Protein AF-A0A938V550-F1 (afdb_monomer_lite)

Radius of gyration: 33.66 Å; chains: 1; bounding box: 81×58×142 Å

Sequence (597 aa):
MSTASDATNTAPAAVSPALRGLFVAGCLAFLASVVAWLVDEVRPEWSRHYLDVQERLALAEPGDGSQRGGEERGVPTLVPQIYLRELGVVDRCTACHAGVGDSALAGEEQPLASHPGPMLDLHDVSKLGCTYCHDGQGRATRTLDAHGDVQHWNAPLLRGRLVQASCSRCHDRTTVARAPDLRKGAEIMQRRACFGCHQMPGAPPFSQVGPDLSFSTSRTSPGWLFAWLKSPSNVLSSPRMADFLLTDEEAADIVAFLLTLRKARPVEVPRFPPESASDDTLDALYEKGASIYRVSRCISCHAVDGRGGTPGPDHARIAHKLNIPALLAWIEDPGRFHSGHLMPRFRFTVAERQALAFYLSEEMRDTDWEERLAELTARAETLLPAAAPERGRKRVLALGCVGCHKIDGMQQSQPVGADLTLFGEKPASRLMFPPEWTGPLTREAWTRAKLKDPRAGGDSLLMPKIELSDEDAEAVLVASLSYTKPAPQALWADSALVQPPHPYPAGKAGALMRELRCFTCHAFDGAGATLAPDLGAEGSRVGLKWLQEYLREPYEIRPLLVMRMPRFYLSREEVETLAGFLHFARVRDGLPRVLTL

pLDDT: mean 81.42, std 14.0, range [29.92, 97.75]

Structure (mmCIF, N/CA/C/O backbone):
data_AF-A0A938V550-F1
#
_entry.id   AF-A0A938V550-F1
#
loop_
_atom_site.group_PDB
_atom_site.id
_atom_site.type_symbol
_atom_site.label_atom_id
_atom_site.label_alt_id
_atom_site.label_comp_id
_atom_site.label_asym_id
_atom_site.label_entity_id
_atom_site.label_seq_id
_atom_site.pdbx_PDB_ins_code
_atom_site.Cartn_x
_atom_site.Cartn_y
_atom_site.Cartn_z
_atom_site.occupancy
_atom_site.B_iso_or_equiv
_atom_site.auth_seq_id
_atom_site.auth_comp_id
_atom_site.auth_asym_id
_atom_site.auth_atom_id
_atom_site.pdbx_PDB_model_num
ATOM 1 N N . MET A 1 1 ? 16.823 8.869 101.344 1.00 44.53 1 MET A N 1
ATOM 2 C CA . MET A 1 1 ? 17.065 9.044 99.892 1.00 44.53 1 MET A CA 1
ATOM 3 C C . MET A 1 1 ? 15.758 8.788 99.155 1.00 44.53 1 MET A C 1
ATOM 5 O O . MET A 1 1 ? 15.012 7.936 99.615 1.00 44.53 1 MET A O 1
ATOM 9 N N . SER A 1 2 ? 15.541 9.500 98.041 1.00 40.66 2 SER A N 1
ATOM 10 C CA . SER A 1 2 ? 14.375 9.482 97.128 1.00 40.66 2 SER A CA 1
ATOM 11 C C . SER A 1 2 ? 13.238 10.442 97.525 1.00 40.66 2 SER A C 1
ATOM 13 O O . SER A 1 2 ? 12.397 10.091 98.340 1.00 40.66 2 SER A O 1
ATOM 15 N N . THR A 1 3 ? 13.331 11.751 97.262 1.00 41.72 3 THR A N 1
ATOM 16 C CA . THR A 1 3 ? 13.104 12.518 96.004 1.00 41.72 3 THR A CA 1
ATOM 17 C C . THR A 1 3 ? 11.649 12.600 95.530 1.00 41.72 3 THR A C 1
ATOM 19 O O . THR A 1 3 ? 11.008 11.595 95.247 1.00 41.72 3 THR A O 1
ATOM 22 N N . ALA A 1 4 ? 11.214 13.859 95.437 1.00 48.09 4 ALA A N 1
ATOM 23 C CA . ALA A 1 4 ? 9.968 14.443 94.957 1.00 48.09 4 ALA A CA 1
ATOM 24 C C . ALA A 1 4 ? 9.417 13.933 93.614 1.00 48.09 4 ALA A C 1
ATOM 26 O O . ALA A 1 4 ? 10.181 13.604 92.711 1.00 48.09 4 ALA A O 1
ATOM 27 N N . SER A 1 5 ? 8.101 14.093 93.436 1.00 47.41 5 SER A N 1
ATOM 28 C CA . SER A 1 5 ? 7.560 14.764 92.246 1.00 47.41 5 SER A CA 1
ATOM 29 C C . SER A 1 5 ? 6.182 15.367 92.551 1.00 47.41 5 SER A C 1
ATOM 31 O O . SER A 1 5 ? 5.203 14.639 92.717 1.00 47.41 5 SER A O 1
ATOM 33 N N . ASP A 1 6 ? 6.124 16.697 92.621 1.00 47.78 6 ASP A N 1
ATOM 34 C CA . ASP A 1 6 ? 4.890 17.480 92.554 1.00 47.78 6 ASP A CA 1
ATOM 35 C C . ASP A 1 6 ? 4.240 17.289 91.178 1.00 47.78 6 ASP A C 1
ATOM 37 O O . ASP A 1 6 ? 4.847 17.576 90.145 1.00 47.78 6 ASP A O 1
ATOM 41 N N . ALA A 1 7 ? 2.995 16.817 91.161 1.00 47.44 7 ALA A N 1
ATOM 42 C CA . ALA A 1 7 ? 2.170 16.793 89.964 1.00 47.44 7 ALA A CA 1
ATOM 43 C C . ALA A 1 7 ? 1.508 18.167 89.790 1.00 47.44 7 ALA A C 1
ATOM 45 O O . ALA A 1 7 ? 0.487 18.477 90.406 1.00 47.44 7 ALA A O 1
ATOM 46 N N . THR A 1 8 ? 2.096 19.008 88.942 1.00 49.69 8 THR A N 1
ATOM 47 C CA . THR A 1 8 ? 1.473 20.244 88.470 1.00 49.69 8 THR A CA 1
ATOM 48 C C . THR A 1 8 ? 0.324 19.906 87.521 1.00 49.69 8 THR A C 1
ATOM 50 O O . THR A 1 8 ? 0.510 19.479 86.382 1.00 49.69 8 THR A O 1
ATOM 53 N N . ASN A 1 9 ? -0.901 20.093 88.008 1.00 50.47 9 ASN A N 1
ATOM 54 C CA . ASN A 1 9 ? -2.121 19.983 87.219 1.00 50.47 9 ASN A CA 1
ATOM 55 C C . ASN A 1 9 ? -2.193 21.187 86.260 1.00 50.47 9 ASN A C 1
ATOM 57 O O . ASN A 1 9 ? -2.596 22.285 86.644 1.00 50.47 9 ASN A O 1
ATOM 61 N N . THR A 1 10 ? -1.717 21.011 85.027 1.00 55.34 10 THR A N 1
ATOM 62 C CA . THR A 1 10 ? -1.825 22.022 83.970 1.00 55.34 10 THR A CA 1
ATOM 63 C C . THR A 1 10 ? -3.247 22.001 83.413 1.00 55.34 10 THR A C 1
ATOM 65 O O . THR A 1 10 ? -3.699 21.011 82.843 1.00 55.34 10 THR A O 1
ATOM 68 N N . ALA A 1 11 ? -3.986 23.095 83.612 1.00 57.78 11 ALA A N 1
ATOM 69 C CA . ALA A 1 11 ? -5.292 23.276 82.988 1.00 57.78 11 ALA A CA 1
ATOM 70 C C . ALA A 1 11 ? -5.145 23.178 81.454 1.00 57.78 11 ALA A C 1
ATOM 72 O O . ALA A 1 11 ? -4.205 23.762 80.904 1.00 57.78 11 ALA A O 1
ATOM 73 N N . PRO A 1 12 ? -6.039 22.464 80.744 1.00 61.03 12 PRO A N 1
ATOM 74 C CA . PRO A 1 12 ? -5.942 22.333 79.297 1.00 61.03 12 PRO A CA 1
ATOM 75 C C . PRO A 1 12 ? -6.026 23.719 78.651 1.00 61.03 12 PRO A C 1
ATOM 77 O O . PRO A 1 12 ? -6.951 24.488 78.921 1.00 61.03 12 PRO A O 1
ATOM 80 N N . ALA A 1 13 ? -5.040 24.042 77.811 1.00 62.38 13 ALA A N 1
ATOM 81 C CA . ALA A 1 13 ? -4.983 25.303 77.084 1.00 62.38 13 ALA A CA 1
ATOM 82 C C . ALA A 1 13 ? -6.306 25.539 76.337 1.00 62.38 13 ALA A C 1
ATOM 84 O O . ALA A 1 13 ? -6.749 24.705 75.543 1.00 62.38 13 ALA A O 1
ATOM 85 N N . ALA A 1 14 ? -6.960 26.671 76.610 1.00 65.75 14 ALA A N 1
ATOM 86 C CA . ALA A 1 14 ? -8.221 27.021 75.975 1.00 65.75 14 ALA A CA 1
ATOM 87 C C . ALA A 1 14 ? -8.009 27.168 74.460 1.00 65.75 14 ALA A C 1
ATOM 89 O O . ALA A 1 14 ? -7.374 28.113 73.995 1.00 65.75 14 ALA A O 1
ATOM 90 N N . VAL A 1 15 ? -8.538 26.214 73.687 1.00 69.69 15 VAL A N 1
ATOM 91 C CA . VAL A 1 15 ? -8.497 26.234 72.218 1.00 69.69 15 VAL A CA 1
ATOM 92 C C . VAL A 1 15 ? -9.091 27.550 71.720 1.00 69.69 15 VAL A C 1
ATOM 94 O O . VAL A 1 15 ? -10.234 27.870 72.068 1.00 69.69 15 VAL A O 1
ATOM 97 N N . SER A 1 16 ? -8.326 28.292 70.913 1.00 81.31 16 SER A N 1
ATOM 98 C CA . SER A 1 16 ? -8.723 29.617 70.437 1.00 81.31 16 SER A CA 1
ATOM 99 C C . SER A 1 16 ? -10.043 29.561 69.648 1.00 81.31 16 SER A C 1
ATOM 101 O O . SER A 1 16 ? -10.318 28.563 68.970 1.00 81.31 16 SER A O 1
ATOM 103 N N . PRO A 1 17 ? -10.870 30.623 69.682 1.00 81.38 17 PRO A N 1
ATOM 104 C CA . PRO A 1 17 ? -12.107 30.689 68.898 1.00 81.38 17 PRO A CA 1
ATOM 105 C C . PRO A 1 17 ? -11.877 30.437 67.401 1.00 81.38 17 PRO A C 1
ATOM 107 O O . PRO A 1 17 ? -12.706 29.811 66.747 1.00 81.38 17 PRO A O 1
ATOM 110 N N . ALA A 1 18 ? -10.717 30.852 66.878 1.00 81.81 18 ALA A N 1
ATOM 111 C CA . ALA A 1 18 ? -10.311 30.625 65.494 1.00 81.81 18 ALA A CA 1
ATOM 112 C C . ALA A 1 18 ? -10.090 29.134 65.173 1.00 81.81 18 ALA A C 1
ATOM 114 O O . ALA A 1 18 ? -10.570 28.651 64.151 1.00 81.81 18 ALA A O 1
ATOM 115 N N . LEU A 1 19 ? -9.428 28.384 66.063 1.00 82.44 19 LEU A N 1
ATOM 116 C CA . LEU A 1 19 ? -9.236 26.935 65.911 1.00 82.44 19 LEU A CA 1
ATOM 117 C C . LEU A 1 19 ? -10.564 26.171 65.993 1.00 82.44 19 LEU A C 1
ATOM 119 O O . LEU A 1 19 ? -10.779 25.233 65.229 1.00 82.44 19 LEU A O 1
ATOM 123 N N . ARG A 1 20 ? -11.485 26.604 66.865 1.00 85.31 20 ARG A N 1
ATOM 124 C CA . ARG A 1 20 ? -12.845 26.041 66.927 1.00 85.31 20 ARG A CA 1
ATOM 125 C C . ARG A 1 20 ? -13.630 26.328 65.646 1.00 85.31 20 ARG A C 1
ATOM 127 O O . ARG A 1 20 ? -14.287 25.430 65.133 1.00 85.31 20 ARG A O 1
ATOM 134 N N . GLY A 1 21 ? -13.519 27.544 65.108 1.00 87.00 21 GLY A N 1
ATOM 135 C CA . GLY A 1 21 ? -14.134 27.923 63.835 1.00 87.00 21 GLY A CA 1
ATOM 136 C C . GLY A 1 21 ? -13.619 27.092 62.656 1.00 87.00 21 GLY A C 1
ATOM 137 O O . GLY A 1 21 ? -14.420 26.573 61.885 1.00 87.00 21 GLY A O 1
ATOM 138 N N . LEU A 1 22 ? -12.300 26.893 62.558 1.00 89.94 22 LEU A N 1
ATOM 139 C CA . LEU A 1 22 ? -11.680 26.045 61.530 1.00 89.94 22 LEU A CA 1
ATOM 140 C C . LEU A 1 22 ? -12.096 24.577 61.652 1.00 89.94 22 LEU A C 1
ATOM 142 O O . LEU A 1 22 ? -12.379 23.941 60.641 1.00 89.94 22 LEU A O 1
ATOM 146 N N . PHE A 1 23 ? -12.175 24.045 62.874 1.00 89.62 23 PHE A N 1
ATOM 147 C CA . PHE A 1 23 ? -12.639 22.678 63.104 1.00 89.62 23 PHE A CA 1
ATOM 148 C C . PHE A 1 23 ? -14.099 22.498 62.673 1.00 89.62 23 PHE A C 1
ATOM 150 O O . PHE A 1 23 ? -14.407 21.565 61.940 1.00 89.62 23 PHE A O 1
ATOM 157 N N . VAL A 1 24 ? -14.987 23.425 63.050 1.00 93.44 24 VAL A N 1
ATOM 158 C CA . VAL A 1 24 ? -16.399 23.390 62.633 1.00 93.44 24 VAL A CA 1
ATOM 159 C C . VAL A 1 24 ? -16.527 23.509 61.114 1.00 93.44 24 VAL A C 1
ATOM 161 O O . VAL A 1 24 ? -17.257 22.728 60.510 1.00 93.44 24 VAL A O 1
ATOM 164 N N . ALA A 1 25 ? -15.788 24.422 60.478 1.00 92.44 25 ALA A N 1
ATOM 165 C CA . ALA A 1 25 ? -15.774 24.552 59.023 1.00 92.44 25 ALA A CA 1
ATOM 166 C C . ALA A 1 25 ? -15.265 23.272 58.335 1.00 92.44 25 ALA A C 1
ATOM 168 O O . ALA A 1 25 ? -15.866 22.820 57.363 1.00 92.44 25 ALA A O 1
ATOM 169 N N . GLY A 1 26 ? -14.213 22.647 58.873 1.00 95.12 26 GLY A N 1
ATOM 170 C CA . GLY A 1 26 ? -13.692 21.366 58.392 1.00 95.12 26 GLY A CA 1
ATOM 171 C C . GLY A 1 26 ? -14.699 20.224 58.538 1.00 95.12 26 GLY A C 1
ATOM 172 O O . GLY A 1 26 ? -14.904 19.464 57.594 1.00 95.12 26 GLY A O 1
ATOM 173 N N . CYS A 1 27 ? -15.391 20.135 59.678 1.00 95.12 27 CYS A N 1
ATOM 174 C CA . CYS A 1 27 ? -16.457 19.157 59.894 1.00 95.12 27 CYS A CA 1
ATOM 175 C C . CYS A 1 27 ? -17.632 19.367 58.934 1.00 95.12 27 CYS A C 1
ATOM 177 O O . CYS A 1 27 ? -18.130 18.394 58.379 1.00 95.12 27 CYS A O 1
ATOM 179 N N . LEU A 1 28 ? -18.056 20.613 58.702 1.00 95.62 28 LEU A N 1
ATOM 180 C CA . LEU A 1 28 ? -19.128 20.929 57.754 1.00 95.62 28 LEU A CA 1
ATOM 181 C C . LEU A 1 28 ? -18.726 20.607 56.310 1.00 95.62 28 LEU A C 1
ATOM 183 O O . LEU A 1 28 ? -19.528 20.035 55.578 1.00 95.62 28 LEU A O 1
ATOM 187 N N . ALA A 1 29 ? -17.488 20.910 55.911 1.00 94.44 29 ALA A N 1
ATOM 188 C CA . ALA A 1 29 ? -16.966 20.561 54.591 1.00 94.44 29 ALA A CA 1
ATOM 189 C C . ALA A 1 29 ? -16.885 19.039 54.390 1.00 94.44 29 ALA A C 1
ATOM 191 O O . ALA A 1 29 ? -17.269 18.528 53.335 1.00 94.44 29 ALA A O 1
ATOM 192 N N . PHE A 1 30 ? -16.447 18.301 55.413 1.00 94.81 30 PHE A N 1
ATOM 193 C CA . PHE A 1 30 ? -16.451 16.840 55.397 1.00 94.81 30 PHE A CA 1
ATOM 194 C C . PHE A 1 30 ? -17.876 16.288 55.280 1.00 94.81 30 PHE A C 1
ATOM 196 O O . PHE A 1 30 ? -18.141 15.451 54.422 1.00 94.81 30 PHE A O 1
ATOM 203 N N . LEU A 1 31 ? -18.815 16.801 56.080 1.00 95.25 31 LEU A N 1
ATOM 204 C CA . LEU A 1 31 ? -20.207 16.358 56.057 1.00 95.25 31 LEU A CA 1
ATOM 205 C C . LEU A 1 31 ? -20.870 16.649 54.703 1.00 95.25 31 LEU A C 1
ATOM 207 O O . LEU A 1 31 ? -21.541 15.782 54.154 1.00 95.25 31 LEU A O 1
ATOM 211 N N . ALA A 1 32 ? -20.624 17.827 54.126 1.00 92.88 32 ALA A N 1
ATOM 212 C CA . ALA A 1 32 ? -21.084 18.178 52.784 1.00 92.88 32 ALA A CA 1
ATOM 213 C C . ALA A 1 32 ? -20.499 17.242 51.713 1.00 92.88 32 ALA A C 1
ATOM 215 O O . ALA A 1 32 ? -21.223 16.817 50.816 1.00 92.88 32 ALA A O 1
ATOM 216 N N . SER A 1 33 ? -19.223 16.866 51.837 1.00 90.62 33 SER A N 1
ATOM 217 C CA . SER A 1 33 ? -18.573 15.915 50.924 1.00 90.62 33 SER A CA 1
ATOM 218 C C . SER A 1 33 ? -19.180 14.512 51.033 1.00 90.62 33 SER A C 1
ATOM 220 O O . SER A 1 33 ? -19.434 13.872 50.016 1.00 90.62 33 SER A O 1
ATOM 222 N N . VAL A 1 34 ? -19.474 14.050 52.253 1.00 90.75 34 VAL A N 1
ATOM 223 C CA . VAL A 1 34 ? -20.142 12.761 52.501 1.00 90.75 34 VAL A CA 1
ATOM 224 C C . VAL A 1 34 ? -21.565 12.759 51.943 1.00 90.75 34 VAL A C 1
ATOM 226 O O . VAL A 1 34 ? -21.962 11.790 51.302 1.00 90.75 34 VAL A O 1
ATOM 229 N N . VAL A 1 35 ? -22.323 13.843 52.137 1.00 89.06 35 VAL A N 1
ATOM 230 C CA . VAL A 1 35 ? -23.674 13.989 51.572 1.00 89.06 35 VAL A CA 1
ATOM 231 C C . VAL A 1 35 ? -23.626 14.010 50.045 1.00 89.06 35 VAL A C 1
ATOM 233 O O . VAL A 1 35 ? -24.420 13.320 49.414 1.00 89.06 35 VAL A O 1
ATOM 236 N N . ALA A 1 36 ? -22.690 14.746 49.443 1.00 83.75 36 ALA A N 1
ATOM 237 C CA . ALA A 1 36 ? -22.519 14.775 47.993 1.00 83.75 36 ALA A CA 1
ATOM 238 C C . ALA A 1 36 ? -22.185 13.383 47.427 1.00 83.75 36 ALA A C 1
ATOM 240 O O . ALA A 1 36 ? -22.798 12.966 46.447 1.00 83.75 36 ALA A O 1
ATOM 241 N N . TRP A 1 37 ? -21.284 12.640 48.080 1.00 84.69 37 TRP A N 1
ATOM 242 C CA . TRP A 1 37 ? -20.957 11.259 47.713 1.00 84.69 37 TRP A CA 1
ATOM 243 C C . TRP A 1 37 ? -22.168 10.320 47.834 1.00 84.69 37 TRP A C 1
ATOM 245 O O . TRP A 1 37 ? -22.460 9.575 46.905 1.00 84.69 37 TRP A O 1
ATOM 255 N N . LEU A 1 38 ? -22.930 10.403 48.930 1.00 81.69 38 LEU A N 1
ATOM 256 C CA . LEU A 1 38 ? -24.158 9.619 49.121 1.00 81.69 38 LEU A CA 1
ATOM 257 C C . LEU A 1 38 ? -25.220 9.923 48.059 1.00 81.69 38 LEU A C 1
ATOM 259 O O . LEU A 1 38 ? -25.900 9.015 47.592 1.00 81.69 38 LEU A O 1
ATOM 263 N N . VAL A 1 39 ? -25.381 11.190 47.671 1.00 76.81 39 VAL A N 1
ATOM 264 C CA . VAL A 1 39 ? -26.323 11.578 46.611 1.00 76.81 39 VAL A CA 1
ATOM 265 C C . VAL A 1 39 ? -25.884 11.031 45.249 1.00 76.81 39 VAL A C 1
ATOM 267 O O . VAL A 1 39 ? -26.745 10.563 44.503 1.00 76.81 39 VAL A O 1
ATOM 270 N N . ASP A 1 40 ? -24.583 11.053 44.938 1.00 74.12 40 ASP A N 1
ATOM 271 C CA . ASP A 1 40 ? -24.028 10.457 43.710 1.00 74.12 40 ASP A CA 1
ATOM 272 C C . ASP A 1 40 ? -24.260 8.935 43.671 1.00 74.12 40 ASP A C 1
ATOM 274 O O . ASP A 1 40 ? -24.722 8.399 42.663 1.00 74.12 40 ASP A O 1
ATOM 278 N N . GLU A 1 41 ? -24.045 8.254 44.799 1.00 72.88 41 GLU A N 1
ATOM 279 C CA . GLU A 1 41 ? -24.168 6.796 44.910 1.00 72.88 41 GLU A CA 1
ATOM 280 C C . GLU A 1 41 ? -25.629 6.311 44.869 1.00 72.88 41 GLU A C 1
ATOM 282 O O . GLU A 1 41 ? -25.934 5.268 44.293 1.00 72.88 41 GLU A O 1
ATOM 287 N N . VAL A 1 42 ? -26.563 7.070 45.456 1.00 68.19 42 VAL A N 1
ATOM 288 C CA . VAL A 1 42 ? -27.989 6.690 45.536 1.00 68.19 42 VAL A CA 1
ATOM 289 C C . VAL A 1 42 ? -28.771 7.080 44.271 1.00 68.19 42 VAL A C 1
ATOM 291 O O . VAL A 1 42 ? -29.844 6.530 44.020 1.00 68.19 42 VAL A O 1
ATOM 294 N N . ARG A 1 43 ? -28.262 8.003 43.441 1.00 66.94 43 ARG A N 1
ATOM 295 C CA . ARG A 1 43 ? -28.890 8.412 42.164 1.00 66.94 43 ARG A CA 1
ATOM 296 C C . ARG A 1 43 ? -27.918 8.333 40.981 1.00 66.94 43 ARG A C 1
ATOM 298 O O . ARG A 1 43 ? -27.693 9.348 40.300 1.00 66.94 43 ARG A O 1
ATOM 305 N N . PRO A 1 44 ? -27.377 7.138 40.696 1.00 66.19 44 PRO A N 1
ATOM 306 C CA . PRO A 1 44 ? -26.349 6.984 39.685 1.00 66.19 44 PRO A CA 1
ATOM 307 C C . PRO A 1 44 ? -26.888 7.355 38.298 1.00 66.19 44 PRO A C 1
ATOM 309 O O . PRO A 1 44 ? -28.046 7.086 37.972 1.00 66.19 44 PRO A O 1
ATOM 312 N N . GLU A 1 45 ? -26.046 7.989 37.483 1.00 67.19 45 GLU A N 1
ATOM 313 C CA . GLU A 1 45 ? -26.372 8.522 36.148 1.00 67.19 45 GLU A CA 1
ATOM 314 C C . GLU A 1 45 ? -27.131 7.516 35.267 1.00 67.19 45 GLU A C 1
ATOM 316 O O . GLU A 1 45 ? -28.168 7.858 34.694 1.00 67.19 45 GLU A O 1
ATOM 321 N N . TRP A 1 46 ? -26.685 6.253 35.246 1.00 65.25 46 TRP A N 1
ATOM 322 C CA . TRP A 1 46 ? -27.320 5.190 34.463 1.00 65.25 46 TRP A CA 1
ATOM 323 C C . TRP A 1 46 ? -28.795 4.979 34.819 1.00 65.25 46 TRP A C 1
ATOM 325 O O . TRP A 1 46 ? -29.585 4.693 33.931 1.00 65.25 46 TRP A O 1
ATOM 335 N N . SER A 1 47 ? -29.190 5.141 36.088 1.00 66.69 47 SER A N 1
ATOM 336 C CA . SER A 1 47 ? -30.573 4.901 36.525 1.00 66.69 47 SER A CA 1
ATOM 337 C C . SER A 1 47 ? -31.535 5.949 35.968 1.00 66.69 47 SER A C 1
ATOM 339 O O . SER A 1 47 ? -32.645 5.617 35.564 1.00 66.69 47 SER A O 1
ATOM 341 N N . ARG A 1 48 ? -31.086 7.207 35.873 1.00 67.19 48 ARG A N 1
ATOM 342 C CA . ARG A 1 48 ? -31.859 8.298 35.267 1.00 67.19 48 ARG A CA 1
ATOM 343 C C . ARG A 1 48 ? -32.019 8.091 33.767 1.00 67.19 48 ARG A C 1
ATOM 345 O O . ARG A 1 48 ? -33.132 8.201 33.268 1.00 67.19 48 ARG A O 1
ATOM 352 N N . HIS A 1 49 ? -30.931 7.761 33.071 1.00 66.31 49 HIS A N 1
ATOM 353 C CA . HIS A 1 49 ? -30.987 7.486 31.634 1.00 66.31 49 HIS A CA 1
ATOM 354 C C . HIS A 1 49 ? -31.823 6.255 31.307 1.00 66.31 49 HIS A C 1
ATOM 356 O O . HIS A 1 49 ? -32.625 6.297 30.383 1.00 66.31 49 HIS A O 1
ATOM 362 N N . TYR A 1 50 ? -31.681 5.189 32.090 1.00 66.19 50 TYR A N 1
ATOM 363 C CA . TYR A 1 50 ? -32.478 3.984 31.930 1.00 66.19 50 TYR A CA 1
ATOM 364 C C . TYR A 1 50 ? -33.976 4.285 32.050 1.00 66.19 50 TYR A C 1
ATOM 366 O O . TYR A 1 50 ? -34.745 3.888 31.184 1.00 66.19 50 TYR A O 1
ATOM 374 N N . LEU A 1 51 ? -34.391 5.034 33.078 1.00 68.56 51 LEU A N 1
ATOM 375 C CA . LEU A 1 51 ? -35.797 5.403 33.266 1.00 68.56 51 LEU A CA 1
ATOM 376 C C . LEU A 1 51 ? -36.333 6.306 32.140 1.00 68.56 51 LEU A C 1
ATOM 378 O O . LEU A 1 51 ? -37.423 6.040 31.646 1.00 68.56 51 LEU A O 1
ATOM 382 N N . ASP A 1 52 ? -35.566 7.309 31.696 1.00 69.62 52 ASP A N 1
ATOM 383 C CA . ASP A 1 52 ? -35.933 8.190 30.568 1.00 69.62 52 ASP A CA 1
ATOM 384 C C . ASP A 1 52 ? -36.101 7.401 29.257 1.00 69.62 52 ASP A C 1
ATOM 386 O O . ASP A 1 52 ? -37.078 7.574 28.533 1.00 69.62 52 ASP A O 1
ATOM 390 N N . VAL A 1 53 ? -35.191 6.465 28.982 1.00 66.88 53 VAL A N 1
ATOM 391 C CA . VAL A 1 53 ? -35.276 5.561 27.827 1.00 66.88 53 VAL A CA 1
ATOM 392 C C . VAL A 1 53 ? -36.527 4.684 27.898 1.00 66.88 53 VAL A C 1
ATOM 394 O O . VAL A 1 53 ? -37.236 4.558 26.903 1.00 66.88 53 VAL A O 1
ATOM 397 N N . GLN A 1 54 ? -36.831 4.105 29.062 1.00 67.62 54 GLN A N 1
ATOM 398 C CA . GLN A 1 54 ? -38.022 3.268 29.245 1.00 67.62 54 GLN A CA 1
ATOM 399 C C . GLN A 1 54 ? -39.322 4.066 29.080 1.00 67.62 54 GLN A C 1
ATOM 401 O O . GLN A 1 54 ? -40.257 3.577 28.451 1.00 67.62 54 GLN A O 1
ATOM 406 N N . GLU A 1 55 ? -39.378 5.296 29.596 1.00 68.50 55 GLU A N 1
ATOM 407 C CA . GLU A 1 55 ? -40.528 6.186 29.419 1.00 68.50 55 GLU A CA 1
ATOM 408 C C . GLU A 1 55 ? -40.760 6.496 27.935 1.00 68.50 55 GLU A C 1
ATOM 410 O O . GLU A 1 55 ? -41.871 6.345 27.433 1.00 68.50 55 GLU A O 1
ATOM 415 N N . ARG A 1 56 ? -39.701 6.833 27.195 1.00 67.12 56 ARG A N 1
ATOM 416 C CA . ARG A 1 56 ? -39.795 7.122 25.757 1.00 67.12 56 ARG A CA 1
ATOM 417 C C . ARG A 1 56 ? -40.174 5.896 24.926 1.00 67.12 56 ARG A C 1
ATOM 419 O O . ARG A 1 56 ? -40.998 6.019 24.027 1.00 67.12 56 ARG A O 1
ATOM 426 N N . LEU A 1 57 ? -39.641 4.715 25.247 1.00 65.25 57 LEU A N 1
ATOM 427 C CA . LEU A 1 57 ? -40.033 3.454 24.601 1.00 65.25 57 LEU A CA 1
ATOM 428 C C . LEU A 1 57 ? -41.499 3.093 24.870 1.00 65.25 57 LEU A C 1
ATOM 430 O O . LEU A 1 57 ? -42.170 2.561 23.991 1.00 65.25 57 LEU A O 1
ATOM 434 N N . ALA A 1 58 ? -42.006 3.384 26.070 1.00 65.69 58 ALA A N 1
ATOM 435 C CA . ALA A 1 58 ? -43.414 3.183 26.401 1.00 65.69 58 ALA A CA 1
ATOM 436 C C . ALA A 1 58 ? -44.344 4.148 25.641 1.00 65.69 58 ALA A C 1
ATOM 438 O O . ALA A 1 58 ? -45.503 3.810 25.403 1.00 65.69 58 ALA A O 1
ATOM 439 N N . LEU A 1 59 ? -43.839 5.327 25.265 1.00 65.19 59 LEU A N 1
ATOM 440 C CA . LEU A 1 59 ? -44.562 6.352 24.508 1.00 65.19 59 LEU A CA 1
ATOM 441 C C . LEU A 1 59 ? -44.438 6.199 22.981 1.00 65.19 59 LEU A C 1
ATOM 443 O O . LEU A 1 59 ? -45.230 6.800 22.257 1.00 65.19 59 LEU A O 1
ATOM 447 N N . ALA A 1 60 ? -43.475 5.419 22.483 1.00 58.78 60 ALA A N 1
ATOM 448 C CA . ALA A 1 60 ? -43.279 5.186 21.054 1.00 58.78 60 ALA A CA 1
ATOM 449 C C . ALA A 1 60 ? -44.389 4.285 20.471 1.00 58.78 60 ALA A C 1
ATOM 451 O O . ALA A 1 60 ? -44.686 3.211 21.004 1.00 58.78 60 ALA A O 1
ATOM 452 N N . GLU A 1 61 ? -45.008 4.708 19.361 1.00 54.22 61 GLU A N 1
ATOM 453 C CA . GLU A 1 61 ? -46.019 3.895 18.675 1.00 54.22 61 GLU A CA 1
ATOM 454 C C . GLU A 1 61 ? -45.374 2.696 17.952 1.00 54.22 61 GLU A C 1
ATOM 456 O O . GLU A 1 61 ? -44.319 2.841 17.331 1.00 54.22 61 GLU A O 1
ATOM 461 N N . PRO A 1 62 ? -45.977 1.493 18.009 1.00 51.44 62 PRO A N 1
ATOM 462 C CA . PRO A 1 62 ? -45.406 0.313 17.371 1.00 51.44 62 PRO A CA 1
ATOM 463 C C . PRO A 1 62 ? -45.402 0.444 15.839 1.00 51.44 62 PRO A C 1
ATOM 465 O O . PRO A 1 62 ? -46.453 0.592 15.218 1.00 51.44 62 PRO A O 1
ATOM 468 N N . GLY A 1 63 ? -44.217 0.341 15.228 1.00 48.78 63 GLY A N 1
ATOM 469 C CA . GLY A 1 63 ? -44.054 0.231 13.774 1.00 48.78 63 GLY A CA 1
ATOM 470 C C . GLY A 1 63 ? -44.522 -1.128 13.229 1.00 48.78 63 GLY A C 1
ATOM 471 O O . GLY A 1 63 ? -44.460 -2.138 13.930 1.00 48.78 63 GLY A O 1
ATOM 472 N N . ASP A 1 64 ? -44.962 -1.166 11.965 1.00 42.53 64 ASP A N 1
ATOM 473 C CA . ASP A 1 64 ? -45.750 -2.272 11.372 1.00 42.53 64 ASP A CA 1
ATOM 474 C C . ASP A 1 64 ? -45.033 -3.637 11.214 1.00 42.53 64 ASP A C 1
ATOM 476 O O . ASP A 1 64 ? -45.661 -4.625 10.836 1.00 42.53 64 ASP A O 1
ATOM 480 N N . GLY A 1 65 ? -43.748 -3.738 11.571 1.00 43.50 65 GLY A N 1
ATOM 481 C CA . GLY A 1 65 ? -42.900 -4.887 11.230 1.00 43.50 65 GLY A CA 1
ATOM 482 C C . GLY A 1 65 ? -42.332 -5.720 12.385 1.00 43.50 65 GLY A C 1
ATOM 483 O O . GLY A 1 65 ? -41.580 -6.661 12.115 1.00 43.50 65 GLY A O 1
ATOM 484 N N . SER A 1 66 ? -42.622 -5.432 13.660 1.00 40.97 66 SER A N 1
ATOM 485 C CA . SER A 1 66 ? -41.990 -6.178 14.761 1.00 40.97 66 SER A CA 1
ATOM 486 C C . SER A 1 66 ? -42.646 -7.553 14.983 1.00 40.97 66 SER A C 1
ATOM 488 O O . SER A 1 66 ? -43.615 -7.725 15.716 1.00 40.97 66 SER A O 1
ATOM 490 N N . GLN A 1 67 ? -42.056 -8.606 14.404 1.00 37.22 67 GLN A N 1
ATOM 491 C CA . GLN A 1 67 ? -42.344 -10.004 14.776 1.00 37.22 67 GLN A CA 1
ATOM 492 C C . GLN A 1 67 ? -41.750 -10.403 16.144 1.00 37.22 67 GLN A C 1
ATOM 494 O O . GLN A 1 67 ? -41.359 -11.549 16.365 1.00 37.22 67 GLN A O 1
ATOM 499 N N . ARG A 1 68 ? -41.696 -9.475 17.103 1.00 37.78 68 ARG A N 1
ATOM 500 C CA . ARG A 1 68 ? -41.527 -9.807 18.520 1.00 37.78 68 ARG A CA 1
ATOM 501 C C . ARG A 1 68 ? -42.805 -9.388 19.227 1.00 37.78 68 ARG A C 1
ATOM 503 O O . ARG A 1 68 ? -43.012 -8.220 19.534 1.00 37.78 68 ARG A O 1
ATOM 510 N N . GLY A 1 69 ? -43.686 -10.378 19.362 1.00 30.38 69 GLY A N 1
ATOM 511 C CA . GLY A 1 69 ? -45.033 -10.255 19.900 1.00 30.38 69 GLY A CA 1
ATOM 512 C C . GLY A 1 69 ? -45.087 -9.488 21.217 1.00 30.38 69 GLY A C 1
ATOM 513 O O . GLY A 1 69 ? -44.205 -9.590 22.069 1.00 30.38 69 GLY A O 1
ATOM 514 N N . GLY A 1 70 ? -46.160 -8.715 21.361 1.00 31.36 70 GLY A N 1
ATOM 515 C CA . GLY A 1 70 ? -46.446 -7.837 22.488 1.00 31.36 70 GLY A CA 1
ATOM 516 C C . GLY A 1 70 ? -46.797 -8.539 23.800 1.00 31.36 70 GLY A C 1
ATOM 517 O O . GLY A 1 70 ? -47.764 -8.131 24.433 1.00 31.36 70 GLY A O 1
ATOM 518 N N . GLU A 1 71 ? -46.010 -9.522 24.238 1.00 33.53 71 GLU A N 1
ATOM 519 C CA . GLU A 1 71 ? -46.215 -10.212 25.523 1.00 33.53 71 GLU A CA 1
ATOM 520 C C . GLU A 1 71 ? -45.095 -9.983 26.561 1.00 33.53 71 GLU A C 1
ATOM 522 O O . GLU A 1 71 ? -45.268 -10.337 27.720 1.00 33.53 71 GLU A O 1
ATOM 527 N N . GLU A 1 72 ? -44.006 -9.275 26.226 1.00 40.88 72 GLU A N 1
ATOM 528 C CA . GLU A 1 72 ? -42.939 -8.920 27.189 1.00 40.88 72 GLU A CA 1
ATOM 529 C C . GLU A 1 72 ? -42.437 -7.466 27.053 1.00 40.88 72 GLU A C 1
ATOM 531 O O . GLU A 1 72 ? -41.243 -7.189 27.092 1.00 40.88 72 GLU A O 1
ATOM 536 N N . ARG A 1 73 ? -43.336 -6.474 26.976 1.00 47.44 73 ARG A N 1
ATOM 537 C CA . ARG A 1 73 ? -42.970 -5.065 27.275 1.00 47.44 73 ARG A CA 1
ATOM 538 C C . ARG A 1 73 ? -42.884 -4.802 28.790 1.00 47.44 73 ARG A C 1
ATOM 540 O O . ARG A 1 73 ? -43.240 -3.731 29.273 1.00 47.44 73 ARG A O 1
ATOM 547 N N . GLY A 1 74 ? -42.464 -5.806 29.559 1.00 41.56 74 GLY A N 1
ATOM 548 C CA . GLY A 1 74 ? -42.183 -5.651 30.979 1.00 41.56 74 GLY A CA 1
ATOM 549 C C . GLY A 1 74 ? -40.890 -4.867 31.140 1.00 41.56 74 GLY A C 1
ATOM 550 O O . GLY A 1 74 ? -39.855 -5.293 30.638 1.00 41.56 74 GLY A O 1
ATOM 551 N N . VAL A 1 75 ? -40.952 -3.729 31.834 1.00 44.25 75 VAL A N 1
ATOM 552 C CA . VAL A 1 75 ? -39.771 -2.945 32.217 1.00 44.25 75 VAL A CA 1
ATOM 553 C C . VAL A 1 75 ? -38.793 -3.890 32.918 1.00 44.25 75 VAL A C 1
ATOM 555 O O . VAL A 1 75 ? -39.135 -4.410 33.987 1.00 44.25 75 VAL A O 1
ATOM 558 N N . PRO A 1 76 ? -37.594 -4.149 32.366 1.00 47.47 76 PRO A N 1
ATOM 559 C CA . PRO A 1 76 ? -36.634 -4.987 33.058 1.00 47.47 76 PRO A CA 1
ATOM 560 C C . PRO A 1 76 ? -36.300 -4.311 34.392 1.00 47.47 76 PRO A C 1
ATOM 562 O O . PRO A 1 76 ? -35.824 -3.177 34.432 1.00 47.47 76 PRO A O 1
ATOM 565 N N . THR A 1 77 ? -36.557 -4.985 35.511 1.00 48.94 77 THR A N 1
ATOM 566 C CA . THR A 1 77 ? -36.210 -4.479 36.852 1.00 48.94 77 THR A CA 1
ATOM 567 C C . THR A 1 77 ? -34.696 -4.479 37.103 1.00 48.94 77 THR A C 1
ATOM 569 O O . THR A 1 77 ? -34.241 -4.038 38.154 1.00 48.94 77 THR A O 1
ATOM 572 N N . LEU A 1 78 ? -33.909 -4.993 36.151 1.00 56.81 78 LEU A N 1
ATOM 573 C CA . LEU A 1 78 ? -32.458 -5.137 36.203 1.00 56.81 78 LEU A CA 1
ATOM 574 C C . LEU A 1 78 ? -31.829 -4.590 34.917 1.00 56.81 78 LEU A C 1
ATOM 576 O O . LEU A 1 78 ? -32.386 -4.739 33.833 1.00 56.81 78 LEU A O 1
ATOM 580 N N . VAL A 1 79 ? -30.640 -3.999 35.046 1.00 64.56 79 VAL A N 1
ATOM 581 C CA . VAL A 1 79 ? -29.831 -3.505 33.923 1.00 64.56 79 VAL A CA 1
ATOM 582 C C . VAL A 1 79 ? -29.532 -4.662 32.958 1.00 64.56 79 VAL A C 1
ATOM 584 O O . VAL A 1 79 ? -28.891 -5.629 33.387 1.00 64.56 79 VAL A O 1
ATOM 587 N N . PRO A 1 80 ? -29.952 -4.596 31.679 1.00 71.06 80 PRO A N 1
ATOM 588 C CA . PRO A 1 80 ? -29.654 -5.651 30.722 1.00 71.06 80 PRO A CA 1
ATOM 589 C C . PRO A 1 80 ? -28.140 -5.754 30.526 1.00 71.06 80 PRO A C 1
ATOM 591 O O . PRO A 1 80 ? -27.442 -4.760 30.319 1.00 71.06 80 PRO A O 1
ATOM 594 N N . GLN A 1 81 ? -27.632 -6.979 30.630 1.00 80.75 81 GLN A N 1
ATOM 595 C CA . GLN A 1 81 ? -26.214 -7.289 30.534 1.00 80.75 81 GLN A CA 1
ATOM 596 C C . GLN A 1 81 ? -26.022 -8.518 29.656 1.00 80.75 81 GLN A C 1
ATOM 598 O O . GLN A 1 81 ? -26.569 -9.583 29.940 1.00 80.75 81 GLN A O 1
ATOM 603 N N . ILE A 1 82 ? -25.157 -8.392 28.658 1.00 84.75 82 ILE A N 1
ATOM 604 C CA . ILE A 1 82 ? -24.676 -9.512 27.860 1.00 84.75 82 ILE A CA 1
ATOM 605 C C . ILE A 1 82 ? -23.337 -9.946 28.460 1.00 84.75 82 ILE A C 1
ATOM 607 O O . ILE A 1 82 ? -22.414 -9.144 28.617 1.00 84.75 82 ILE A O 1
ATOM 611 N N . TYR A 1 83 ? -23.233 -11.216 28.848 1.00 86.38 83 TYR A N 1
ATOM 612 C CA . TYR A 1 83 ? -21.963 -11.800 29.267 1.00 86.38 83 TYR A CA 1
ATOM 613 C C . TYR A 1 83 ? -21.453 -12.746 28.188 1.00 86.38 83 TYR A C 1
ATOM 615 O O . TYR A 1 83 ? -21.970 -13.847 28.010 1.00 86.38 83 TYR A O 1
ATOM 623 N N . LEU A 1 84 ? -20.414 -12.300 27.491 1.00 79.94 84 LEU A N 1
ATOM 624 C CA . LEU A 1 84 ? -19.750 -13.028 26.421 1.00 79.94 84 LEU A CA 1
ATOM 625 C C . LEU A 1 84 ? -18.731 -13.971 27.057 1.00 79.94 84 LEU A C 1
ATOM 627 O O . LEU A 1 84 ? -17.564 -13.615 27.243 1.00 79.94 84 LEU A O 1
ATOM 631 N N . ARG A 1 85 ? -19.192 -15.155 27.469 1.00 80.31 85 ARG A N 1
ATOM 632 C CA . ARG A 1 85 ? -18.406 -16.113 28.262 1.00 80.31 85 ARG A CA 1
ATOM 633 C C . ARG A 1 85 ? -17.109 -16.511 27.559 1.00 80.31 85 ARG A C 1
ATOM 635 O O . ARG A 1 85 ? -16.064 -16.546 28.200 1.00 80.31 85 ARG A O 1
ATOM 642 N N . GLU A 1 86 ? -17.170 -16.749 26.255 1.00 76.38 86 GLU A N 1
ATOM 643 C CA . GLU A 1 86 ? -16.046 -17.140 25.397 1.00 76.38 86 GLU A CA 1
ATOM 644 C C . GLU A 1 86 ? -14.984 -16.036 25.296 1.00 76.38 86 GLU A C 1
ATOM 646 O O . GLU A 1 86 ? -13.812 -16.321 25.060 1.00 76.38 86 GLU A O 1
ATOM 651 N N . LEU A 1 87 ? -15.388 -14.779 25.493 1.00 75.06 87 LEU A N 1
ATOM 652 C CA . LEU A 1 87 ? -14.523 -13.600 25.430 1.00 75.06 87 LEU A CA 1
ATOM 653 C C . LEU A 1 87 ? -14.108 -13.093 26.816 1.00 75.06 87 LEU A C 1
ATOM 655 O O . LEU A 1 87 ? -13.194 -12.280 26.923 1.00 75.06 87 LEU A O 1
ATOM 659 N N . GLY A 1 88 ? -14.785 -13.534 27.881 1.00 82.75 88 GLY A N 1
ATOM 660 C CA . GLY A 1 88 ? -14.636 -12.965 29.220 1.00 82.75 88 GLY A CA 1
ATOM 661 C C . GLY A 1 88 ? -15.068 -11.496 29.306 1.00 82.75 88 GLY A C 1
ATOM 662 O O . GLY A 1 88 ? -14.630 -10.783 30.210 1.00 82.75 88 GLY A O 1
ATOM 663 N N . VAL A 1 89 ? -15.911 -11.033 28.377 1.00 84.06 89 VAL A N 1
ATOM 664 C CA . VAL A 1 89 ? -16.342 -9.633 28.266 1.00 84.06 89 VAL A CA 1
ATOM 665 C C . VAL A 1 89 ? -17.760 -9.479 28.806 1.00 84.06 89 VAL A C 1
ATOM 667 O O . VAL A 1 89 ? -18.644 -10.293 28.546 1.00 84.06 89 VAL A O 1
ATOM 670 N N . VAL A 1 90 ? -17.970 -8.418 29.580 1.00 89.06 90 VAL A N 1
ATOM 671 C CA . VAL A 1 90 ? -19.291 -7.983 30.038 1.00 89.06 90 VAL A CA 1
ATOM 672 C C . VAL A 1 90 ? -19.661 -6.740 29.251 1.00 89.06 90 VAL A C 1
ATOM 674 O O . VAL A 1 90 ? -18.877 -5.792 29.214 1.00 89.06 90 VAL A O 1
ATOM 677 N N . ASP A 1 91 ? -20.855 -6.751 28.677 1.00 90.31 91 ASP A N 1
ATOM 678 C CA . ASP A 1 91 ? -21.392 -5.686 27.849 1.00 90.31 91 ASP A CA 1
ATOM 679 C C . ASP A 1 91 ? -22.730 -5.199 28.408 1.00 90.31 91 ASP A C 1
ATOM 681 O O . ASP A 1 91 ? -23.646 -5.987 28.652 1.00 90.31 91 ASP A O 1
ATOM 685 N N . ARG A 1 92 ? -22.818 -3.893 28.657 1.00 88.75 92 ARG A N 1
ATOM 686 C CA . ARG A 1 92 ? -24.011 -3.208 29.167 1.00 88.75 92 ARG A CA 1
ATOM 687 C C . ARG A 1 92 ? -24.427 -2.056 28.263 1.00 88.75 92 ARG A C 1
ATOM 689 O O . ARG A 1 92 ? -25.192 -1.198 28.688 1.00 88.75 92 ARG A O 1
ATOM 696 N N . CYS A 1 93 ? -23.942 -2.006 27.023 1.00 88.38 93 CYS A N 1
ATOM 697 C CA . CYS A 1 93 ? -24.255 -0.908 26.111 1.00 88.38 93 CYS A CA 1
ATOM 698 C C . CYS A 1 93 ? -25.767 -0.804 25.863 1.00 88.38 93 CYS A C 1
ATOM 700 O O . CYS A 1 93 ? -26.312 0.297 25.858 1.00 88.38 93 CYS A O 1
ATOM 702 N N . THR A 1 94 ? -26.467 -1.939 25.775 1.00 85.19 94 THR A N 1
ATOM 703 C CA . THR A 1 94 ? -27.928 -2.004 25.596 1.00 85.19 94 THR A CA 1
ATOM 704 C C . THR A 1 94 ? -28.729 -1.513 26.805 1.00 85.19 94 THR A C 1
ATOM 706 O O . THR A 1 94 ? -29.942 -1.370 26.701 1.00 85.19 94 THR A O 1
ATOM 709 N N . ALA A 1 95 ? -28.089 -1.249 27.950 1.00 80.19 95 ALA A N 1
ATOM 710 C CA . ALA A 1 95 ? -28.759 -0.623 29.087 1.00 80.19 95 ALA A CA 1
ATOM 711 C C . ALA A 1 95 ? -29.130 0.833 28.805 1.00 80.19 95 ALA A C 1
ATOM 713 O O . ALA A 1 95 ? -30.207 1.271 29.191 1.00 80.19 95 ALA A O 1
ATOM 714 N N . CYS A 1 96 ? -28.256 1.566 28.114 1.00 80.50 96 CYS A N 1
ATOM 715 C CA . CYS A 1 96 ? -28.566 2.910 27.634 1.00 80.50 96 CYS A CA 1
ATOM 716 C C . CYS A 1 96 ? -29.129 2.849 26.208 1.00 80.50 96 CYS A C 1
ATOM 718 O O . CYS A 1 96 ? -30.130 3.493 25.916 1.00 80.50 96 CYS A O 1
ATOM 720 N N . HIS A 1 97 ? -28.529 2.029 25.338 1.00 85.06 97 HIS A N 1
ATOM 721 C CA . HIS A 1 97 ? -28.892 1.898 23.925 1.00 85.06 97 HIS A CA 1
ATOM 722 C C . HIS A 1 97 ? -29.985 0.852 23.679 1.00 85.06 97 HIS A C 1
ATOM 724 O O . HIS A 1 97 ? -29.812 -0.080 22.892 1.00 85.06 97 HIS A O 1
ATOM 730 N N . ALA A 1 98 ? -31.104 0.972 24.392 1.00 77.94 98 ALA A N 1
ATOM 731 C CA . ALA A 1 98 ? -32.165 -0.035 24.375 1.00 77.94 98 ALA A CA 1
ATOM 732 C C . ALA A 1 98 ? -32.847 -0.180 23.002 1.00 77.94 98 ALA A C 1
ATOM 734 O O . ALA A 1 98 ? -33.322 -1.262 22.666 1.00 77.94 98 ALA A O 1
ATOM 735 N N . GLY A 1 99 ? -32.850 0.880 22.188 1.00 77.88 99 GLY A N 1
ATOM 736 C CA . GLY A 1 99 ? -33.480 0.874 20.869 1.00 77.88 99 GLY A CA 1
ATOM 737 C C . GLY A 1 99 ? -32.659 0.227 19.751 1.00 77.88 99 GLY A C 1
ATOM 738 O O . GLY A 1 99 ? -33.162 0.054 18.647 1.00 77.88 99 GLY A O 1
ATOM 739 N N . VAL A 1 100 ? -31.414 -0.190 20.016 1.00 83.94 100 VAL A N 1
ATOM 740 C CA . VAL A 1 100 ? -30.469 -0.649 18.979 1.00 83.94 100 VAL A CA 1
ATOM 741 C C . VAL A 1 100 ? -30.988 -1.825 18.138 1.00 83.94 100 VAL A C 1
ATOM 743 O O . VAL A 1 100 ? -30.646 -1.934 16.962 1.00 83.94 100 VAL A O 1
ATOM 746 N N . GLY A 1 101 ? -31.811 -2.696 18.728 1.00 78.81 101 GLY A N 1
ATOM 747 C CA . GLY A 1 101 ? -32.396 -3.863 18.062 1.00 78.81 101 GLY A CA 1
ATOM 748 C C . GLY A 1 101 ? -33.798 -3.641 17.489 1.00 78.81 101 GLY A C 1
ATOM 749 O O . GLY A 1 101 ? -34.364 -4.591 16.955 1.00 78.81 101 GLY A O 1
ATOM 750 N N . ASP A 1 102 ? -34.366 -2.441 17.622 1.00 76.69 102 ASP A N 1
ATOM 751 C CA . ASP A 1 102 ? -35.724 -2.129 17.178 1.00 76.69 102 ASP A CA 1
ATOM 752 C C . ASP A 1 102 ? -35.699 -1.223 15.944 1.00 76.69 102 ASP A C 1
ATOM 754 O O . ASP A 1 102 ? -35.378 -0.037 16.018 1.00 76.69 102 ASP A O 1
ATOM 758 N N . SER A 1 103 ? -36.070 -1.779 14.792 1.00 77.94 103 SER A N 1
ATOM 759 C CA . SER A 1 103 ? -36.141 -1.037 13.533 1.00 77.94 103 SER A CA 1
ATOM 760 C C . SER A 1 103 ? -37.191 0.078 13.533 1.00 77.94 103 SER A C 1
ATOM 762 O O . SER A 1 103 ? -37.103 0.971 12.696 1.00 77.94 103 SER A O 1
ATOM 764 N N . ALA A 1 104 ? -38.182 0.049 14.435 1.00 73.31 104 ALA A N 1
ATOM 765 C CA . ALA A 1 104 ? -39.182 1.112 14.547 1.00 73.31 104 ALA A CA 1
ATOM 766 C C . ALA A 1 104 ? -38.583 2.428 15.068 1.00 73.31 104 ALA A C 1
ATOM 768 O O . ALA A 1 104 ? -39.122 3.495 14.798 1.00 73.31 104 ALA A O 1
ATOM 769 N N . LEU A 1 105 ? -37.435 2.362 15.748 1.00 77.38 105 LEU A N 1
ATOM 770 C CA . LEU A 1 105 ? -36.699 3.521 16.264 1.00 77.38 105 LEU A CA 1
ATOM 771 C C . LEU A 1 105 ? -35.635 4.014 15.270 1.00 77.38 105 LEU A C 1
ATOM 773 O O . LEU A 1 105 ? -34.651 4.669 15.634 1.00 77.38 105 LEU A O 1
ATOM 777 N N . ALA A 1 106 ? -35.799 3.669 13.992 1.00 77.44 106 ALA A N 1
ATOM 778 C CA . ALA A 1 106 ? -34.978 4.200 12.920 1.00 77.44 106 ALA A CA 1
ATOM 779 C C . ALA A 1 106 ? -35.236 5.705 12.756 1.00 77.44 106 ALA A C 1
ATOM 781 O O . ALA A 1 106 ? -36.333 6.123 12.400 1.00 77.44 106 ALA A O 1
ATOM 782 N N . GLY A 1 107 ? -34.199 6.517 12.984 1.00 75.00 107 GLY A N 1
ATOM 783 C CA . GLY A 1 107 ? -34.263 7.980 12.874 1.00 75.00 107 GLY A CA 1
ATOM 784 C C . GLY A 1 107 ? -34.329 8.724 14.209 1.00 75.00 107 GLY A C 1
ATOM 785 O O . GLY A 1 107 ? -34.142 9.938 14.211 1.00 75.00 107 GLY A O 1
ATOM 786 N N . GLU A 1 108 ? -34.516 8.015 15.324 1.00 83.25 108 GLU A N 1
ATOM 787 C CA . GLU A 1 108 ? -34.375 8.584 16.668 1.00 83.25 108 GLU A CA 1
ATOM 788 C C . GLU A 1 108 ? -32.925 9.004 16.964 1.00 83.25 108 GLU A C 1
ATOM 790 O O . GLU A 1 108 ? -31.970 8.534 16.334 1.00 83.25 108 GLU A O 1
ATOM 795 N N . GLU A 1 109 ? -32.741 9.880 17.953 1.00 84.56 109 GLU A N 1
ATOM 796 C CA . GLU A 1 109 ? -31.410 10.267 18.427 1.00 84.56 109 GLU A CA 1
ATOM 797 C C . GLU A 1 109 ? -30.814 9.218 19.379 1.00 84.56 109 GLU A C 1
ATOM 799 O O . GLU A 1 109 ? -31.511 8.453 20.050 1.00 84.56 109 GLU A O 1
ATOM 804 N N . GLN A 1 110 ? -29.481 9.177 19.464 1.00 82.94 110 GLN A N 1
ATOM 805 C CA . GLN A 1 110 ? -28.812 8.371 20.486 1.00 82.94 110 GLN A CA 1
ATOM 806 C C . GLN A 1 110 ? -29.228 8.863 21.886 1.00 82.94 110 GLN A C 1
ATOM 808 O O . GLN A 1 110 ? -29.252 10.072 22.113 1.00 82.94 110 GLN A O 1
ATOM 813 N N . PRO A 1 111 ? -29.518 7.958 22.839 1.00 81.50 111 PRO A N 1
ATOM 814 C CA . PRO A 1 111 ? -29.234 6.521 22.804 1.00 81.50 111 PRO A CA 1
ATOM 815 C C . PRO A 1 111 ? -30.376 5.621 22.279 1.00 81.50 111 PRO A C 1
ATOM 817 O O . PRO A 1 111 ? -30.217 4.405 22.258 1.00 81.50 111 PRO A O 1
ATOM 820 N N . LEU A 1 112 ? -31.515 6.170 21.849 1.00 79.75 112 LEU A N 1
ATOM 821 C CA . LEU A 1 112 ? -32.679 5.384 21.404 1.00 79.75 112 LEU A CA 1
ATOM 822 C C . LEU A 1 112 ? -32.611 4.916 19.950 1.00 79.75 112 LEU A C 1
ATOM 824 O O . LEU A 1 112 ? -33.350 4.014 19.569 1.00 79.75 112 LEU A O 1
ATOM 828 N N . ALA A 1 113 ? -31.729 5.510 19.153 1.00 84.94 113 ALA A N 1
ATOM 829 C CA . ALA A 1 113 ? -31.562 5.167 17.750 1.00 84.94 113 ALA A CA 1
ATOM 830 C C . ALA A 1 113 ? -31.356 3.657 17.517 1.00 84.94 113 ALA A C 1
ATOM 832 O O . ALA A 1 113 ? -30.504 3.019 18.147 1.00 84.94 113 ALA A O 1
ATOM 833 N N . SER A 1 114 ? -32.069 3.113 16.528 1.00 86.56 114 SER A N 1
ATOM 834 C CA . SER A 1 114 ? -31.820 1.763 16.006 1.00 86.56 114 SER A CA 1
ATOM 835 C C . SER A 1 114 ? -30.412 1.623 15.406 1.00 86.56 114 SER A C 1
ATOM 837 O O . SER A 1 114 ? -29.809 2.613 14.970 1.00 86.56 114 SER A O 1
ATOM 839 N N . HIS A 1 115 ? -29.891 0.395 15.318 1.00 90.44 115 HIS A N 1
ATOM 840 C CA . HIS A 1 115 ? -28.605 0.153 14.667 1.00 90.44 115 HIS A CA 1
ATOM 841 C C . HIS A 1 115 ? -28.632 0.576 13.184 1.00 90.44 115 HIS A C 1
ATOM 843 O O . HIS A 1 115 ? -29.521 0.164 12.437 1.00 90.44 115 HIS A O 1
ATOM 849 N N . PRO A 1 116 ? -27.631 1.334 12.697 1.00 85.62 116 PRO A N 1
ATOM 850 C CA . PRO A 1 116 ? -27.589 1.741 11.301 1.00 85.62 116 PRO A CA 1
ATOM 851 C C . PRO A 1 116 ? -27.265 0.561 10.374 1.00 85.62 116 PRO A C 1
ATOM 853 O O . PRO A 1 116 ? -26.263 -0.140 10.541 1.00 85.62 116 PRO A O 1
ATOM 856 N N . GLY A 1 117 ? -28.078 0.383 9.333 1.00 82.56 117 GLY A N 1
ATOM 857 C CA . GLY A 1 117 ? -27.866 -0.641 8.311 1.00 82.56 117 GLY A CA 1
ATOM 858 C C . GLY A 1 117 ? -28.048 -2.085 8.812 1.00 82.56 117 GLY A C 1
ATOM 859 O O . GLY A 1 117 ? -28.316 -2.325 9.985 1.00 82.56 117 GLY A O 1
ATOM 860 N N . PRO A 1 118 ? -27.863 -3.082 7.933 1.00 82.50 118 PRO A N 1
ATOM 861 C CA . PRO A 1 118 ? -28.326 -4.453 8.172 1.00 82.50 118 PRO A CA 1
ATOM 862 C C . PRO A 1 118 ? -27.291 -5.319 8.910 1.00 82.50 118 PRO A C 1
ATOM 864 O O . PRO A 1 118 ? -27.164 -6.511 8.646 1.00 82.50 118 PRO A O 1
ATOM 867 N N . MET A 1 119 ? -26.445 -4.732 9.765 1.00 84.81 119 MET A N 1
ATOM 868 C CA . MET A 1 119 ? -25.389 -5.516 10.429 1.00 84.81 119 MET A CA 1
ATOM 869 C C . MET A 1 119 ? -25.956 -6.514 11.426 1.00 84.81 119 MET A C 1
ATOM 871 O O . MET A 1 119 ? -25.425 -7.619 11.511 1.00 84.81 119 MET A O 1
ATOM 875 N N . LEU A 1 120 ? -27.033 -6.143 12.122 1.00 85.06 120 LEU A N 1
ATOM 876 C CA . LEU A 1 120 ? -27.682 -7.009 13.104 1.00 85.06 120 LEU A CA 1
ATOM 877 C C . LEU A 1 120 ? -28.480 -8.147 12.452 1.00 85.06 120 LEU A C 1
ATOM 879 O O . LEU A 1 120 ? -28.679 -9.180 13.079 1.00 85.06 120 LEU A O 1
ATOM 883 N N . ASP A 1 121 ? -28.842 -8.013 11.172 1.00 81.56 121 ASP A N 1
ATOM 884 C CA . ASP A 1 121 ? -29.427 -9.112 10.388 1.00 81.56 121 ASP A CA 1
ATOM 885 C C . ASP A 1 121 ? -28.390 -10.201 10.076 1.00 81.56 121 ASP A C 1
ATOM 887 O O . ASP A 1 121 ? -28.723 -11.363 9.853 1.00 81.56 121 ASP A O 1
ATOM 891 N N . LEU A 1 122 ? -27.112 -9.810 10.026 1.00 79.94 122 LEU A N 1
ATOM 892 C CA . LEU A 1 122 ? -25.987 -10.682 9.694 1.00 79.94 122 LEU A CA 1
ATOM 893 C C . LEU A 1 122 ? -25.238 -11.181 10.938 1.00 79.94 122 LEU A C 1
ATOM 895 O O . LEU A 1 122 ? -24.503 -12.162 10.846 1.00 79.94 122 LEU A O 1
ATOM 899 N N . HIS A 1 123 ? -25.393 -10.503 12.078 1.00 83.62 123 HIS A N 1
ATOM 900 C CA . HIS A 1 123 ? -24.646 -10.753 13.308 1.00 83.62 123 HIS A CA 1
ATOM 901 C C . HIS A 1 123 ? -25.566 -10.726 14.528 1.00 83.62 123 HIS A C 1
ATOM 903 O O . HIS A 1 123 ? -26.200 -9.717 14.827 1.00 83.62 123 HIS A O 1
ATOM 909 N N . ASP A 1 124 ? -25.563 -11.814 15.293 1.00 80.62 124 ASP A N 1
ATOM 910 C CA . ASP A 1 124 ? -26.326 -11.910 16.534 1.00 80.62 124 ASP A CA 1
ATOM 911 C C . ASP A 1 124 ? -25.611 -11.182 17.688 1.00 80.62 124 ASP A C 1
ATOM 913 O O . ASP A 1 124 ? -24.635 -11.672 18.268 1.00 80.62 124 ASP A O 1
ATOM 917 N N . VAL A 1 125 ? -26.122 -10.004 18.049 1.00 80.56 125 VAL A N 1
ATOM 918 C CA . VAL A 1 125 ? -25.586 -9.180 19.148 1.00 80.56 125 VAL A CA 1
ATOM 919 C C . VAL A 1 125 ? -25.696 -9.844 20.510 1.00 80.56 125 VAL A C 1
ATOM 921 O O . VAL A 1 125 ? -24.885 -9.544 21.380 1.00 80.56 125 VAL A O 1
ATOM 924 N N . SER A 1 126 ? -26.626 -10.781 20.708 1.00 74.94 126 SER A N 1
ATOM 925 C CA . SER A 1 126 ? -26.710 -11.514 21.976 1.00 74.94 126 SER A CA 1
ATOM 926 C C . SER A 1 126 ? -25.502 -12.432 22.198 1.00 74.94 126 SER A C 1
ATOM 928 O O . SER A 1 126 ? -25.169 -12.745 23.340 1.00 74.94 126 SER A O 1
ATOM 930 N N . LYS A 1 127 ? -24.809 -12.811 21.113 1.00 76.38 127 LYS A N 1
ATOM 931 C CA . LYS A 1 127 ? -23.619 -13.676 21.126 1.00 76.38 127 LYS A CA 1
ATOM 932 C C . LYS A 1 127 ? -22.304 -12.923 20.967 1.00 76.38 127 LYS A C 1
ATOM 934 O O . LYS A 1 127 ? -21.262 -13.470 21.313 1.00 76.38 127 LYS A O 1
ATOM 939 N N . LEU A 1 128 ? -22.337 -11.709 20.418 1.00 80.69 128 LEU A N 1
ATOM 940 C CA . LEU A 1 128 ? -21.137 -10.916 20.123 1.00 80.69 128 LEU A CA 1
ATOM 941 C C . LEU A 1 128 ? -20.989 -9.675 21.008 1.00 80.69 128 LEU A C 1
ATOM 943 O O . LEU A 1 128 ? -19.867 -9.240 21.244 1.00 80.69 128 LEU A O 1
ATOM 947 N N . GLY A 1 129 ? -22.092 -9.119 21.514 1.00 86.75 129 GLY A N 1
ATOM 948 C CA . GLY A 1 129 ? -22.128 -7.839 22.222 1.00 86.75 129 GLY A CA 1
ATOM 949 C C . GLY A 1 129 ? -21.768 -6.639 21.338 1.00 86.75 129 GLY A C 1
ATOM 950 O O . GLY A 1 129 ? -21.314 -6.770 20.202 1.00 86.75 129 GLY A O 1
ATOM 951 N N . CYS A 1 130 ? -21.969 -5.437 21.868 1.00 90.12 130 CYS A N 1
ATOM 952 C CA . CYS A 1 130 ? -21.659 -4.178 21.192 1.00 90.12 130 CYS A CA 1
ATOM 953 C C . CYS A 1 130 ? -20.154 -3.882 21.220 1.00 90.12 130 CYS A C 1
ATOM 955 O O . CYS A 1 130 ? -19.572 -3.472 20.218 1.00 90.12 130 CYS A O 1
ATOM 957 N N . THR A 1 131 ? -19.511 -4.137 22.356 1.00 90.06 131 THR A N 1
ATOM 958 C CA . THR A 1 131 ? -18.088 -3.890 22.623 1.00 90.06 131 THR A CA 1
ATOM 959 C C . THR A 1 131 ? -17.159 -4.681 21.714 1.00 90.06 131 THR A C 1
ATOM 961 O O . THR A 1 131 ? -16.054 -4.240 21.416 1.00 90.06 131 THR A O 1
ATOM 964 N N . TYR A 1 132 ? -17.590 -5.832 21.200 1.00 87.50 132 TYR A N 1
ATOM 965 C CA . TYR A 1 132 ? -16.762 -6.597 20.275 1.00 87.50 132 TYR A CA 1
ATOM 966 C C . TYR A 1 132 ? -16.717 -5.998 18.861 1.00 87.50 132 TYR A C 1
ATOM 968 O O . TYR A 1 132 ? -15.760 -6.234 18.124 1.00 87.50 132 TYR A O 1
ATOM 976 N N . CYS A 1 133 ? -17.712 -5.191 18.492 1.00 88.62 133 CYS A N 1
ATOM 977 C CA . CYS A 1 133 ? -17.745 -4.450 17.231 1.00 88.62 133 CYS A CA 1
ATOM 978 C C . CYS A 1 133 ? -17.242 -3.012 17.408 1.00 88.62 133 CYS A C 1
ATOM 980 O O . CYS A 1 133 ? -16.505 -2.501 16.566 1.00 88.62 133 CYS A O 1
ATOM 982 N N . HIS A 1 134 ? -17.610 -2.370 18.512 1.00 91.88 134 HIS A N 1
ATOM 983 C CA . HIS A 1 134 ? -17.381 -0.949 18.746 1.00 91.88 134 HIS A CA 1
ATOM 984 C C . HIS A 1 134 ? -16.262 -0.640 19.743 1.00 91.88 134 HIS A C 1
ATOM 986 O O . HIS A 1 134 ? -15.978 0.533 19.938 1.00 91.88 134 HIS A O 1
ATOM 992 N N . ASP A 1 135 ? -15.617 -1.625 20.371 1.00 90.06 135 ASP A N 1
ATOM 993 C CA . ASP A 1 135 ? -14.784 -1.407 21.566 1.00 90.06 135 ASP A CA 1
ATOM 994 C C . ASP A 1 135 ? -15.563 -0.665 22.673 1.00 90.06 135 ASP A C 1
ATOM 996 O O . ASP A 1 135 ? -16.771 -0.851 22.822 1.00 90.06 135 ASP A O 1
ATOM 1000 N N . GLY A 1 136 ? -14.892 0.127 23.507 1.00 89.12 136 GLY A N 1
ATOM 1001 C CA . GLY A 1 136 ? -15.485 0.726 24.698 1.00 89.12 136 GLY A CA 1
ATOM 1002 C C . GLY A 1 136 ? -15.391 -0.167 25.937 1.00 89.12 136 GLY A C 1
ATOM 1003 O O . GLY A 1 136 ? -14.757 -1.225 25.955 1.00 89.12 136 GLY A O 1
ATOM 1004 N N . GLN A 1 137 ? -16.004 0.301 27.021 1.00 87.56 137 GLN A N 1
ATOM 1005 C CA . GLN A 1 137 ? -15.935 -0.317 28.341 1.00 87.56 137 GLN A CA 1
ATOM 1006 C C . GLN A 1 137 ? -17.307 -0.855 28.737 1.00 87.56 137 GLN A C 1
ATOM 1008 O O . GLN A 1 137 ? -18.045 -0.226 29.489 1.00 87.56 137 GLN A O 1
ATOM 1013 N N . GLY A 1 138 ? -17.642 -2.063 28.286 1.00 88.44 138 GLY A N 1
ATOM 1014 C CA . GLY A 1 138 ? -18.959 -2.664 28.541 1.00 88.44 138 GLY A CA 1
ATOM 1015 C C . GLY A 1 138 ? -19.301 -2.882 30.023 1.00 88.44 138 GLY A C 1
ATOM 1016 O O . GLY A 1 138 ? -20.462 -3.075 30.371 1.00 88.44 138 GLY A O 1
ATOM 1017 N N . ARG A 1 139 ? -18.309 -2.816 30.925 1.00 87.94 139 ARG A N 1
ATOM 1018 C CA . ARG A 1 139 ? -18.526 -2.865 32.381 1.00 87.94 139 ARG A CA 1
ATOM 1019 C C . ARG A 1 139 ? -18.871 -1.515 32.996 1.00 87.94 139 ARG A C 1
ATOM 1021 O O . ARG A 1 139 ? -19.395 -1.508 34.110 1.00 87.94 139 ARG A O 1
ATOM 1028 N N . ALA A 1 140 ? -18.531 -0.417 32.334 1.00 86.81 140 ALA A N 1
ATOM 1029 C CA . ALA A 1 140 ? -18.736 0.911 32.875 1.00 86.81 140 ALA A CA 1
ATOM 1030 C C . ALA A 1 140 ? -20.228 1.253 32.948 1.00 86.81 140 ALA A C 1
ATOM 1032 O O . ALA A 1 140 ? -21.044 0.755 32.176 1.00 86.81 140 ALA A O 1
ATOM 1033 N N . THR A 1 141 ? -20.569 2.107 33.907 1.00 82.00 141 THR A N 1
ATOM 1034 C CA . THR A 1 141 ? -21.947 2.536 34.195 1.00 82.00 141 THR A CA 1
ATOM 1035 C C . THR A 1 141 ? -22.112 4.053 34.097 1.00 82.00 141 THR A C 1
ATOM 1037 O O . THR A 1 141 ? -23.129 4.592 34.521 1.00 82.00 141 THR A O 1
ATOM 1040 N N . ARG A 1 142 ? -21.096 4.750 33.583 1.00 82.00 142 ARG A N 1
ATOM 1041 C CA . ARG A 1 142 ? -21.112 6.184 33.281 1.00 82.00 142 ARG A CA 1
ATOM 1042 C C . ARG A 1 142 ? -20.776 6.374 31.813 1.00 82.00 142 ARG A C 1
ATOM 1044 O O . ARG A 1 142 ? -19.968 5.621 31.267 1.00 82.00 142 ARG A O 1
ATOM 1051 N N . THR A 1 143 ? -21.367 7.389 31.196 1.00 85.31 143 THR A N 1
ATOM 1052 C CA . THR A 1 143 ? -21.288 7.611 29.747 1.00 85.31 143 THR A CA 1
ATOM 1053 C C . THR A 1 143 ? -19.844 7.794 29.268 1.00 85.31 143 THR A C 1
ATOM 1055 O O . THR A 1 143 ? -19.400 7.106 28.349 1.00 85.31 143 THR A O 1
ATOM 1058 N N . LEU A 1 144 ? -19.079 8.666 29.935 1.00 85.31 144 LEU A N 1
ATOM 1059 C CA . LEU A 1 144 ? -17.682 8.947 29.576 1.00 85.31 144 LEU A CA 1
ATOM 1060 C C . LEU A 1 144 ? -16.782 7.712 29.724 1.00 85.31 144 LEU A C 1
ATOM 1062 O O . LEU A 1 144 ? -15.937 7.452 28.869 1.00 85.31 144 LEU A O 1
ATOM 1066 N N . ASP A 1 145 ? -17.000 6.918 30.774 1.00 86.06 145 ASP A N 1
ATOM 1067 C CA . ASP A 1 145 ? -16.229 5.702 31.029 1.00 86.06 145 ASP A CA 1
ATOM 1068 C C . ASP A 1 145 ? -16.555 4.610 30.000 1.00 86.06 145 ASP A C 1
ATOM 1070 O O . ASP A 1 145 ? -15.643 4.005 29.438 1.00 86.06 145 ASP A O 1
ATOM 1074 N N . ALA A 1 146 ? -17.845 4.389 29.709 1.00 87.94 146 ALA A N 1
ATOM 1075 C CA . ALA A 1 146 ? -18.317 3.391 28.746 1.00 87.94 146 ALA A CA 1
ATOM 1076 C C . ALA A 1 146 ? -17.798 3.662 27.334 1.00 87.94 146 ALA A C 1
ATOM 1078 O O . ALA A 1 146 ? -17.397 2.736 26.628 1.00 87.94 146 ALA A O 1
ATOM 1079 N N . HIS A 1 147 ? -17.743 4.932 26.940 1.00 90.00 147 HIS A N 1
ATOM 1080 C CA . HIS A 1 147 ? -17.200 5.335 25.650 1.00 90.00 147 HIS A CA 1
ATOM 1081 C C . HIS A 1 147 ? -15.670 5.437 25.626 1.00 90.00 147 HIS A C 1
ATOM 1083 O O . HIS A 1 147 ? -15.074 5.534 24.553 1.00 90.00 147 HIS A O 1
ATOM 1089 N N . GLY A 1 148 ? -15.023 5.378 26.790 1.00 82.38 148 GLY A N 1
ATOM 1090 C CA . GLY A 1 148 ? -13.578 5.510 26.919 1.00 82.38 148 GLY A CA 1
ATOM 1091 C C . GLY A 1 148 ? -13.060 6.929 26.669 1.00 82.38 148 GLY A C 1
ATOM 1092 O O . GLY A 1 148 ? -11.888 7.087 26.337 1.00 82.38 148 GLY A O 1
ATOM 1093 N N . ASP A 1 149 ? -13.902 7.950 26.851 1.00 77.88 149 ASP A N 1
ATOM 1094 C CA . ASP A 1 149 ? -13.568 9.371 26.678 1.00 77.88 149 ASP A CA 1
ATOM 1095 C C . ASP A 1 149 ? -12.942 9.968 27.960 1.00 77.88 149 ASP A C 1
ATOM 1097 O O . ASP A 1 149 ? -13.196 11.114 28.331 1.00 77.88 149 ASP A O 1
ATOM 1101 N N . VAL A 1 150 ? -12.123 9.185 28.669 1.00 77.00 150 VAL A N 1
ATOM 1102 C CA . VAL A 1 150 ? -11.382 9.635 29.857 1.00 77.00 150 VAL A CA 1
ATOM 1103 C C . VAL A 1 150 ? -9.903 9.254 29.761 1.00 77.00 150 VAL A C 1
ATOM 1105 O O . VAL A 1 150 ? -9.485 8.425 28.949 1.00 77.00 150 VAL A O 1
ATOM 1108 N N . GLN A 1 151 ? -9.081 9.917 30.573 1.00 68.12 151 GLN A N 1
ATOM 1109 C CA . GLN A 1 151 ? -7.628 9.821 30.492 1.00 68.12 151 GLN A CA 1
ATOM 1110 C C . GLN A 1 151 ? -7.130 8.397 30.810 1.00 68.12 151 GLN A C 1
ATOM 1112 O O . GLN A 1 151 ? -7.558 7.785 31.784 1.00 68.12 151 GLN A O 1
ATOM 1117 N N . HIS A 1 152 ? -6.163 7.910 30.019 1.00 67.56 152 HIS A N 1
ATOM 1118 C CA . HIS A 1 152 ? -5.433 6.642 30.208 1.00 67.56 152 HIS A CA 1
ATOM 1119 C C . HIS A 1 152 ? -6.171 5.327 29.890 1.00 67.56 152 HIS A C 1
ATOM 1121 O O . HIS A 1 152 ? -5.763 4.272 30.380 1.00 67.56 152 HIS A O 1
ATOM 1127 N N . TRP A 1 153 ? -7.183 5.340 29.017 1.00 69.69 153 TRP A N 1
ATOM 1128 C CA . TRP A 1 153 ? -7.910 4.117 28.653 1.00 69.69 153 TRP A CA 1
ATOM 1129 C C . TRP A 1 153 ? -7.389 3.315 27.460 1.00 69.69 153 TRP A C 1
ATOM 1131 O O . TRP A 1 153 ? -6.747 3.824 26.543 1.00 69.69 153 TRP A O 1
ATOM 1141 N N . ASN A 1 154 ? -7.661 2.004 27.522 1.00 66.75 154 ASN A N 1
ATOM 1142 C CA . ASN A 1 154 ? -7.055 0.989 26.656 1.00 66.75 154 ASN A CA 1
ATOM 1143 C C . ASN A 1 154 ? -7.906 0.634 25.424 1.00 66.75 154 ASN A C 1
ATOM 1145 O O . ASN A 1 154 ? -7.347 0.159 24.439 1.00 66.75 154 ASN A O 1
ATOM 1149 N N . ALA A 1 155 ? -9.226 0.849 25.474 1.00 76.38 155 ALA A N 1
ATOM 1150 C CA . ALA A 1 155 ? -10.156 0.547 24.383 1.00 76.38 155 ALA A CA 1
ATOM 1151 C C . ALA A 1 155 ? -11.273 1.610 24.324 1.00 76.38 155 ALA A C 1
ATOM 1153 O O . ALA A 1 155 ? -12.350 1.392 24.890 1.00 76.38 155 ALA A O 1
ATOM 1154 N N . PRO A 1 156 ? -11.007 2.793 23.737 1.00 85.00 156 PRO A N 1
ATOM 1155 C CA . PRO A 1 156 ? -12.047 3.782 23.470 1.00 85.00 156 PRO A CA 1
ATOM 1156 C C . PRO A 1 156 ? -13.038 3.260 22.426 1.00 85.00 156 PRO A C 1
ATOM 1158 O O . PRO A 1 156 ? -12.697 2.401 21.614 1.00 85.00 156 PRO A O 1
ATOM 1161 N N . LEU A 1 157 ? -14.258 3.793 22.436 1.00 89.88 157 LEU A N 1
ATOM 1162 C CA . LEU A 1 157 ? -15.288 3.423 21.473 1.00 89.88 157 LEU A CA 1
ATOM 1163 C C . LEU A 1 157 ? -14.862 3.830 20.052 1.00 89.88 157 LEU A C 1
ATOM 1165 O O . LEU A 1 157 ? -14.642 5.011 19.757 1.00 89.88 157 LEU A O 1
ATOM 1169 N N . LEU A 1 158 ? -14.803 2.854 19.151 1.00 91.94 158 LEU A N 1
ATOM 1170 C CA . LEU A 1 158 ? -14.656 3.051 17.719 1.00 91.94 158 LEU A CA 1
ATOM 1171 C C . LEU A 1 158 ? -15.948 3.649 17.156 1.00 91.94 158 LEU A C 1
ATOM 1173 O O . LEU A 1 158 ? -17.048 3.126 17.341 1.00 91.94 158 LEU A O 1
ATOM 1177 N N . ARG A 1 159 ? -15.807 4.764 16.436 1.00 88.88 159 ARG A N 1
ATOM 1178 C CA . ARG A 1 159 ? -16.925 5.539 15.884 1.00 88.88 159 ARG A CA 1
ATOM 1179 C C . ARG A 1 159 ? -16.794 5.693 14.374 1.00 88.88 159 ARG A C 1
ATOM 1181 O O . ARG A 1 159 ? -15.688 5.792 13.835 1.00 88.88 159 ARG A O 1
ATOM 1188 N N . GLY A 1 160 ? -17.937 5.733 13.689 1.00 91.50 160 GLY A N 1
ATOM 1189 C CA . GLY A 1 160 ? -18.007 5.905 12.237 1.00 91.50 160 GLY A CA 1
ATOM 1190 C C . GLY A 1 160 ? -17.169 4.863 11.492 1.00 91.50 160 GLY A C 1
ATOM 1191 O O . GLY A 1 160 ? -17.288 3.664 11.738 1.00 91.50 160 GLY A O 1
ATOM 1192 N N . ARG A 1 161 ? -16.277 5.325 10.608 1.00 93.69 161 ARG A N 1
ATOM 1193 C CA . ARG A 1 161 ? -15.405 4.448 9.804 1.00 93.69 161 ARG A CA 1
ATOM 1194 C C . ARG A 1 161 ? -14.489 3.543 10.633 1.00 93.69 161 ARG A C 1
ATOM 1196 O O . ARG A 1 161 ? -14.143 2.461 10.172 1.00 93.69 161 ARG A O 1
ATOM 1203 N N . LEU A 1 162 ? -14.129 3.943 11.857 1.00 94.88 162 LEU A N 1
ATOM 1204 C CA . LEU A 1 162 ? -13.207 3.173 12.697 1.00 94.88 162 LEU A CA 1
ATOM 1205 C C . LEU A 1 162 ? -13.798 1.835 13.153 1.00 94.88 162 LEU A C 1
ATOM 1207 O O . LEU A 1 162 ? -13.037 0.903 13.377 1.00 94.88 162 LEU A O 1
ATOM 1211 N N . VAL A 1 163 ? -15.129 1.701 13.216 1.00 94.31 163 VAL A N 1
ATOM 1212 C CA . VAL A 1 163 ? -15.813 0.445 13.591 1.00 94.31 163 VAL A CA 1
ATOM 1213 C C . VAL A 1 163 ? -15.433 -0.707 12.660 1.00 94.31 163 VAL A C 1
ATOM 1215 O O . VAL A 1 163 ? -15.325 -1.852 13.092 1.00 94.31 163 VAL A O 1
ATOM 1218 N N . GLN A 1 164 ? -15.145 -0.405 11.389 1.00 95.06 164 GLN A N 1
ATOM 1219 C CA . GLN A 1 164 ? -14.703 -1.401 10.412 1.00 95.06 164 GLN A CA 1
ATOM 1220 C C . GLN A 1 164 ? -13.427 -2.128 10.847 1.00 95.06 164 GLN A C 1
ATOM 1222 O O . GLN A 1 164 ? -13.178 -3.237 10.382 1.00 95.06 164 GLN A O 1
ATOM 1227 N N . ALA A 1 165 ? -12.637 -1.547 11.757 1.00 95.12 165 ALA A N 1
ATOM 1228 C CA . ALA A 1 165 ? -11.462 -2.196 12.305 1.00 95.12 165 ALA A CA 1
ATOM 1229 C C . ALA A 1 165 ? -11.808 -3.539 12.987 1.00 95.12 165 ALA A C 1
ATOM 1231 O O . ALA A 1 165 ? -11.110 -4.536 12.813 1.00 95.12 165 ALA A O 1
ATOM 1232 N N . SER A 1 166 ? -12.928 -3.618 13.699 1.00 92.81 166 SER A N 1
ATOM 1233 C CA . SER A 1 166 ? -13.306 -4.829 14.433 1.00 92.81 166 SER A CA 1
ATOM 1234 C C . SER A 1 166 ? -13.726 -5.986 13.526 1.00 92.81 166 SER A C 1
ATOM 1236 O O . SER A 1 166 ? -13.680 -7.140 13.949 1.00 92.81 166 SER A O 1
ATOM 1238 N N . CYS A 1 167 ? -14.083 -5.721 12.262 1.00 90.31 167 CYS A N 1
ATOM 1239 C CA . CYS A 1 167 ? -14.500 -6.766 11.324 1.00 90.31 167 CYS A CA 1
ATOM 1240 C C . CYS A 1 167 ? -13.419 -7.835 11.125 1.00 90.31 167 CYS A C 1
ATOM 1242 O O . CYS A 1 167 ? -13.741 -9.003 10.904 1.00 90.31 167 CYS A O 1
ATOM 1244 N N . SER A 1 168 ? -12.139 -7.468 11.241 1.00 89.38 168 SER A N 1
ATOM 1245 C CA . SER A 1 168 ? -11.042 -8.412 11.038 1.00 89.38 168 SER A CA 1
ATOM 1246 C C . SER A 1 168 ? -10.821 -9.402 12.173 1.00 89.38 168 SER A C 1
ATOM 1248 O O . SER A 1 168 ? -9.944 -10.256 12.069 1.00 89.38 168 SER A O 1
ATOM 1250 N N . ARG A 1 169 ? -11.557 -9.268 13.281 1.00 88.50 169 ARG A N 1
ATOM 1251 C CA . ARG A 1 169 ? -11.520 -10.249 14.369 1.00 88.50 169 ARG A CA 1
ATOM 1252 C C . ARG A 1 169 ? -12.034 -11.608 13.890 1.00 88.50 169 ARG A C 1
ATOM 1254 O O . ARG A 1 169 ? -11.538 -12.631 14.348 1.00 88.50 169 ARG A O 1
ATOM 1261 N N . CYS A 1 170 ? -12.972 -11.609 12.940 1.00 84.38 170 CYS A N 1
ATOM 1262 C CA . CYS A 1 170 ? -13.544 -12.823 12.349 1.00 84.38 170 CYS A CA 1
ATOM 1263 C C . CYS A 1 170 ? -13.309 -12.923 10.834 1.00 84.38 170 CYS A C 1
ATOM 1265 O O . CYS A 1 170 ? -13.159 -14.025 10.314 1.00 84.38 170 CYS A O 1
ATOM 1267 N N . HIS A 1 171 ? -13.297 -11.798 10.113 1.00 83.75 171 HIS A N 1
ATOM 1268 C CA . HIS A 1 171 ? -13.172 -11.791 8.656 1.00 83.75 171 HIS A CA 1
ATOM 1269 C C . HIS A 1 171 ? -11.743 -11.542 8.185 1.00 83.75 171 HIS A C 1
ATOM 1271 O O . HIS A 1 171 ? -10.956 -10.845 8.825 1.00 83.75 171 HIS A O 1
ATOM 1277 N N . ASP A 1 172 ? -11.435 -12.031 6.986 1.00 81.88 172 ASP A N 1
ATOM 1278 C CA . ASP A 1 172 ? -10.238 -11.591 6.291 1.00 81.88 172 ASP A CA 1
ATOM 1279 C C . ASP A 1 172 ? -10.361 -10.111 5.881 1.00 81.88 172 ASP A C 1
ATOM 1281 O O . ASP A 1 172 ? -11.353 -9.644 5.312 1.00 81.88 172 ASP A O 1
ATOM 1285 N N . ARG A 1 173 ? -9.300 -9.369 6.184 1.00 85.31 173 ARG A N 1
ATOM 1286 C CA . ARG A 1 173 ? -9.200 -7.906 6.084 1.00 85.31 173 ARG A CA 1
ATOM 1287 C C . ARG A 1 173 ? -9.285 -7.399 4.653 1.00 85.31 173 ARG A C 1
ATOM 1289 O O . ARG A 1 173 ? -9.655 -6.252 4.429 1.00 85.31 173 ARG A O 1
ATOM 1296 N N . THR A 1 174 ? -8.900 -8.242 3.701 1.00 78.25 174 THR A N 1
ATOM 1297 C CA . THR A 1 174 ? -8.795 -7.895 2.284 1.00 78.25 174 THR A CA 1
ATOM 1298 C C . THR A 1 174 ? -10.051 -8.263 1.502 1.00 78.25 174 THR A C 1
ATOM 1300 O O . THR A 1 174 ? -10.259 -7.752 0.408 1.00 78.25 174 THR A O 1
ATOM 1303 N N . THR A 1 175 ? -10.925 -9.100 2.065 1.00 75.12 175 THR A N 1
ATOM 1304 C CA . THR A 1 175 ? -12.090 -9.649 1.349 1.00 75.12 175 THR A CA 1
ATOM 1305 C C . THR A 1 175 ? -13.435 -9.311 1.987 1.00 75.12 175 THR A C 1
ATOM 1307 O O . THR A 1 175 ? -14.472 -9.478 1.345 1.00 75.12 175 THR A O 1
ATOM 1310 N N . VAL A 1 176 ? -13.460 -8.776 3.213 1.00 81.31 176 VAL A N 1
ATOM 1311 C CA . VAL A 1 176 ? -14.709 -8.369 3.871 1.00 81.31 176 VAL A CA 1
ATOM 1312 C C . VAL A 1 176 ? -15.483 -7.341 3.031 1.00 81.31 176 VAL A C 1
ATOM 1314 O O . VAL A 1 176 ? -15.013 -6.240 2.742 1.00 81.31 176 VAL A O 1
ATOM 1317 N N . ALA A 1 177 ? -16.700 -7.703 2.613 1.00 76.94 177 ALA A N 1
ATOM 1318 C CA . ALA A 1 177 ? -17.456 -6.934 1.623 1.00 76.94 177 ALA A CA 1
ATOM 1319 C C . ALA A 1 177 ? -17.895 -5.553 2.141 1.00 76.94 177 ALA A C 1
ATOM 1321 O O . ALA A 1 177 ? -17.699 -4.544 1.460 1.00 76.94 177 ALA A O 1
ATOM 1322 N N . ARG A 1 178 ? -18.448 -5.505 3.361 1.00 83.44 178 ARG A N 1
ATOM 1323 C CA . ARG A 1 178 ? -19.081 -4.313 3.955 1.00 83.44 178 ARG A CA 1
ATOM 1324 C C . ARG A 1 178 ? -18.135 -3.454 4.816 1.00 83.44 178 ARG A C 1
ATOM 1326 O O . ARG A 1 178 ? -18.609 -2.657 5.617 1.00 83.44 178 ARG A O 1
ATOM 1333 N N . ALA A 1 179 ? -16.820 -3.598 4.643 1.00 89.88 179 ALA A N 1
ATOM 1334 C CA . ALA A 1 179 ? -15.807 -2.789 5.327 1.00 89.88 179 ALA A CA 1
ATOM 1335 C C . ALA A 1 179 ? -14.796 -2.199 4.318 1.00 89.88 179 ALA A C 1
ATOM 1337 O O . ALA A 1 179 ? -13.652 -2.659 4.230 1.00 89.88 179 ALA A O 1
ATOM 1338 N N . PRO A 1 180 ? -15.231 -1.226 3.489 1.00 89.81 180 PRO A N 1
ATOM 1339 C CA . PRO A 1 180 ? -14.418 -0.680 2.407 1.00 89.81 180 PRO A CA 1
ATOM 1340 C C . PRO A 1 180 ? -13.155 0.041 2.896 1.00 89.81 180 PRO A C 1
ATOM 1342 O O . PRO A 1 180 ? -12.121 -0.104 2.251 1.00 89.81 180 PRO A O 1
ATOM 1345 N N . ASP A 1 181 ? -13.191 0.757 4.025 1.00 95.06 181 ASP A N 1
ATOM 1346 C CA . ASP A 1 181 ? -12.026 1.464 4.575 1.00 95.06 181 ASP A CA 1
ATOM 1347 C C . ASP A 1 181 ? -10.994 0.484 5.137 1.00 95.06 181 ASP A C 1
ATOM 1349 O O . ASP A 1 181 ? -9.797 0.654 4.908 1.00 95.06 181 ASP A O 1
ATOM 1353 N N . LEU A 1 182 ? -11.445 -0.584 5.811 1.00 94.00 182 LEU A N 1
ATOM 1354 C CA . LEU A 1 182 ? -10.554 -1.653 6.273 1.00 94.00 182 LEU A CA 1
ATOM 1355 C C . LEU A 1 182 ? -9.823 -2.297 5.089 1.00 94.00 182 LEU A C 1
ATOM 1357 O O . LEU A 1 182 ? -8.597 -2.431 5.115 1.00 94.00 182 LEU A O 1
ATOM 1361 N N . ARG A 1 183 ? -10.572 -2.653 4.040 1.00 90.12 183 ARG A N 1
ATOM 1362 C CA . ARG A 1 183 ? -10.020 -3.270 2.831 1.00 90.12 183 ARG A CA 1
ATOM 1363 C C . ARG A 1 183 ? -9.052 -2.327 2.117 1.00 90.12 183 ARG A C 1
ATOM 1365 O O . ARG A 1 183 ? -7.908 -2.704 1.871 1.00 90.12 183 ARG A O 1
ATOM 1372 N N . LYS A 1 184 ? -9.465 -1.078 1.879 1.00 90.00 184 LYS A N 1
ATOM 1373 C CA . LYS A 1 184 ? -8.635 -0.030 1.265 1.00 90.00 184 LYS A CA 1
ATOM 1374 C C . LYS A 1 184 ? -7.341 0.190 2.054 1.00 90.00 184 LYS A C 1
ATOM 1376 O O . LYS A 1 184 ? -6.261 0.219 1.469 1.00 90.00 184 LYS A O 1
ATOM 1381 N N . GLY A 1 185 ? -7.426 0.289 3.380 1.00 93.50 185 GLY A N 1
ATOM 1382 C CA . GLY A 1 185 ? -6.269 0.446 4.255 1.00 93.50 185 GLY A CA 1
ATOM 1383 C C . GLY A 1 185 ? -5.309 -0.738 4.191 1.00 93.50 185 GLY A C 1
ATOM 1384 O O . GLY A 1 185 ? -4.103 -0.543 4.045 1.00 93.50 185 GLY A O 1
ATOM 1385 N N . ALA A 1 186 ? -5.831 -1.968 4.235 1.00 89.88 186 ALA A N 1
ATOM 1386 C CA . ALA A 1 186 ? -5.028 -3.182 4.102 1.00 89.88 186 ALA A CA 1
ATOM 1387 C C . ALA A 1 186 ? -4.308 -3.245 2.740 1.00 89.88 186 ALA A C 1
ATOM 1389 O O . ALA A 1 186 ? -3.111 -3.534 2.686 1.00 89.88 186 ALA A O 1
ATOM 1390 N N . GLU A 1 187 ? -4.995 -2.889 1.651 1.00 85.31 187 GLU A N 1
ATOM 1391 C CA . GLU A 1 187 ? -4.404 -2.789 0.311 1.00 85.31 187 GLU A CA 1
ATOM 1392 C C . GLU A 1 187 ? -3.315 -1.710 0.225 1.00 85.31 187 GLU A C 1
ATOM 1394 O O . GLU A 1 187 ? -2.299 -1.904 -0.447 1.00 85.31 187 GLU A O 1
ATOM 1399 N N . ILE A 1 188 ? -3.500 -0.554 0.872 1.00 88.56 188 ILE A N 1
ATOM 1400 C CA . ILE A 1 188 ? -2.477 0.500 0.923 1.00 88.56 188 ILE A CA 1
ATOM 1401 C C . ILE A 1 188 ? -1.252 -0.002 1.687 1.00 88.56 188 ILE A C 1
ATOM 1403 O O . ILE A 1 188 ? -0.143 0.104 1.165 1.00 88.56 188 ILE A O 1
ATOM 1407 N N . MET A 1 189 ? -1.431 -0.601 2.868 1.00 89.56 189 MET A N 1
ATOM 1408 C CA . MET A 1 189 ? -0.320 -1.155 3.653 1.00 89.56 189 MET A CA 1
ATOM 1409 C C . MET A 1 189 ? 0.462 -2.215 2.865 1.00 89.56 189 MET A C 1
ATOM 1411 O O . MET A 1 189 ? 1.692 -2.261 2.941 1.00 89.56 189 MET A O 1
ATOM 1415 N N . GLN A 1 190 ? -0.230 -3.029 2.061 1.00 82.94 190 GLN A N 1
ATOM 1416 C CA . GLN A 1 190 ? 0.408 -4.004 1.182 1.00 82.94 190 GLN A CA 1
ATOM 1417 C C . GLN A 1 190 ? 1.189 -3.325 0.045 1.00 82.94 190 GLN A C 1
ATOM 1419 O O . GLN A 1 190 ? 2.360 -3.634 -0.176 1.00 82.94 190 GLN A O 1
ATOM 1424 N N . ARG A 1 191 ? 0.568 -2.371 -0.662 1.00 81.25 191 ARG A N 1
ATOM 1425 C CA . ARG A 1 191 ? 1.178 -1.658 -1.802 1.00 81.25 191 ARG A CA 1
ATOM 1426 C C . ARG A 1 191 ? 2.349 -0.762 -1.403 1.00 81.25 191 ARG A C 1
ATOM 1428 O O . ARG A 1 191 ? 3.273 -0.596 -2.196 1.00 81.25 191 ARG A O 1
ATOM 1435 N N . ARG A 1 192 ? 2.312 -0.197 -0.194 1.00 86.12 192 ARG A N 1
ATOM 1436 C CA . ARG A 1 192 ? 3.387 0.610 0.407 1.00 86.12 192 ARG A CA 1
ATOM 1437 C C . ARG A 1 192 ? 4.409 -0.234 1.176 1.00 86.12 192 ARG A C 1
ATOM 1439 O O . ARG A 1 192 ? 5.318 0.327 1.775 1.00 86.12 192 ARG A O 1
ATOM 1446 N N . ALA A 1 193 ? 4.275 -1.563 1.135 1.00 83.56 193 ALA A N 1
ATOM 1447 C CA . ALA A 1 193 ? 5.196 -2.523 1.734 1.00 83.56 193 ALA A CA 1
ATOM 1448 C C . ALA A 1 193 ? 5.447 -2.310 3.238 1.00 83.56 193 ALA A C 1
ATOM 1450 O O . ALA A 1 193 ? 6.568 -2.493 3.711 1.00 83.56 193 ALA A O 1
ATOM 1451 N N . CYS A 1 194 ? 4.414 -1.963 4.015 1.00 88.88 194 CYS A N 1
ATOM 1452 C CA . CYS A 1 194 ? 4.554 -1.760 5.463 1.00 88.88 194 CYS A CA 1
ATOM 1453 C C . CYS A 1 194 ? 5.151 -2.993 6.164 1.00 88.88 194 CYS A C 1
ATOM 1455 O O . CYS A 1 194 ? 5.983 -2.843 7.057 1.00 88.88 194 CYS A O 1
ATOM 1457 N N . PHE A 1 195 ? 4.806 -4.200 5.702 1.00 84.88 195 PHE A N 1
ATOM 1458 C CA . PHE A 1 195 ? 5.348 -5.471 6.197 1.00 84.88 195 PHE A CA 1
ATOM 1459 C C . PHE A 1 195 ? 6.847 -5.675 5.919 1.00 84.88 195 PHE A C 1
ATOM 1461 O O . PHE A 1 195 ? 7.458 -6.575 6.486 1.00 84.88 195 PHE A O 1
ATOM 1468 N N . GLY A 1 196 ? 7.446 -4.887 5.017 1.00 82.50 196 GLY A N 1
ATOM 1469 C CA . GLY A 1 196 ? 8.879 -4.960 4.740 1.00 82.50 196 GLY A CA 1
ATOM 1470 C C . GLY A 1 196 ? 9.701 -4.473 5.932 1.00 82.50 196 GLY A C 1
ATOM 1471 O O . GLY A 1 196 ? 10.778 -4.995 6.199 1.00 82.50 196 GLY A O 1
ATOM 1472 N N . CYS A 1 197 ? 9.165 -3.512 6.689 1.00 86.94 197 CYS A N 1
ATOM 1473 C CA . CYS A 1 197 ? 9.799 -3.021 7.908 1.00 86.94 197 CYS A CA 1
ATOM 1474 C C . CYS A 1 197 ? 9.088 -3.509 9.171 1.00 86.94 197 CYS A C 1
ATOM 1476 O O . CYS A 1 197 ? 9.762 -3.786 10.153 1.00 86.94 197 CYS A O 1
ATOM 1478 N N . HIS A 1 198 ? 7.759 -3.613 9.177 1.00 89.69 198 HIS A N 1
ATOM 1479 C CA . HIS A 1 198 ? 6.975 -3.972 10.359 1.00 89.69 198 HIS A CA 1
ATOM 1480 C C . HIS A 1 198 ? 6.629 -5.460 10.406 1.00 89.69 198 HIS A C 1
ATOM 1482 O O . HIS A 1 198 ? 6.237 -6.049 9.402 1.00 89.69 198 HIS A O 1
ATOM 1488 N N . GLN A 1 199 ? 6.673 -6.054 11.601 1.00 87.81 199 GLN A N 1
ATOM 1489 C CA . GLN A 1 199 ? 6.100 -7.381 11.822 1.00 87.81 199 GLN A CA 1
ATOM 1490 C C . GLN A 1 199 ? 4.568 -7.296 11.858 1.00 87.81 199 GLN A C 1
ATOM 1492 O O . GLN A 1 199 ? 4.003 -6.493 12.604 1.00 87.81 199 GLN A O 1
ATOM 1497 N N . MET A 1 200 ? 3.901 -8.094 11.017 1.00 86.12 200 MET A N 1
ATOM 1498 C CA . MET A 1 200 ? 2.450 -8.044 10.803 1.00 86.12 200 MET A CA 1
ATOM 1499 C C . MET A 1 200 ? 1.878 -9.446 10.477 1.00 86.12 200 MET A C 1
ATOM 1501 O O . MET A 1 200 ? 2.487 -10.174 9.690 1.00 86.12 200 MET A O 1
ATOM 1505 N N . PRO A 1 201 ? 0.711 -9.838 11.028 1.00 80.50 201 PRO A N 1
ATOM 1506 C CA . PRO A 1 201 ? 0.009 -11.077 10.699 1.00 80.50 201 PRO A CA 1
ATOM 1507 C C . PRO A 1 201 ? -0.288 -11.222 9.207 1.00 80.50 201 PRO A C 1
ATOM 1509 O O . PRO A 1 201 ? -0.713 -10.268 8.559 1.00 80.50 201 PRO A O 1
ATOM 1512 N N . GLY A 1 202 ? -0.105 -12.433 8.674 1.00 68.31 202 GLY A N 1
ATOM 1513 C CA . GLY A 1 202 ? -0.428 -12.759 7.279 1.00 68.31 202 GLY A CA 1
ATOM 1514 C C . GLY A 1 202 ? 0.562 -12.220 6.239 1.00 68.31 202 GLY A C 1
ATOM 1515 O O . GLY A 1 202 ? 0.391 -12.490 5.051 1.00 68.31 202 GLY A O 1
ATOM 1516 N N . ALA A 1 203 ? 1.609 -11.498 6.651 1.00 63.38 203 ALA A N 1
ATOM 1517 C CA . ALA A 1 203 ? 2.668 -11.073 5.746 1.00 63.38 203 ALA A CA 1
ATOM 1518 C C . ALA A 1 203 ? 3.574 -12.261 5.358 1.00 63.38 203 ALA A C 1
ATOM 1520 O O . ALA A 1 203 ? 3.992 -13.022 6.237 1.00 63.38 203 ALA A O 1
ATOM 1521 N N . PRO A 1 204 ? 3.929 -12.430 4.070 1.00 57.00 204 PRO A N 1
ATOM 1522 C CA . PRO A 1 204 ? 4.965 -13.377 3.682 1.00 57.00 204 PRO A CA 1
ATOM 1523 C C . PRO A 1 204 ? 6.290 -13.012 4.374 1.00 57.00 204 PRO A C 1
ATOM 1525 O O . PRO A 1 204 ? 6.631 -11.830 4.414 1.00 57.00 204 PRO A O 1
ATOM 1528 N N . PRO A 1 205 ? 7.093 -13.988 4.842 1.00 51.22 205 PRO A N 1
ATOM 1529 C CA . PRO A 1 205 ? 8.397 -13.718 5.463 1.00 51.22 205 PRO A CA 1
ATOM 1530 C C . PRO A 1 205 ? 9.390 -13.014 4.519 1.00 51.22 205 PRO A C 1
ATOM 1532 O O . PRO A 1 205 ? 10.382 -12.453 4.974 1.00 51.22 205 PRO A O 1
ATOM 1535 N N . PHE A 1 206 ? 9.114 -13.017 3.211 1.00 55.94 206 PHE A N 1
ATOM 1536 C CA . PHE A 1 206 ? 9.769 -12.180 2.212 1.00 55.94 206 PHE A CA 1
ATOM 1537 C C . PHE A 1 206 ? 8.797 -11.912 1.055 1.00 55.94 206 PHE A C 1
ATOM 1539 O O . PHE A 1 206 ? 8.588 -12.772 0.197 1.00 55.94 206 PHE A O 1
ATOM 1546 N N . SER A 1 207 ? 8.203 -10.722 1.003 1.00 61.06 207 SER A N 1
ATOM 1547 C CA . SER A 1 207 ? 7.543 -10.223 -0.208 1.00 61.06 207 SER A CA 1
ATOM 1548 C C . SER A 1 207 ? 8.464 -9.201 -0.843 1.00 61.06 207 SER A C 1
ATOM 1550 O O . SER A 1 207 ? 8.519 -8.052 -0.417 1.00 61.06 207 SER A O 1
ATOM 1552 N N . GLN A 1 208 ? 9.199 -9.618 -1.874 1.00 71.88 208 GLN A N 1
ATOM 1553 C CA . GLN A 1 208 ? 9.914 -8.686 -2.736 1.00 71.88 208 GLN A CA 1
ATOM 1554 C C . GLN A 1 208 ? 8.883 -7.745 -3.379 1.00 71.88 208 GLN A C 1
ATOM 1556 O O . GLN A 1 208 ? 8.289 -8.105 -4.390 1.00 71.88 208 GLN A O 1
ATOM 1561 N N . VAL A 1 209 ? 8.646 -6.572 -2.781 1.00 77.19 209 VAL A N 1
ATOM 1562 C CA . VAL A 1 209 ? 7.792 -5.501 -3.334 1.00 77.19 209 VAL A CA 1
ATOM 1563 C C . VAL A 1 209 ? 8.604 -4.577 -4.233 1.00 77.19 209 VAL A C 1
ATOM 1565 O O . VAL A 1 209 ? 8.118 -4.101 -5.256 1.00 77.19 209 VAL A O 1
ATOM 1568 N N . GLY A 1 210 ? 9.864 -4.347 -3.877 1.00 82.50 210 GLY A N 1
ATOM 1569 C CA . GLY A 1 210 ? 10.811 -3.587 -4.674 1.00 82.50 210 GLY A CA 1
ATOM 1570 C C . GLY A 1 210 ? 11.492 -4.441 -5.753 1.00 82.50 210 GLY A C 1
ATOM 1571 O O . GLY A 1 210 ? 11.569 -5.670 -5.648 1.00 82.50 210 GLY A O 1
ATOM 1572 N N . PRO A 1 211 ? 12.036 -3.823 -6.814 1.00 84.62 211 PRO A N 1
ATOM 1573 C CA . PRO A 1 211 ? 12.878 -4.527 -7.778 1.00 84.62 211 PRO A CA 1
ATOM 1574 C C . PRO A 1 211 ? 14.152 -5.081 -7.127 1.00 84.62 211 PRO A C 1
ATOM 1576 O O . PRO A 1 211 ? 14.613 -4.583 -6.101 1.00 84.62 211 PRO A O 1
ATOM 1579 N N . ASP A 1 212 ? 14.745 -6.093 -7.758 1.00 86.00 212 ASP A N 1
ATOM 1580 C CA . ASP A 1 212 ? 16.074 -6.589 -7.398 1.00 86.00 212 ASP A CA 1
ATOM 1581 C C . ASP A 1 212 ? 17.124 -5.490 -7.663 1.00 86.00 212 ASP A C 1
ATOM 1583 O O . ASP A 1 212 ? 17.262 -4.991 -8.791 1.00 86.00 212 ASP A O 1
ATOM 1587 N N . LEU A 1 213 ? 17.833 -5.074 -6.609 1.00 88.75 213 LEU A N 1
ATOM 1588 C CA . LEU A 1 213 ? 18.838 -4.008 -6.674 1.00 88.75 213 LEU A CA 1
ATOM 1589 C C . LEU A 1 213 ? 20.232 -4.523 -7.027 1.00 88.75 213 LEU A C 1
ATOM 1591 O O . LEU A 1 213 ? 21.101 -3.711 -7.344 1.00 88.75 213 LEU A O 1
ATOM 1595 N N . SER A 1 214 ? 20.424 -5.843 -7.076 1.00 83.06 214 SER A N 1
ATOM 1596 C CA . SER A 1 214 ? 21.693 -6.485 -7.457 1.00 83.06 214 SER A CA 1
ATOM 1597 C C . SER A 1 214 ? 22.118 -6.132 -8.892 1.00 83.06 214 SER A C 1
ATOM 1599 O O . SER A 1 214 ? 23.276 -6.274 -9.258 1.00 83.06 214 SER A O 1
ATOM 1601 N N . PHE A 1 215 ? 21.181 -5.630 -9.704 1.00 77.81 215 PHE A N 1
ATOM 1602 C CA . PHE A 1 215 ? 21.399 -5.192 -11.087 1.00 77.81 215 PHE A CA 1
ATOM 1603 C C . PHE A 1 215 ? 20.971 -3.736 -11.323 1.00 77.81 215 PHE A C 1
ATOM 1605 O O . PHE A 1 215 ? 20.717 -3.344 -12.462 1.00 77.81 215 PHE A O 1
ATOM 1612 N N . SER A 1 216 ? 20.817 -2.937 -10.264 1.00 80.00 216 SER A N 1
ATOM 1613 C CA . SER A 1 216 ? 20.330 -1.547 -10.341 1.00 80.00 216 SER A CA 1
ATOM 1614 C C . SER A 1 216 ? 21.112 -0.707 -11.361 1.00 80.00 216 SER A C 1
ATOM 1616 O O . SER A 1 216 ? 20.523 -0.112 -12.259 1.00 80.00 216 SER A O 1
ATOM 1618 N N . THR A 1 217 ? 22.438 -0.781 -11.317 1.00 77.06 217 THR A N 1
ATOM 1619 C CA . THR A 1 217 ? 23.357 0.012 -12.153 1.00 77.06 217 THR A CA 1
ATOM 1620 C C . THR A 1 217 ? 23.435 -0.420 -13.618 1.00 77.06 217 THR A C 1
ATOM 1622 O O . THR A 1 217 ? 24.008 0.293 -14.432 1.00 77.06 217 THR A O 1
ATOM 1625 N N . SER A 1 218 ? 22.835 -1.559 -13.982 1.00 75.44 218 SER A N 1
ATOM 1626 C CA . SER A 1 218 ? 22.684 -1.965 -15.392 1.00 75.44 218 SER A CA 1
ATOM 1627 C C . SER A 1 218 ? 21.470 -1.324 -16.074 1.00 75.44 218 SER A C 1
ATOM 1629 O O . SER A 1 218 ? 21.344 -1.371 -17.295 1.00 75.44 218 SER A O 1
ATOM 1631 N N . ARG A 1 219 ? 20.561 -0.741 -15.282 1.00 77.25 219 ARG A N 1
ATOM 1632 C CA . ARG A 1 219 ? 19.271 -0.223 -15.753 1.00 77.25 219 ARG A CA 1
ATOM 1633 C C . ARG A 1 219 ? 19.125 1.277 -15.575 1.00 77.25 219 ARG A C 1
ATOM 1635 O O . ARG A 1 219 ? 18.367 1.865 -16.329 1.00 77.25 219 ARG A O 1
ATOM 1642 N N . THR A 1 220 ? 19.814 1.854 -14.592 1.00 83.56 220 THR A N 1
ATOM 1643 C CA . THR A 1 220 ? 19.703 3.264 -14.201 1.00 83.56 220 THR A CA 1
ATOM 1644 C C . THR A 1 220 ? 21.090 3.882 -13.998 1.00 83.56 220 THR A C 1
ATOM 1646 O O . THR A 1 220 ? 22.046 3.168 -13.687 1.00 83.56 220 THR A O 1
ATOM 1649 N N . SER A 1 221 ? 21.205 5.208 -14.104 1.00 85.06 221 SER A N 1
ATOM 1650 C CA . SER A 1 221 ? 22.458 5.934 -13.841 1.00 85.06 221 SER A CA 1
ATOM 1651 C C . SER A 1 221 ? 22.686 6.200 -12.338 1.00 85.06 221 SER A C 1
ATOM 1653 O O . SER A 1 221 ? 21.727 6.186 -11.559 1.00 85.06 221 SER A O 1
ATOM 1655 N N . PRO A 1 222 ? 23.934 6.471 -11.895 1.00 88.38 222 PRO A N 1
ATOM 1656 C CA . PRO A 1 222 ? 24.214 6.888 -10.517 1.00 88.38 222 PRO A CA 1
ATOM 1657 C C . PRO A 1 222 ? 23.481 8.173 -10.111 1.00 88.38 222 PRO A C 1
ATOM 1659 O O . PRO A 1 222 ? 22.930 8.230 -9.015 1.00 88.38 222 PRO A O 1
ATOM 1662 N N . GLY A 1 223 ? 23.418 9.167 -11.005 1.00 90.06 223 GLY A N 1
ATOM 1663 C CA . GLY A 1 223 ? 22.688 10.415 -10.769 1.00 90.06 223 GLY A CA 1
ATOM 1664 C C . GLY A 1 223 ? 21.187 10.194 -10.585 1.00 90.06 223 GLY A C 1
ATOM 1665 O O . GLY A 1 223 ? 20.590 10.747 -9.663 1.00 90.06 223 GLY A O 1
ATOM 1666 N N . TRP A 1 224 ? 20.588 9.291 -11.372 1.00 91.56 224 TRP A N 1
ATOM 1667 C CA . TRP A 1 224 ? 19.191 8.900 -11.181 1.00 91.56 224 TRP A CA 1
ATOM 1668 C C . TRP A 1 224 ? 18.972 8.197 -9.836 1.00 91.56 224 TRP A C 1
ATOM 1670 O O . TRP A 1 224 ? 18.018 8.514 -9.130 1.00 91.56 224 TRP A O 1
ATOM 1680 N N . LEU A 1 225 ? 19.859 7.272 -9.442 1.00 92.69 225 LEU A N 1
ATOM 1681 C CA . LEU A 1 225 ? 19.772 6.596 -8.139 1.00 92.69 225 LEU A CA 1
ATOM 1682 C C . LEU A 1 225 ? 19.874 7.591 -6.978 1.00 92.69 225 LEU A C 1
ATOM 1684 O O . LEU A 1 225 ? 19.117 7.480 -6.016 1.00 92.69 225 LEU A O 1
ATOM 1688 N N . PHE A 1 226 ? 20.776 8.566 -7.081 1.00 94.44 226 PHE A N 1
ATOM 1689 C CA . PHE A 1 226 ? 20.924 9.637 -6.101 1.00 94.44 226 PHE A CA 1
ATOM 1690 C C . PHE A 1 226 ? 19.644 10.477 -5.996 1.00 94.44 226 PHE A C 1
ATOM 1692 O O . PHE A 1 226 ? 19.099 10.626 -4.904 1.00 94.44 226 PHE A O 1
ATOM 1699 N N . ALA A 1 227 ? 19.110 10.946 -7.129 1.00 92.69 227 ALA A N 1
ATOM 1700 C CA . ALA A 1 227 ? 17.859 11.704 -7.186 1.00 92.69 227 ALA A CA 1
ATOM 1701 C C . ALA A 1 227 ? 16.679 10.923 -6.582 1.00 92.69 227 ALA A C 1
ATOM 1703 O O . ALA A 1 227 ? 15.931 11.449 -5.757 1.00 92.69 227 ALA A O 1
ATOM 1704 N N . TRP A 1 228 ? 16.556 9.643 -6.946 1.00 93.00 228 TRP A N 1
ATOM 1705 C CA . TRP A 1 228 ? 15.515 8.746 -6.455 1.00 93.00 228 TRP A CA 1
ATOM 1706 C C . TRP A 1 228 ? 15.585 8.537 -4.941 1.00 93.00 228 TRP A C 1
ATOM 1708 O O . TRP A 1 228 ? 14.560 8.588 -4.273 1.00 93.00 228 TRP A O 1
ATOM 1718 N N . LEU A 1 229 ? 16.781 8.327 -4.387 1.00 94.69 229 LEU A N 1
ATOM 1719 C CA . LEU A 1 229 ? 16.977 8.150 -2.944 1.00 94.69 229 LEU A CA 1
ATOM 1720 C C . LEU A 1 229 ? 16.716 9.435 -2.149 1.00 94.69 229 LEU A C 1
ATOM 1722 O O . LEU A 1 229 ? 16.284 9.355 -1.001 1.00 94.69 229 LEU A O 1
ATOM 1726 N N . LYS A 1 230 ? 16.982 10.599 -2.749 1.00 92.75 230 LYS A N 1
ATOM 1727 C CA . LYS A 1 230 ? 16.795 11.910 -2.120 1.00 92.75 230 LYS A CA 1
ATOM 1728 C C . LYS A 1 230 ? 15.340 12.341 -2.043 1.00 92.75 230 LYS A C 1
ATOM 1730 O O . LYS A 1 230 ? 14.961 12.943 -1.048 1.00 92.75 230 LYS A O 1
ATOM 1735 N N . SER A 1 231 ? 14.564 12.117 -3.101 1.00 89.69 231 SER A N 1
ATOM 1736 C CA . SER A 1 231 ? 13.141 12.448 -3.112 1.00 89.69 231 SER A CA 1
ATOM 1737 C C . SER A 1 231 ? 12.420 11.713 -4.247 1.00 89.69 231 SER A C 1
ATOM 1739 O O . SER A 1 231 ? 12.350 12.222 -5.371 1.00 89.69 231 SER A O 1
ATOM 1741 N N . PRO A 1 232 ? 11.853 10.521 -3.980 1.00 90.62 232 PRO A N 1
ATOM 1742 C CA . PRO A 1 232 ? 11.117 9.755 -4.984 1.00 90.62 232 PRO A CA 1
ATOM 1743 C C . PRO A 1 232 ? 9.980 10.549 -5.646 1.00 90.62 232 PRO A C 1
ATOM 1745 O O . PRO A 1 232 ? 9.745 10.388 -6.844 1.00 90.62 232 PRO A O 1
ATOM 1748 N N . SER A 1 233 ? 9.307 11.424 -4.887 1.00 85.50 233 SER A N 1
ATOM 1749 C CA . SER A 1 233 ? 8.167 12.235 -5.349 1.00 85.50 233 SER A CA 1
ATOM 1750 C C . SER A 1 233 ? 8.563 13.360 -6.306 1.00 85.50 233 SER A C 1
ATOM 1752 O O . SER A 1 233 ? 7.738 13.810 -7.094 1.00 85.50 233 SER A O 1
ATOM 1754 N N . ASN A 1 234 ? 9.826 13.797 -6.274 1.00 83.38 234 ASN A N 1
ATOM 1755 C CA . ASN A 1 234 ? 10.348 14.741 -7.263 1.00 83.38 234 ASN A CA 1
ATOM 1756 C C . ASN A 1 234 ? 10.673 14.050 -8.593 1.00 83.38 234 ASN A C 1
ATOM 1758 O O . ASN A 1 234 ? 10.738 14.712 -9.620 1.00 83.38 234 ASN A O 1
ATOM 1762 N N . VAL A 1 235 ? 10.881 12.728 -8.581 1.00 83.12 235 VAL A N 1
ATOM 1763 C CA . VAL A 1 235 ? 11.158 11.946 -9.793 1.00 83.12 235 VAL A CA 1
ATOM 1764 C C . VAL A 1 235 ? 9.858 11.454 -10.429 1.00 83.12 235 VAL A C 1
ATOM 1766 O O . VAL A 1 235 ? 9.664 11.601 -11.632 1.00 83.12 235 VAL A O 1
ATOM 1769 N N . LEU A 1 236 ? 8.953 10.876 -9.636 1.00 80.94 236 LEU A N 1
ATOM 1770 C CA . LEU A 1 236 ? 7.666 10.344 -10.094 1.00 80.94 236 LEU A CA 1
ATOM 1771 C C . LEU A 1 236 ? 6.523 10.985 -9.313 1.00 80.94 236 LEU A C 1
ATOM 1773 O O . LEU A 1 236 ? 6.630 11.146 -8.105 1.00 80.94 236 LEU A O 1
ATOM 1777 N N . SER A 1 237 ? 5.394 11.247 -9.975 1.00 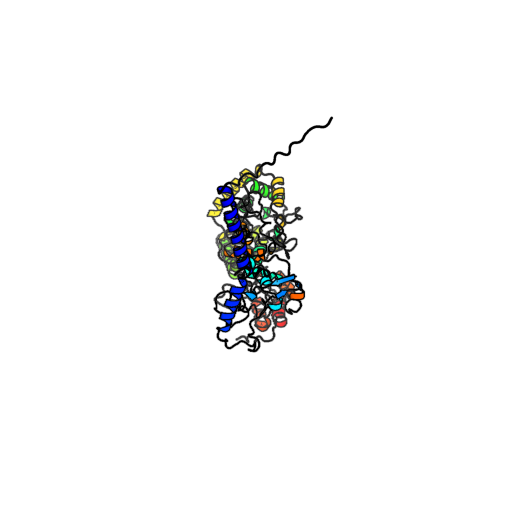76.19 237 SER A N 1
ATOM 1778 C CA . SER A 1 237 ? 4.211 11.843 -9.332 1.00 76.19 237 SER A CA 1
ATOM 1779 C C . SER A 1 237 ? 3.594 10.949 -8.237 1.00 76.19 237 SER A C 1
ATOM 1781 O O . SER A 1 237 ? 3.014 11.437 -7.270 1.00 76.19 237 SER A O 1
ATOM 1783 N N . SER A 1 238 ? 3.730 9.623 -8.376 1.00 75.62 238 SER A N 1
ATOM 1784 C CA . SER A 1 238 ? 3.157 8.626 -7.466 1.00 75.62 238 SER A CA 1
ATOM 1785 C C . SER A 1 238 ? 4.174 7.519 -7.139 1.00 75.62 238 SER A C 1
ATOM 1787 O O . SER A 1 238 ? 4.070 6.385 -7.627 1.00 75.62 238 SER A O 1
ATOM 1789 N N . PRO A 1 239 ? 5.220 7.819 -6.346 1.00 83.44 239 PRO A N 1
ATOM 1790 C CA . PRO A 1 239 ? 6.249 6.845 -6.020 1.00 83.44 239 PRO A CA 1
ATOM 1791 C C . PRO A 1 239 ? 5.729 5.831 -4.994 1.00 83.44 239 PRO A C 1
ATOM 1793 O O . PRO A 1 239 ? 5.107 6.167 -3.984 1.00 83.44 239 PRO A O 1
ATOM 1796 N N . ARG A 1 240 ? 6.024 4.547 -5.229 1.00 84.12 240 ARG A N 1
ATOM 1797 C CA . ARG A 1 240 ? 5.743 3.488 -4.242 1.00 84.12 240 ARG A CA 1
ATOM 1798 C C . ARG A 1 240 ? 6.788 3.418 -3.138 1.00 84.12 240 ARG A C 1
ATOM 1800 O O . ARG A 1 240 ? 6.444 3.066 -2.015 1.00 84.12 240 ARG A O 1
ATOM 1807 N N . MET A 1 241 ? 8.044 3.721 -3.467 1.00 89.38 241 MET A N 1
ATOM 1808 C CA . MET A 1 241 ? 9.109 3.829 -2.475 1.00 89.38 241 MET A CA 1
ATOM 1809 C C . MET A 1 241 ? 8.893 5.105 -1.668 1.00 89.38 241 MET A C 1
ATOM 1811 O O . MET A 1 241 ? 8.677 6.169 -2.243 1.00 89.38 241 MET A O 1
ATOM 1815 N N . ALA A 1 242 ? 8.926 4.965 -0.350 1.00 90.50 242 ALA A N 1
ATOM 1816 C CA . ALA A 1 242 ? 8.802 6.075 0.576 1.00 90.50 242 ALA A CA 1
ATOM 1817 C C . ALA A 1 242 ? 10.071 6.946 0.571 1.00 90.50 242 ALA A C 1
ATOM 1819 O O . ALA A 1 242 ? 11.148 6.483 0.186 1.00 90.50 242 ALA A O 1
ATOM 1820 N N . ASP A 1 243 ? 9.947 8.192 1.017 1.00 92.69 243 ASP A N 1
ATOM 1821 C CA . ASP A 1 243 ? 11.083 9.092 1.191 1.00 92.69 243 ASP A CA 1
ATOM 1822 C C . ASP A 1 243 ? 11.765 8.799 2.537 1.00 92.69 243 ASP A C 1
ATOM 1824 O O . ASP A 1 243 ? 11.175 8.949 3.607 1.00 92.69 243 ASP A O 1
ATOM 1828 N N . PHE A 1 244 ? 13.013 8.334 2.490 1.00 92.44 244 PHE A N 1
ATOM 1829 C CA . PHE A 1 244 ? 13.778 7.969 3.685 1.00 92.44 244 PHE A CA 1
ATOM 1830 C C . PHE A 1 244 ? 14.431 9.172 4.380 1.00 92.44 244 PHE A C 1
ATOM 1832 O O . PHE A 1 244 ? 15.040 8.984 5.435 1.00 92.44 244 PHE A O 1
ATOM 1839 N N . LEU A 1 245 ? 14.256 10.384 3.835 1.00 91.75 245 LEU A N 1
ATOM 1840 C CA . LEU A 1 245 ? 14.756 11.652 4.371 1.00 91.75 245 LEU A CA 1
ATOM 1841 C C . LEU A 1 245 ? 16.285 11.664 4.499 1.00 91.75 245 LEU A C 1
ATOM 1843 O O . LEU A 1 245 ? 16.843 12.126 5.491 1.00 91.75 245 LEU A O 1
ATOM 1847 N N . LEU A 1 246 ? 16.960 11.105 3.494 1.00 93.62 246 LEU A N 1
ATOM 1848 C CA . LEU A 1 246 ? 18.411 10.952 3.482 1.00 93.62 246 LEU A CA 1
ATOM 1849 C C . LEU A 1 246 ? 19.108 12.293 3.277 1.00 93.62 246 LEU A C 1
ATOM 1851 O O . LEU A 1 246 ? 18.690 13.097 2.434 1.00 93.62 246 LEU A O 1
ATOM 1855 N N . THR A 1 247 ? 20.236 12.503 3.956 1.00 94.38 247 THR A N 1
ATOM 1856 C CA . THR A 1 247 ? 21.171 13.554 3.529 1.00 94.38 247 THR A CA 1
ATOM 1857 C C . THR A 1 247 ? 21.848 13.160 2.216 1.00 94.38 247 THR A C 1
ATOM 1859 O O . THR A 1 247 ? 21.690 12.058 1.685 1.00 94.38 247 THR A O 1
ATOM 1862 N N . ASP A 1 248 ? 22.590 14.094 1.651 1.00 95.38 248 ASP A N 1
ATOM 1863 C CA . ASP A 1 248 ? 23.307 13.880 0.404 1.00 95.38 248 ASP A CA 1
ATOM 1864 C C . ASP A 1 248 ? 24.435 12.872 0.537 1.00 95.38 248 ASP A C 1
ATOM 1866 O O . ASP A 1 248 ? 24.573 11.973 -0.286 1.00 95.38 248 ASP A O 1
ATOM 1870 N N . GLU A 1 249 ? 25.210 12.984 1.605 1.00 95.81 249 GLU A N 1
ATOM 1871 C CA . GLU A 1 249 ? 26.299 12.072 1.927 1.00 95.81 249 GLU A CA 1
ATOM 1872 C C . GLU A 1 249 ? 25.749 10.661 2.147 1.00 95.81 249 GLU A C 1
ATOM 1874 O O . GLU A 1 249 ? 26.316 9.676 1.677 1.00 95.81 249 GLU A O 1
ATOM 1879 N N . GLU A 1 250 ? 24.595 10.560 2.809 1.00 96.06 250 GLU A N 1
ATOM 1880 C CA . GLU A 1 250 ? 23.912 9.294 3.050 1.00 96.06 250 GLU A CA 1
ATOM 1881 C C . GLU A 1 250 ? 23.405 8.644 1.762 1.00 96.06 250 GLU A C 1
ATOM 1883 O O . GLU A 1 250 ? 23.568 7.434 1.577 1.00 96.06 250 GLU A O 1
ATOM 1888 N N . ALA A 1 251 ? 22.811 9.434 0.864 1.00 96.62 251 ALA A N 1
ATOM 1889 C CA . ALA A 1 251 ? 22.381 8.959 -0.444 1.00 96.62 251 ALA A CA 1
ATOM 1890 C C . ALA A 1 251 ? 23.588 8.543 -1.300 1.00 96.62 251 ALA A C 1
ATOM 1892 O O . ALA A 1 251 ? 23.572 7.458 -1.882 1.00 96.62 251 ALA A O 1
ATOM 1893 N N . ALA A 1 252 ? 24.659 9.342 -1.323 1.00 96.94 252 ALA A N 1
ATOM 1894 C CA . ALA A 1 252 ? 25.892 9.038 -2.048 1.00 96.94 252 ALA A CA 1
ATOM 1895 C C . ALA A 1 252 ? 26.560 7.749 -1.542 1.00 96.94 252 ALA A C 1
ATOM 1897 O O . ALA A 1 252 ? 26.969 6.920 -2.353 1.00 96.94 252 ALA A O 1
ATOM 1898 N N . ASP A 1 253 ? 26.602 7.523 -0.225 1.00 97.75 253 ASP A N 1
ATOM 1899 C CA . ASP A 1 253 ? 27.097 6.281 0.379 1.00 97.75 253 ASP A CA 1
ATOM 1900 C C . ASP A 1 253 ? 26.300 5.055 -0.104 1.00 97.75 253 ASP A C 1
ATOM 1902 O O . ASP A 1 253 ? 26.887 4.034 -0.474 1.00 97.75 253 ASP A O 1
ATOM 1906 N N . ILE A 1 254 ? 24.962 5.144 -0.139 1.00 96.38 254 ILE A N 1
ATOM 1907 C CA . ILE A 1 254 ? 24.106 4.063 -0.654 1.00 96.38 254 ILE A CA 1
ATOM 1908 C C . ILE A 1 254 ? 24.354 3.841 -2.151 1.00 96.38 254 ILE A C 1
ATOM 1910 O O . ILE A 1 254 ? 24.492 2.693 -2.574 1.00 96.38 254 ILE A O 1
ATOM 1914 N N . VAL A 1 255 ? 24.446 4.902 -2.959 1.00 95.06 255 VAL A N 1
ATOM 1915 C CA . VAL A 1 255 ? 24.750 4.781 -4.396 1.00 95.06 255 VAL A CA 1
ATOM 1916 C C . VAL A 1 255 ? 26.114 4.122 -4.602 1.00 95.06 255 VAL A C 1
ATOM 1918 O O . VAL A 1 255 ? 26.218 3.183 -5.392 1.00 95.06 255 VAL A O 1
ATOM 1921 N N . ALA A 1 256 ? 27.139 4.534 -3.854 1.00 94.94 256 ALA A N 1
ATOM 1922 C CA . ALA A 1 256 ? 28.467 3.929 -3.892 1.00 94.94 256 ALA A CA 1
ATOM 1923 C C . ALA A 1 256 ? 28.412 2.430 -3.569 1.00 94.94 256 ALA A C 1
ATOM 1925 O O . ALA A 1 256 ? 29.024 1.628 -4.273 1.00 94.94 256 ALA A O 1
ATOM 1926 N N . PHE A 1 257 ? 27.617 2.027 -2.573 1.00 94.31 257 PHE A N 1
ATOM 1927 C CA . PHE A 1 257 ? 27.370 0.616 -2.282 1.00 94.31 257 PHE A CA 1
ATOM 1928 C C . PHE A 1 257 ? 26.695 -0.121 -3.446 1.00 94.31 257 PHE A C 1
ATOM 1930 O O . PHE A 1 257 ? 27.188 -1.165 -3.870 1.00 94.31 257 PHE A O 1
ATOM 1937 N N . LEU A 1 258 ? 25.616 0.417 -4.021 1.00 91.94 258 LEU A N 1
ATOM 1938 C CA . LEU A 1 258 ? 24.934 -0.205 -5.164 1.00 91.94 258 LEU A CA 1
ATOM 1939 C C . LEU A 1 258 ? 25.861 -0.358 -6.384 1.00 91.94 258 LEU A C 1
ATOM 1941 O O . LEU A 1 258 ? 25.754 -1.335 -7.127 1.00 91.94 258 LEU A O 1
ATOM 1945 N N . LEU A 1 259 ? 26.819 0.557 -6.564 1.00 89.56 259 LEU A N 1
ATOM 1946 C CA . LEU A 1 259 ? 27.852 0.464 -7.598 1.00 89.56 259 LEU A CA 1
ATOM 1947 C C . LEU A 1 259 ? 28.838 -0.689 -7.375 1.00 89.56 259 LEU A C 1
ATOM 1949 O O . LEU A 1 259 ? 29.427 -1.147 -8.354 1.00 89.56 259 LEU A O 1
ATOM 1953 N N . THR A 1 260 ? 28.979 -1.203 -6.150 1.00 89.62 260 THR A N 1
ATOM 1954 C CA . THR A 1 260 ? 29.768 -2.419 -5.871 1.00 89.62 260 THR A CA 1
ATOM 1955 C C . THR A 1 260 ? 29.033 -3.704 -6.242 1.00 89.62 260 THR A C 1
ATOM 1957 O O . THR A 1 260 ? 29.670 -4.709 -6.544 1.00 89.62 260 THR A O 1
ATOM 1960 N N . LEU A 1 261 ? 27.696 -3.676 -6.292 1.00 86.19 261 LEU A N 1
ATOM 1961 C CA . LEU A 1 261 ? 26.869 -4.849 -6.586 1.00 86.19 261 LEU A CA 1
ATOM 1962 C C . LEU A 1 261 ? 26.863 -5.238 -8.068 1.00 86.19 261 LEU A C 1
ATOM 1964 O O . LEU A 1 261 ? 26.134 -6.157 -8.426 1.00 86.19 261 LEU A O 1
ATOM 1968 N N . ARG A 1 262 ? 27.643 -4.556 -8.925 1.00 69.12 262 ARG A N 1
ATOM 1969 C CA . ARG A 1 262 ? 27.707 -4.751 -10.384 1.00 69.12 262 ARG A CA 1
ATOM 1970 C C . ARG A 1 262 ? 27.925 -6.220 -10.755 1.00 69.12 262 ARG A C 1
ATOM 1972 O O . ARG A 1 262 ? 29.042 -6.668 -10.997 1.00 69.12 262 ARG A O 1
ATOM 1979 N N . LYS A 1 263 ? 26.831 -6.961 -10.890 1.00 61.75 263 LYS A N 1
ATOM 1980 C CA . LYS A 1 263 ? 26.793 -8.215 -11.628 1.00 61.75 263 LYS A CA 1
ATOM 1981 C C . LYS A 1 263 ? 26.369 -7.872 -13.044 1.00 61.75 263 LYS A C 1
ATOM 1983 O O . LYS A 1 263 ? 25.270 -7.367 -13.262 1.00 61.75 263 LYS A O 1
ATOM 1988 N N . ALA A 1 264 ? 27.237 -8.133 -14.016 1.00 50.31 264 ALA A N 1
ATOM 1989 C CA . ALA A 1 264 ? 26.817 -8.148 -15.406 1.00 50.31 264 ALA A CA 1
ATOM 1990 C C . ALA A 1 264 ? 25.769 -9.256 -15.538 1.00 50.31 264 ALA A C 1
ATOM 1992 O O . ALA A 1 264 ? 26.106 -10.437 -15.468 1.00 50.31 264 ALA A O 1
ATOM 1993 N N . ARG A 1 265 ? 24.489 -8.903 -15.671 1.00 51.22 265 ARG A N 1
ATOM 1994 C CA . ARG A 1 265 ? 23.542 -9.860 -16.229 1.00 51.22 265 ARG A CA 1
ATOM 1995 C C . ARG A 1 265 ? 23.640 -9.707 -17.740 1.00 51.22 265 ARG A C 1
ATOM 1997 O O . ARG A 1 265 ? 23.348 -8.614 -18.225 1.00 51.22 265 ARG A O 1
ATOM 2004 N N . PRO A 1 266 ? 24.064 -10.744 -18.476 1.00 47.78 266 PRO A N 1
ATOM 2005 C CA . PRO A 1 266 ? 24.030 -10.717 -19.924 1.00 47.78 266 PRO A CA 1
ATOM 2006 C C . PRO A 1 266 ? 22.557 -10.783 -20.316 1.00 47.78 266 PRO A C 1
ATOM 2008 O O . PRO A 1 266 ? 21.966 -11.853 -20.416 1.00 47.78 266 PRO A O 1
ATOM 2011 N N . VAL A 1 267 ? 21.911 -9.629 -20.433 1.00 53.09 267 VAL A N 1
ATOM 2012 C CA . VAL A 1 267 ? 20.744 -9.561 -21.294 1.00 53.09 267 VAL A CA 1
ATOM 2013 C C . VAL A 1 267 ? 21.339 -9.381 -22.678 1.00 53.09 267 VAL A C 1
ATOM 2015 O O . VAL A 1 267 ? 21.906 -8.331 -22.973 1.00 53.09 267 VAL A O 1
ATOM 2018 N N . GLU A 1 268 ? 21.281 -10.424 -23.503 1.00 55.28 268 GLU A N 1
ATOM 2019 C CA . GLU A 1 268 ? 21.394 -10.241 -24.945 1.00 55.28 268 GLU A CA 1
ATOM 2020 C C . GLU A 1 268 ? 20.214 -9.369 -25.353 1.00 55.28 268 GLU A C 1
ATOM 2022 O O . GLU A 1 268 ? 19.073 -9.815 -25.471 1.00 55.28 268 GLU A O 1
ATOM 2027 N N . VAL A 1 269 ? 20.468 -8.071 -25.420 1.00 56.44 269 VAL A N 1
ATOM 2028 C CA . VAL A 1 269 ? 19.461 -7.100 -25.801 1.00 56.44 269 VAL A CA 1
ATOM 2029 C C . VAL A 1 269 ? 19.415 -7.143 -27.324 1.00 56.44 269 VAL A C 1
ATOM 2031 O O . VAL A 1 269 ? 20.465 -6.976 -27.953 1.00 56.44 269 VAL A O 1
ATOM 2034 N N . PRO A 1 270 ? 18.238 -7.361 -27.939 1.00 56.47 270 PRO A N 1
ATOM 2035 C CA . PRO A 1 270 ? 18.098 -7.192 -29.377 1.00 56.47 270 PRO A CA 1
ATOM 2036 C C . PRO A 1 270 ? 18.659 -5.822 -29.751 1.00 56.47 270 PRO A C 1
ATOM 2038 O O . PRO A 1 270 ? 18.254 -4.833 -29.139 1.00 56.47 270 PRO A O 1
ATOM 2041 N N . ARG A 1 271 ? 19.593 -5.747 -30.713 1.00 58.00 271 ARG A N 1
ATOM 2042 C CA . ARG A 1 271 ? 20.087 -4.450 -31.200 1.00 58.00 271 ARG A CA 1
ATOM 2043 C C . ARG A 1 271 ? 18.875 -3.574 -31.496 1.00 58.00 271 ARG A C 1
ATOM 2045 O O . ARG A 1 271 ? 18.013 -3.951 -32.290 1.00 58.00 271 ARG A O 1
ATOM 2052 N N . PHE A 1 272 ? 18.784 -2.456 -30.792 1.00 58.66 272 PHE A N 1
ATOM 2053 C CA . PHE A 1 272 ? 17.814 -1.432 -31.119 1.00 58.66 272 PHE A CA 1
ATOM 2054 C C . PHE A 1 272 ? 18.155 -0.903 -32.529 1.00 58.66 272 PHE A C 1
ATOM 2056 O O . PHE A 1 272 ? 19.348 -0.832 -32.845 1.00 58.66 272 PHE A O 1
ATOM 2063 N N . PRO A 1 273 ? 17.171 -0.668 -33.419 1.00 57.91 273 PRO A N 1
ATOM 2064 C CA . PRO A 1 273 ? 17.446 -0.292 -34.805 1.00 57.91 273 PRO A CA 1
ATOM 2065 C C . PRO A 1 273 ? 18.281 1.005 -34.899 1.00 57.91 273 PRO A C 1
ATOM 2067 O O . PRO A 1 273 ? 18.357 1.763 -33.935 1.00 57.91 273 PRO A O 1
ATOM 2070 N N . PRO A 1 274 ? 19.003 1.183 -36.018 1.00 55.47 274 PRO A N 1
ATOM 2071 C CA . PRO A 1 274 ? 20.402 1.602 -36.026 1.00 55.47 274 PRO A CA 1
ATOM 2072 C C . PRO A 1 274 ? 20.584 3.119 -35.945 1.00 55.47 274 PRO A C 1
ATOM 2074 O O . PRO A 1 274 ? 19.747 3.871 -36.428 1.00 55.47 274 PRO A O 1
ATOM 2077 N N . GLU A 1 275 ? 21.759 3.551 -35.480 1.00 56.38 275 GLU A N 1
ATOM 2078 C CA . GLU A 1 275 ? 22.289 4.931 -35.556 1.00 56.38 275 GLU A CA 1
ATOM 2079 C C . GLU A 1 275 ? 22.252 5.543 -36.982 1.00 56.38 275 GLU A C 1
ATOM 2081 O O . GLU A 1 275 ? 22.564 6.713 -37.168 1.00 56.38 275 GLU A O 1
ATOM 2086 N N . SER A 1 276 ? 21.875 4.747 -37.991 1.00 60.72 276 SER A N 1
ATOM 2087 C CA . SER A 1 276 ? 21.754 5.076 -39.412 1.00 60.72 276 SER A CA 1
ATOM 2088 C C . SER A 1 276 ? 20.327 4.958 -39.982 1.00 60.72 276 SER A C 1
ATOM 2090 O O . SER A 1 276 ? 20.172 4.898 -41.204 1.00 60.72 276 SER A O 1
ATOM 2092 N N . ALA A 1 277 ? 19.287 4.847 -39.145 1.00 75.94 277 ALA A N 1
ATOM 2093 C CA . ALA A 1 277 ? 17.894 4.837 -39.602 1.00 75.94 277 ALA A CA 1
ATOM 2094 C C . ALA A 1 277 ? 17.489 6.209 -40.174 1.00 75.94 277 ALA A C 1
ATOM 2096 O O . ALA A 1 277 ? 17.901 7.238 -39.649 1.00 75.94 277 ALA A O 1
ATOM 2097 N N . SER A 1 278 ? 16.686 6.225 -41.245 1.00 83.62 278 SER A N 1
ATOM 2098 C CA . SER A 1 278 ? 16.098 7.470 -41.760 1.00 83.62 278 SER A CA 1
ATOM 2099 C C . SER A 1 278 ? 15.006 7.995 -40.827 1.00 83.62 278 SER A C 1
ATOM 2101 O O . SER A 1 278 ? 14.363 7.196 -40.141 1.00 83.62 278 SER A O 1
ATOM 2103 N N . ASP A 1 279 ? 14.733 9.300 -40.885 1.00 85.56 279 ASP A N 1
ATOM 2104 C CA . ASP A 1 279 ? 13.639 9.938 -40.137 1.00 85.56 279 ASP A CA 1
ATOM 2105 C C . ASP A 1 279 ? 12.299 9.218 -40.381 1.00 85.56 279 ASP A C 1
ATOM 2107 O O . ASP A 1 279 ? 11.665 8.779 -39.428 1.00 85.56 279 ASP A O 1
ATOM 2111 N N . ASP A 1 280 ? 11.956 8.908 -41.640 1.00 88.06 280 ASP A N 1
ATOM 2112 C CA . ASP A 1 280 ? 10.747 8.133 -41.985 1.00 88.06 280 ASP A CA 1
ATOM 2113 C C . ASP A 1 280 ? 10.662 6.769 -41.268 1.00 88.06 280 ASP A C 1
ATOM 2115 O O . ASP A 1 280 ? 9.581 6.274 -40.938 1.00 88.06 280 ASP A O 1
ATOM 2119 N N . THR A 1 281 ? 11.810 6.119 -41.046 1.00 87.12 281 THR A N 1
ATOM 2120 C CA . THR A 1 281 ? 11.865 4.823 -40.356 1.00 87.12 281 THR A CA 1
ATOM 2121 C C . THR A 1 281 ? 11.624 4.998 -38.860 1.00 87.12 281 THR A C 1
ATOM 2123 O O . THR A 1 281 ? 10.951 4.163 -38.250 1.00 87.12 281 THR A O 1
ATOM 2126 N N . LEU A 1 282 ? 12.171 6.063 -38.268 1.00 87.62 282 LEU A N 1
ATOM 2127 C CA . LEU A 1 282 ? 11.962 6.407 -36.864 1.00 87.62 282 LEU A CA 1
ATOM 2128 C C . LEU A 1 282 ? 10.505 6.811 -36.621 1.00 87.62 282 LEU A C 1
ATOM 2130 O O . LEU A 1 282 ? 9.893 6.285 -35.693 1.00 87.62 282 LEU A O 1
ATOM 2134 N N . ASP A 1 283 ? 9.912 7.612 -37.504 1.00 90.50 283 ASP A N 1
ATOM 2135 C CA . ASP A 1 283 ? 8.500 8.001 -37.437 1.00 90.50 283 ASP A CA 1
ATOM 2136 C C . ASP A 1 283 ? 7.580 6.777 -37.506 1.00 90.50 283 ASP A C 1
ATOM 2138 O O . ASP A 1 283 ? 6.701 6.587 -36.662 1.00 90.50 283 ASP A O 1
ATOM 2142 N N . ALA A 1 284 ? 7.826 5.865 -38.453 1.00 91.00 284 ALA A N 1
ATOM 2143 C CA . ALA A 1 284 ? 7.065 4.622 -38.553 1.00 91.00 284 ALA A CA 1
ATOM 2144 C C . ALA A 1 284 ? 7.216 3.735 -37.301 1.00 91.00 284 ALA A C 1
ATOM 2146 O O . ALA A 1 284 ? 6.269 3.049 -36.893 1.00 91.00 284 ALA A O 1
ATOM 2147 N N . LEU A 1 285 ? 8.402 3.728 -36.683 1.00 90.50 285 LEU A N 1
ATOM 2148 C CA . LEU A 1 285 ? 8.667 2.988 -35.451 1.00 90.50 285 LEU A CA 1
ATOM 2149 C C . LEU A 1 285 ? 7.934 3.611 -34.255 1.00 90.50 285 LEU A C 1
ATOM 2151 O O . LEU A 1 285 ? 7.325 2.874 -33.473 1.00 90.50 285 LEU A O 1
ATOM 2155 N N . TYR A 1 286 ? 7.955 4.940 -34.146 1.00 93.44 286 TYR A N 1
ATOM 2156 C CA . TYR A 1 286 ? 7.248 5.705 -33.124 1.00 93.44 286 TYR A CA 1
ATOM 2157 C C . TYR A 1 286 ? 5.736 5.482 -33.228 1.00 93.44 286 TYR A C 1
ATOM 2159 O O . TYR A 1 286 ? 5.121 5.041 -32.258 1.00 93.44 286 TYR A O 1
ATOM 2167 N N . GLU A 1 287 ? 5.143 5.652 -34.414 1.00 96.25 287 GLU A N 1
ATOM 2168 C CA . GLU A 1 287 ? 3.703 5.461 -34.643 1.00 96.25 287 GLU A CA 1
ATOM 2169 C C . GLU A 1 287 ? 3.249 4.032 -34.327 1.00 96.25 287 GLU A C 1
ATOM 2171 O O . GLU A 1 287 ? 2.203 3.793 -33.708 1.00 96.25 287 GLU A O 1
ATOM 2176 N N . LYS A 1 288 ? 4.072 3.040 -34.687 1.00 95.25 288 LYS A N 1
ATOM 2177 C CA . LYS A 1 288 ? 3.814 1.648 -34.316 1.00 95.25 288 LYS A CA 1
ATOM 2178 C C . LYS A 1 288 ? 3.834 1.461 -32.797 1.00 95.25 288 LYS A C 1
ATOM 2180 O O . LYS A 1 288 ? 2.952 0.785 -32.262 1.00 95.25 288 LYS A O 1
ATOM 2185 N N . GLY A 1 289 ? 4.804 2.050 -32.100 1.00 95.31 289 GLY A N 1
ATOM 2186 C CA . GLY A 1 289 ? 4.908 2.006 -30.641 1.00 95.31 289 GLY A CA 1
ATOM 2187 C C . GLY A 1 289 ? 3.736 2.695 -29.941 1.00 95.31 289 GLY A C 1
ATOM 2188 O O . GLY A 1 289 ? 3.128 2.103 -29.046 1.00 95.31 289 GLY A O 1
ATOM 2189 N N . ALA A 1 290 ? 3.353 3.884 -30.412 1.00 96.19 290 ALA A N 1
ATOM 2190 C CA . ALA A 1 290 ? 2.199 4.643 -29.936 1.00 96.19 290 ALA A CA 1
ATOM 2191 C C . ALA A 1 290 ? 0.899 3.843 -30.098 1.00 96.19 290 ALA A C 1
ATOM 2193 O O . ALA A 1 290 ? 0.075 3.748 -29.180 1.00 96.19 290 ALA A O 1
ATOM 2194 N N . SER A 1 291 ? 0.734 3.188 -31.253 1.00 94.25 291 SER A N 1
ATOM 2195 C CA . SER A 1 291 ? -0.400 2.307 -31.511 1.00 94.25 291 SER A CA 1
ATOM 2196 C C . SER A 1 291 ? -0.453 1.155 -30.507 1.00 94.25 291 SER A C 1
ATOM 2198 O O . SER A 1 291 ? -1.494 0.970 -29.874 1.00 94.25 291 SER A O 1
ATOM 2200 N N . ILE A 1 292 ? 0.666 0.451 -30.280 1.00 93.19 292 ILE A N 1
ATOM 2201 C CA . ILE A 1 292 ? 0.770 -0.636 -29.290 1.00 93.19 292 ILE A CA 1
ATOM 2202 C C . ILE A 1 292 ? 0.412 -0.128 -27.889 1.00 93.19 292 ILE A C 1
ATOM 2204 O O . ILE A 1 292 ? -0.437 -0.719 -27.224 1.00 93.19 292 ILE A O 1
ATOM 2208 N N . TYR A 1 293 ? 0.989 0.996 -27.454 1.00 93.12 293 TYR A N 1
ATOM 2209 C CA . TYR A 1 293 ? 0.725 1.577 -26.134 1.00 93.12 293 TYR A CA 1
ATOM 2210 C C . TYR A 1 293 ? -0.773 1.841 -25.905 1.00 93.12 293 TYR A C 1
ATOM 2212 O O . TYR A 1 293 ? -1.331 1.522 -24.846 1.00 93.12 293 TYR A O 1
ATOM 2220 N N . ARG A 1 294 ? -1.451 2.366 -26.932 1.00 88.75 294 ARG A N 1
ATOM 2221 C CA . ARG A 1 294 ? -2.886 2.669 -26.916 1.00 88.75 294 ARG A CA 1
ATOM 2222 C C . ARG A 1 294 ? -3.761 1.413 -26.957 1.00 88.75 294 ARG A C 1
ATOM 2224 O O . ARG A 1 294 ? -4.701 1.315 -26.166 1.00 88.75 294 ARG A O 1
ATOM 2231 N N . VAL A 1 295 ? -3.492 0.458 -27.854 1.00 85.94 295 VAL A N 1
ATOM 2232 C CA . VAL A 1 295 ? -4.334 -0.750 -28.012 1.00 85.94 295 VAL A CA 1
ATOM 2233 C C . VAL A 1 295 ? -4.136 -1.750 -26.877 1.00 85.94 295 VAL A C 1
ATOM 2235 O O . VAL A 1 295 ? -5.102 -2.375 -26.446 1.00 85.94 295 VAL A O 1
ATOM 2238 N N . SER A 1 296 ? -2.924 -1.844 -26.326 1.00 88.12 296 SER A N 1
ATOM 2239 C CA . SER A 1 296 ? -2.628 -2.645 -25.133 1.00 88.12 296 SER A CA 1
ATOM 2240 C C . SER A 1 296 ? -3.056 -1.964 -23.833 1.00 88.12 296 SER A C 1
ATOM 2242 O O . SER A 1 296 ? -2.950 -2.572 -22.769 1.00 88.12 296 SER A O 1
ATOM 2244 N N . ARG A 1 297 ? -3.578 -0.729 -23.917 1.00 85.06 297 ARG A N 1
ATOM 2245 C CA . ARG A 1 297 ? -4.154 0.035 -22.802 1.00 85.06 297 ARG A CA 1
ATOM 2246 C C . ARG A 1 297 ? -3.188 0.190 -21.630 1.00 85.06 297 ARG A C 1
ATOM 2248 O O . ARG A 1 297 ? -3.587 0.097 -20.472 1.00 85.06 297 ARG A O 1
ATOM 2255 N N . CYS A 1 298 ? -1.924 0.495 -21.927 1.00 90.81 298 CYS A N 1
ATOM 2256 C CA . CYS A 1 298 ? -0.887 0.686 -20.913 1.00 90.81 298 CYS A CA 1
ATOM 2257 C C . CYS A 1 298 ? -1.314 1.702 -19.838 1.00 90.81 298 CYS A C 1
ATOM 2259 O O . CYS A 1 298 ? -1.119 1.448 -18.649 1.00 90.81 298 CYS A O 1
ATOM 2261 N N . ILE A 1 299 ? -2.001 2.781 -20.244 1.00 89.31 299 ILE A N 1
ATOM 2262 C CA . ILE A 1 299 ? -2.493 3.835 -19.342 1.00 89.31 299 ILE A CA 1
ATOM 2263 C C . ILE A 1 299 ? -3.530 3.357 -18.309 1.00 89.31 299 ILE A C 1
ATOM 2265 O O . ILE A 1 299 ? -3.697 3.975 -17.263 1.00 89.31 299 ILE A O 1
ATOM 2269 N N . SER A 1 300 ? -4.226 2.240 -18.551 1.00 84.38 300 SER A N 1
ATOM 2270 C CA . SER A 1 300 ? -5.198 1.689 -17.592 1.00 84.38 300 SER A CA 1
ATOM 2271 C C . SER A 1 300 ? -4.534 1.114 -16.341 1.00 84.38 300 SER A C 1
ATOM 2273 O O . SER A 1 300 ? -5.179 1.013 -15.301 1.00 84.38 300 SER A O 1
ATOM 2275 N N . CYS A 1 301 ? -3.249 0.763 -16.430 1.00 86.75 301 CYS A N 1
ATOM 2276 C CA . CYS A 1 301 ? -2.456 0.295 -15.297 1.00 86.75 301 CYS A CA 1
ATOM 2277 C C . CYS A 1 301 ? -1.378 1.300 -14.888 1.00 86.75 301 CYS A C 1
ATOM 2279 O O . CYS A 1 301 ? -1.068 1.378 -13.704 1.00 86.75 301 CYS A O 1
ATOM 2281 N N . HIS A 1 302 ? -0.806 2.025 -15.847 1.00 90.88 302 HIS A N 1
ATOM 2282 C CA . HIS A 1 302 ? 0.306 2.943 -15.646 1.00 90.88 302 HIS A CA 1
ATOM 2283 C C . HIS A 1 302 ? -0.149 4.384 -15.831 1.00 90.88 302 HIS A C 1
ATOM 2285 O O . HIS A 1 302 ? -0.587 4.762 -16.913 1.00 90.88 302 HIS A O 1
ATOM 2291 N N . ALA A 1 303 ? -0.021 5.199 -14.794 1.00 89.69 303 ALA A N 1
ATOM 2292 C CA . ALA A 1 303 ? -0.235 6.627 -14.925 1.00 89.69 303 ALA A CA 1
ATOM 2293 C C . ALA A 1 303 ? 0.828 7.239 -15.852 1.00 89.69 303 ALA A C 1
ATOM 2295 O O . ALA A 1 303 ? 1.901 6.662 -16.044 1.00 89.69 303 ALA A O 1
ATOM 2296 N N . VAL A 1 304 ? 0.510 8.398 -16.418 1.00 90.06 304 VAL A N 1
ATOM 2297 C CA . VAL A 1 304 ? 1.465 9.324 -17.029 1.00 90.06 304 VAL A CA 1
ATOM 2298 C C . VAL A 1 304 ? 1.231 10.669 -16.355 1.00 90.06 304 VAL A C 1
ATOM 2300 O O . VAL A 1 304 ? 0.138 11.231 -16.463 1.00 90.06 304 VAL A O 1
ATOM 2303 N N . ASP A 1 305 ? 2.206 11.114 -15.567 1.00 86.12 305 ASP A N 1
ATOM 2304 C CA . ASP A 1 305 ? 2.126 12.315 -14.724 1.00 86.12 305 ASP A CA 1
ATOM 2305 C C . ASP A 1 305 ? 0.878 12.305 -13.830 1.00 86.12 305 ASP A C 1
ATOM 2307 O O . ASP A 1 305 ? 0.079 13.242 -13.769 1.00 86.12 305 ASP A O 1
ATOM 2311 N N . GLY A 1 306 ? 0.672 11.168 -13.161 1.00 83.44 306 GLY A N 1
ATOM 2312 C CA . GLY A 1 306 ? -0.432 10.960 -12.225 1.00 83.44 306 GLY A CA 1
ATOM 2313 C C . GLY A 1 306 ? -1.798 10.739 -12.883 1.00 83.44 306 GLY A C 1
ATOM 2314 O O . GLY A 1 306 ? -2.771 10.466 -12.180 1.00 83.44 306 GLY A O 1
ATOM 2315 N N . ARG A 1 307 ? -1.899 10.800 -14.219 1.00 86.00 307 ARG A N 1
ATOM 2316 C CA . ARG A 1 307 ? -3.144 10.547 -14.960 1.00 86.00 307 ARG A CA 1
ATOM 2317 C C . ARG A 1 307 ? -3.169 9.129 -15.520 1.00 86.00 307 ARG A C 1
ATOM 2319 O O . ARG A 1 307 ? -2.318 8.761 -16.322 1.00 86.00 307 ARG A O 1
ATOM 2326 N N . GLY A 1 308 ? -4.170 8.341 -15.137 1.00 86.50 308 GLY A N 1
ATOM 2327 C CA . GLY A 1 308 ? -4.331 6.952 -15.574 1.00 86.50 308 GLY A CA 1
ATOM 2328 C C . GLY A 1 308 ? -4.494 5.995 -14.396 1.00 86.50 308 GLY A C 1
ATOM 2329 O O . GLY A 1 308 ? -4.972 6.380 -13.330 1.00 86.50 308 GLY A O 1
ATOM 2330 N N . GLY A 1 309 ? -4.124 4.734 -14.598 1.00 82.06 309 GLY A N 1
ATOM 2331 C CA . GLY A 1 309 ? -4.161 3.703 -13.567 1.00 82.06 309 GLY A CA 1
ATOM 2332 C C . GLY A 1 309 ? -2.958 3.741 -12.627 1.00 82.06 309 GLY A C 1
ATOM 2333 O O . GLY A 1 309 ? -1.865 4.143 -12.997 1.00 82.06 309 GLY A O 1
ATOM 2334 N N . THR A 1 310 ? -3.149 3.259 -11.403 1.00 79.06 310 THR A N 1
ATOM 2335 C CA . THR A 1 310 ? -2.096 3.088 -10.386 1.00 79.06 310 THR A CA 1
ATOM 2336 C C . THR A 1 310 ? -1.693 1.630 -10.044 1.00 79.06 310 THR A C 1
ATOM 2338 O O . THR A 1 310 ? -0.776 1.453 -9.226 1.00 79.06 310 THR A O 1
ATOM 2341 N N . PRO A 1 311 ? -2.278 0.550 -10.633 1.00 79.12 311 PRO A N 1
ATOM 2342 C CA . PRO A 1 311 ? -1.765 -0.818 -10.452 1.00 79.12 311 PRO A CA 1
ATOM 2343 C C . PRO A 1 311 ? -0.317 -1.037 -10.908 1.00 79.12 311 PRO A C 1
ATOM 2345 O O . PRO A 1 311 ? 0.373 -1.905 -10.365 1.00 79.12 311 PRO A O 1
ATOM 2348 N N . GLY A 1 312 ? 0.172 -0.254 -11.869 1.00 82.75 312 GLY A N 1
ATOM 2349 C CA . GLY A 1 312 ? 1.562 -0.168 -12.323 1.00 82.75 312 GLY A CA 1
ATOM 2350 C C . GLY A 1 312 ? 2.251 1.122 -11.843 1.00 82.75 312 GLY A C 1
ATOM 2351 O O . GLY A 1 312 ? 1.587 2.011 -11.312 1.00 82.75 312 GLY A O 1
ATOM 2352 N N . PRO A 1 313 ? 3.589 1.220 -11.937 1.00 84.19 313 PRO A N 1
ATOM 2353 C CA . PRO A 1 313 ? 4.302 2.478 -11.713 1.00 84.19 313 PRO A CA 1
ATOM 2354 C C . PRO A 1 313 ? 3.988 3.504 -12.811 1.00 84.19 313 PRO A C 1
ATOM 2356 O O . PRO A 1 313 ? 3.752 3.118 -13.953 1.00 84.19 313 PRO A O 1
ATOM 2359 N N . ASP A 1 314 ? 4.048 4.789 -12.467 1.00 88.44 314 ASP A N 1
ATOM 2360 C CA . ASP A 1 314 ? 3.944 5.896 -13.426 1.00 88.44 314 ASP A CA 1
ATOM 2361 C C . ASP A 1 314 ? 5.041 5.788 -14.507 1.00 88.44 314 ASP A C 1
ATOM 2363 O O . ASP A 1 314 ? 6.190 5.440 -14.205 1.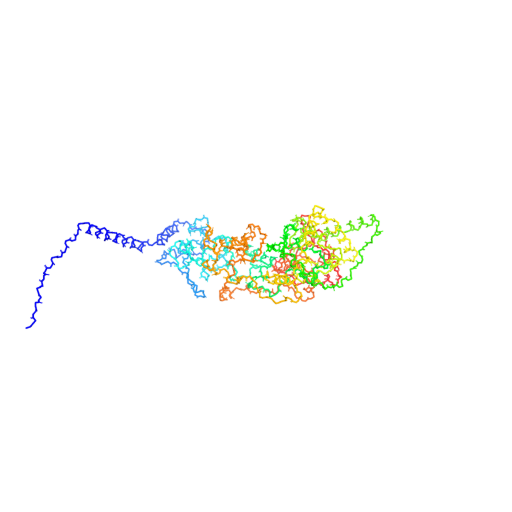00 88.44 314 ASP A O 1
ATOM 2367 N N . HIS A 1 315 ? 4.663 6.023 -15.763 1.00 91.94 315 HIS A N 1
ATOM 2368 C CA . HIS A 1 315 ? 5.555 6.039 -16.921 1.00 91.94 315 HIS A CA 1
ATOM 2369 C C . HIS A 1 315 ? 6.172 7.410 -17.199 1.00 91.94 315 HIS A C 1
ATOM 2371 O O . HIS A 1 315 ? 7.114 7.473 -17.990 1.00 91.94 315 HIS A O 1
ATOM 2377 N N . ALA A 1 316 ? 5.705 8.479 -16.549 1.00 87.06 316 ALA A N 1
ATOM 2378 C CA . ALA A 1 316 ? 6.360 9.776 -16.616 1.00 87.06 316 ALA A CA 1
ATOM 2379 C C . ALA A 1 316 ? 7.858 9.617 -16.353 1.00 87.06 316 ALA A C 1
ATOM 2381 O O . ALA A 1 316 ? 8.274 8.957 -15.393 1.00 87.06 316 ALA A O 1
ATOM 2382 N N . ARG A 1 317 ? 8.675 10.203 -17.234 1.00 89.19 317 ARG A N 1
ATOM 2383 C CA . ARG A 1 317 ? 10.140 10.205 -17.123 1.00 89.19 317 ARG A CA 1
ATOM 2384 C C . ARG A 1 317 ? 10.772 8.812 -17.136 1.00 89.19 317 ARG A C 1
ATOM 2386 O O . ARG A 1 317 ? 11.918 8.654 -16.708 1.00 89.19 317 ARG A O 1
ATOM 2393 N N . ILE A 1 318 ? 10.078 7.776 -17.624 1.00 89.56 318 ILE A N 1
ATOM 2394 C CA . ILE A 1 318 ? 10.652 6.422 -17.708 1.00 89.56 318 ILE A CA 1
ATOM 2395 C C . ILE A 1 318 ? 11.909 6.403 -18.595 1.00 89.56 318 ILE A C 1
ATOM 2397 O O . ILE A 1 318 ? 12.835 5.653 -18.285 1.00 89.56 318 ILE A O 1
ATOM 2401 N N . ALA A 1 319 ? 11.982 7.277 -19.607 1.00 87.81 319 ALA A N 1
ATOM 2402 C CA . ALA A 1 319 ? 13.149 7.482 -20.469 1.00 87.81 319 ALA A CA 1
ATOM 2403 C C . ALA A 1 319 ? 14.404 7.920 -19.688 1.00 87.81 319 ALA A C 1
ATOM 2405 O O . ALA A 1 319 ? 15.519 7.511 -20.002 1.00 87.81 319 ALA A O 1
ATOM 2406 N N . HIS A 1 320 ? 14.215 8.675 -18.601 1.00 86.50 320 HIS A N 1
ATOM 2407 C CA . HIS A 1 320 ? 15.290 9.152 -17.719 1.00 86.50 320 HIS A CA 1
ATOM 2408 C C . HIS A 1 320 ? 15.739 8.114 -16.694 1.00 86.50 320 HIS A C 1
ATOM 2410 O O . HIS A 1 320 ? 16.787 8.252 -16.062 1.00 86.50 320 HIS A O 1
ATOM 2416 N N . LYS A 1 321 ? 14.932 7.068 -16.510 1.00 86.69 321 LYS A N 1
ATOM 2417 C CA . LYS A 1 321 ? 15.199 5.967 -15.588 1.00 86.69 321 LYS A CA 1
ATOM 2418 C C . LYS A 1 321 ? 15.830 4.781 -16.296 1.00 86.69 321 LYS A C 1
ATOM 2420 O O . LYS A 1 321 ? 16.816 4.250 -15.800 1.00 86.69 321 LYS A O 1
ATOM 2425 N N . LEU A 1 322 ? 15.205 4.310 -17.373 1.00 86.38 322 LEU A N 1
ATOM 2426 C CA . LEU A 1 322 ? 15.556 3.074 -18.062 1.00 86.38 322 LEU A CA 1
ATOM 2427 C C . LEU A 1 322 ? 16.109 3.389 -19.445 1.00 86.38 322 LEU A C 1
ATOM 2429 O O . LEU A 1 322 ? 15.448 4.032 -20.251 1.00 86.38 322 LEU A O 1
ATOM 2433 N N . ASN A 1 323 ? 17.282 2.842 -19.750 1.00 79.56 323 ASN A N 1
ATOM 2434 C CA . ASN A 1 323 ? 17.753 2.801 -21.130 1.00 79.56 323 ASN A CA 1
ATOM 2435 C C . ASN A 1 323 ? 16.901 1.826 -21.970 1.00 79.56 323 ASN A C 1
ATOM 2437 O O . ASN A 1 323 ? 16.253 0.915 -21.444 1.00 79.56 323 ASN A O 1
ATOM 2441 N N . ILE A 1 324 ? 16.930 1.996 -23.293 1.00 83.56 324 ILE A N 1
ATOM 2442 C CA . ILE A 1 324 ? 16.203 1.141 -24.243 1.00 83.56 324 ILE A CA 1
ATOM 2443 C C . ILE A 1 324 ? 16.468 -0.360 -24.013 1.00 83.56 324 ILE A C 1
ATOM 2445 O O . ILE A 1 324 ? 15.504 -1.130 -23.963 1.00 83.56 324 ILE A O 1
ATOM 2449 N N . PRO A 1 325 ? 17.721 -0.814 -23.806 1.00 83.00 325 PRO A N 1
ATOM 2450 C CA . PRO A 1 325 ? 17.989 -2.198 -23.435 1.00 83.00 325 PRO A CA 1
ATOM 2451 C C . PRO A 1 325 ? 17.207 -2.710 -22.221 1.00 83.00 325 PRO A C 1
ATOM 2453 O O . PRO A 1 325 ? 16.656 -3.814 -22.248 1.00 83.00 325 PRO A O 1
ATOM 2456 N N . ALA A 1 326 ? 17.119 -1.905 -21.164 1.00 82.75 326 ALA A N 1
ATOM 2457 C CA . ALA A 1 326 ? 16.364 -2.232 -19.965 1.00 82.75 326 ALA A CA 1
ATOM 2458 C C . ALA A 1 326 ? 14.848 -2.232 -20.219 1.00 82.75 326 ALA A C 1
ATOM 2460 O O . ALA A 1 326 ? 14.160 -3.106 -19.688 1.00 82.75 326 ALA A O 1
ATOM 2461 N N . LEU A 1 327 ? 14.331 -1.314 -21.048 1.00 87.94 327 LEU A N 1
ATOM 2462 C CA . LEU A 1 327 ? 12.922 -1.303 -21.468 1.00 87.94 327 LEU A CA 1
ATOM 2463 C C . LEU A 1 327 ? 12.562 -2.576 -22.241 1.00 87.94 327 LEU A C 1
ATOM 2465 O O . LEU A 1 327 ? 11.600 -3.255 -21.888 1.00 87.94 327 LEU A O 1
ATOM 2469 N N . LEU A 1 328 ? 13.369 -2.956 -23.234 1.00 87.94 328 LEU A N 1
ATOM 2470 C CA . LEU A 1 328 ? 13.175 -4.177 -24.022 1.00 87.94 328 LEU A CA 1
ATOM 2471 C C . LEU A 1 328 ? 13.137 -5.430 -23.144 1.00 87.94 328 LEU A C 1
ATOM 2473 O O . LEU A 1 328 ? 12.255 -6.278 -23.301 1.00 87.94 328 LEU A O 1
ATOM 2477 N N . ALA A 1 329 ? 14.082 -5.532 -22.210 1.00 84.81 329 ALA A N 1
ATOM 2478 C CA . ALA A 1 329 ? 14.166 -6.649 -21.282 1.00 84.81 329 ALA A CA 1
ATOM 2479 C C . ALA A 1 329 ? 12.971 -6.691 -20.319 1.00 84.81 329 ALA A C 1
ATOM 2481 O O . ALA A 1 329 ? 12.465 -7.769 -20.007 1.00 84.81 329 ALA A O 1
ATOM 2482 N N . TRP A 1 330 ? 12.520 -5.524 -19.842 1.00 87.69 330 TRP A N 1
ATOM 2483 C CA . TRP A 1 330 ? 11.373 -5.417 -18.944 1.00 87.69 330 TRP A CA 1
ATOM 2484 C C . TRP A 1 330 ? 10.072 -5.801 -19.648 1.00 87.69 330 TRP A C 1
ATOM 2486 O O . TRP A 1 330 ? 9.307 -6.587 -19.104 1.00 87.69 330 TRP A O 1
ATOM 2496 N N . ILE A 1 331 ? 9.835 -5.294 -20.861 1.00 90.12 331 ILE A N 1
ATOM 2497 C CA . ILE A 1 331 ? 8.633 -5.603 -21.651 1.00 90.12 331 ILE A CA 1
ATOM 2498 C C . ILE A 1 331 ? 8.589 -7.094 -22.024 1.00 90.12 331 ILE A C 1
ATOM 2500 O O . ILE A 1 331 ? 7.510 -7.679 -22.100 1.00 90.12 331 ILE A O 1
ATOM 2504 N N . GLU A 1 332 ? 9.747 -7.721 -22.248 1.00 87.44 332 GLU A N 1
ATOM 2505 C CA . GLU A 1 332 ? 9.835 -9.158 -22.518 1.00 87.44 332 GLU A CA 1
ATOM 2506 C C . GLU A 1 332 ? 9.448 -10.014 -21.312 1.00 87.44 332 GLU A C 1
ATOM 2508 O O . GLU A 1 332 ? 8.600 -10.900 -21.421 1.00 87.44 332 GLU A O 1
ATOM 2513 N N . ASP A 1 333 ? 10.100 -9.778 -20.174 1.00 85.50 333 ASP A N 1
ATOM 2514 C CA . ASP A 1 333 ? 9.883 -10.554 -18.962 1.00 85.50 333 ASP A CA 1
ATOM 2515 C C . ASP A 1 333 ? 10.235 -9.732 -17.710 1.00 85.50 333 ASP A C 1
ATOM 2517 O O . ASP A 1 333 ? 11.383 -9.755 -17.241 1.00 85.50 333 ASP A O 1
ATOM 2521 N N . PRO A 1 334 ? 9.245 -9.053 -17.099 1.00 86.19 334 PRO A N 1
ATOM 2522 C CA . PRO A 1 334 ? 9.466 -8.281 -15.879 1.00 86.19 334 PRO A CA 1
ATOM 2523 C C . PRO A 1 334 ? 9.962 -9.149 -14.711 1.00 86.19 334 PRO A C 1
ATOM 2525 O O . PRO A 1 334 ? 10.670 -8.659 -13.824 1.00 86.19 334 PRO A O 1
ATOM 2528 N N . GLY A 1 335 ? 9.658 -10.455 -14.731 1.00 82.19 335 GLY A N 1
ATOM 2529 C CA . GLY A 1 335 ? 10.093 -11.438 -13.737 1.00 82.19 335 GLY A CA 1
ATOM 2530 C C . GLY A 1 335 ? 11.612 -11.560 -13.622 1.00 82.19 335 GLY A C 1
ATOM 2531 O O . GLY A 1 335 ? 12.118 -11.926 -12.560 1.00 82.19 335 GLY A O 1
ATOM 2532 N N . ARG A 1 336 ? 12.362 -11.160 -14.662 1.00 79.50 336 ARG A N 1
ATOM 2533 C CA . ARG A 1 336 ? 13.830 -11.064 -14.613 1.00 79.50 336 ARG A CA 1
ATOM 2534 C C . ARG A 1 336 ? 14.304 -10.065 -13.563 1.00 79.50 336 ARG A C 1
ATOM 2536 O O . ARG A 1 336 ? 15.351 -10.286 -12.960 1.00 79.50 336 ARG A O 1
ATOM 2543 N N . PHE A 1 337 ? 13.558 -8.988 -13.339 1.00 78.44 337 PHE A N 1
ATOM 2544 C CA . PHE A 1 337 ? 13.948 -7.887 -12.456 1.00 78.44 337 PHE A CA 1
ATOM 2545 C C . PHE A 1 337 ? 13.160 -7.866 -11.151 1.00 78.44 337 PHE A C 1
ATOM 2547 O O . PHE A 1 337 ? 13.641 -7.350 -10.140 1.00 78.44 337 PHE A O 1
ATOM 2554 N N . HIS A 1 338 ? 11.940 -8.396 -11.172 1.00 79.62 338 HIS A N 1
ATOM 2555 C CA . HIS A 1 338 ? 11.037 -8.369 -10.039 1.00 79.62 338 HIS A CA 1
ATOM 2556 C C . HIS A 1 338 ? 10.093 -9.572 -10.092 1.00 79.62 338 HIS A C 1
ATOM 2558 O O . HIS A 1 338 ? 9.146 -9.603 -10.873 1.00 79.62 338 HIS A O 1
ATOM 2564 N N . SER A 1 339 ? 10.349 -10.570 -9.246 1.00 78.19 339 SER A N 1
ATOM 2565 C CA . SER A 1 339 ? 9.579 -11.823 -9.214 1.00 78.19 339 SER A CA 1
ATOM 2566 C C . SER A 1 339 ? 8.098 -11.619 -8.844 1.00 78.19 339 SER A C 1
ATOM 2568 O O . SER A 1 339 ? 7.231 -12.340 -9.341 1.00 78.19 339 SER A O 1
ATOM 2570 N N . GLY A 1 340 ? 7.802 -10.593 -8.037 1.00 75.25 340 GLY A N 1
ATOM 2571 C CA . GLY A 1 340 ? 6.459 -10.197 -7.601 1.00 75.25 340 GLY A CA 1
ATOM 2572 C C . GLY A 1 340 ? 5.682 -9.302 -8.575 1.00 75.25 340 GLY A C 1
ATOM 2573 O O . GLY A 1 340 ? 4.671 -8.726 -8.179 1.00 75.25 340 GLY A O 1
ATOM 2574 N N . HIS A 1 341 ? 6.131 -9.146 -9.828 1.00 83.88 341 HIS A N 1
ATOM 2575 C CA . HIS A 1 341 ? 5.496 -8.216 -10.765 1.00 83.88 341 HIS A CA 1
ATOM 2576 C C . HIS A 1 341 ? 4.031 -8.564 -11.063 1.00 83.88 341 HIS A C 1
ATOM 2578 O O . HIS A 1 341 ? 3.664 -9.723 -11.265 1.00 83.88 341 HIS A O 1
ATOM 2584 N N . LEU A 1 342 ? 3.215 -7.514 -11.176 1.00 83.81 342 LEU A N 1
ATOM 2585 C CA . LEU A 1 342 ? 1.811 -7.603 -11.581 1.00 83.81 342 LEU A CA 1
ATOM 2586 C C . LEU A 1 342 ? 1.614 -7.363 -13.085 1.00 83.81 342 LEU A C 1
ATOM 2588 O O . LEU A 1 342 ? 0.552 -7.662 -13.614 1.00 83.81 342 LEU A O 1
ATOM 2592 N N . MET A 1 343 ? 2.627 -6.829 -13.783 1.00 89.50 343 MET A N 1
ATOM 2593 C CA . MET A 1 343 ? 2.524 -6.522 -15.212 1.00 89.50 343 MET A CA 1
ATOM 2594 C C . MET A 1 343 ? 2.193 -7.797 -16.011 1.00 89.50 343 MET A C 1
ATOM 2596 O O . MET A 1 343 ? 2.946 -8.774 -15.890 1.00 89.50 343 MET A O 1
ATOM 2600 N N . PRO A 1 344 ? 1.107 -7.800 -16.808 1.00 89.44 344 PRO A N 1
ATOM 2601 C CA . PRO A 1 344 ? 0.741 -8.943 -17.634 1.00 89.44 344 PRO A CA 1
ATOM 2602 C C . PRO A 1 344 ? 1.802 -9.262 -18.690 1.00 89.44 344 PRO A C 1
ATOM 2604 O O . PRO A 1 344 ? 2.508 -8.379 -19.180 1.00 89.44 344 PRO A O 1
ATOM 2607 N N . ARG A 1 345 ? 1.906 -10.539 -19.068 1.00 87.75 345 ARG A N 1
ATOM 2608 C CA . ARG A 1 345 ? 2.799 -10.981 -20.146 1.00 87.75 345 ARG A CA 1
ATOM 2609 C C . ARG A 1 345 ? 2.075 -10.891 -21.486 1.00 87.75 345 ARG A C 1
ATOM 2611 O O . ARG A 1 345 ? 1.410 -11.834 -21.893 1.00 87.75 345 ARG A O 1
ATOM 2618 N N . PHE A 1 346 ? 2.225 -9.757 -22.168 1.00 88.44 346 PHE A N 1
ATOM 2619 C CA . PHE A 1 346 ? 1.560 -9.489 -23.451 1.00 88.44 346 PHE A CA 1
ATOM 2620 C C . PHE A 1 346 ? 2.080 -10.337 -24.622 1.00 88.44 346 PHE A C 1
ATOM 2622 O O . PHE A 1 346 ? 1.390 -10.440 -25.625 1.00 88.44 346 PHE A O 1
ATOM 2629 N N . ARG A 1 347 ? 3.273 -10.948 -24.510 1.00 89.06 347 ARG A N 1
ATOM 2630 C CA . ARG A 1 347 ? 3.901 -11.787 -25.557 1.00 89.06 347 ARG A CA 1
ATOM 2631 C C . ARG A 1 347 ? 4.103 -11.072 -26.909 1.00 89.06 347 ARG A C 1
ATOM 2633 O O . ARG A 1 347 ? 4.027 -11.695 -27.963 1.00 89.06 347 ARG A O 1
ATOM 2640 N N . PHE A 1 348 ? 4.418 -9.776 -26.871 1.00 90.81 348 PHE A N 1
ATOM 2641 C CA . PHE A 1 348 ? 4.784 -8.997 -28.057 1.00 90.81 348 PHE A CA 1
ATOM 2642 C C . PHE A 1 348 ? 5.968 -9.607 -28.823 1.00 90.81 348 PHE A C 1
ATOM 2644 O O . PHE A 1 348 ? 6.951 -10.080 -28.235 1.00 90.81 348 PHE A O 1
ATOM 2651 N N . THR A 1 349 ? 5.918 -9.509 -30.149 1.00 90.38 349 THR A N 1
ATOM 2652 C CA . THR A 1 349 ? 7.040 -9.831 -31.037 1.00 90.38 349 THR A CA 1
ATOM 2653 C C . THR A 1 349 ? 8.244 -8.920 -30.770 1.00 90.38 349 THR A C 1
ATOM 2655 O O . THR A 1 349 ? 8.123 -7.851 -30.170 1.00 90.38 349 THR A O 1
ATOM 2658 N N . VAL A 1 350 ? 9.436 -9.313 -31.233 1.00 87.31 350 VAL A N 1
ATOM 2659 C CA . VAL A 1 350 ? 10.660 -8.501 -31.070 1.00 87.31 350 VAL A CA 1
ATOM 2660 C C . VAL A 1 350 ? 10.487 -7.097 -31.666 1.00 87.31 350 VAL A C 1
ATOM 2662 O O . VAL A 1 350 ? 10.810 -6.113 -31.005 1.00 87.31 350 VAL A O 1
ATOM 2665 N N . ALA A 1 351 ? 9.905 -6.994 -32.865 1.00 88.06 351 ALA A N 1
ATOM 2666 C CA . ALA A 1 351 ? 9.682 -5.716 -33.540 1.00 88.06 351 ALA A CA 1
ATOM 2667 C C . ALA A 1 351 ? 8.648 -4.831 -32.821 1.00 88.06 351 ALA A C 1
ATOM 2669 O O . ALA A 1 351 ? 8.797 -3.614 -32.783 1.00 88.06 351 ALA A O 1
ATOM 2670 N N . GLU A 1 352 ? 7.596 -5.420 -32.246 1.00 91.81 352 GLU A N 1
ATOM 2671 C CA . GLU A 1 352 ? 6.627 -4.680 -31.425 1.00 91.81 352 GLU A CA 1
ATOM 2672 C C . GLU A 1 352 ? 7.269 -4.159 -30.135 1.00 91.81 352 GLU A C 1
ATOM 2674 O O . GLU A 1 352 ? 7.045 -3.010 -29.764 1.00 91.81 352 GLU A O 1
ATOM 2679 N N . ARG A 1 353 ? 8.125 -4.959 -29.482 1.00 92.06 353 ARG A N 1
ATOM 2680 C CA . ARG A 1 353 ? 8.874 -4.516 -28.296 1.00 92.06 353 ARG A CA 1
ATOM 2681 C C . ARG A 1 353 ? 9.831 -3.372 -28.610 1.00 92.06 353 ARG A C 1
ATOM 2683 O O . ARG A 1 353 ? 9.909 -2.440 -27.821 1.00 92.06 353 ARG A O 1
ATOM 2690 N N . GLN A 1 354 ? 10.530 -3.428 -29.744 1.00 89.62 354 GLN A N 1
ATOM 2691 C CA . GLN A 1 354 ? 11.397 -2.339 -30.209 1.00 89.62 354 GLN A CA 1
ATOM 2692 C C . GLN A 1 354 ? 10.605 -1.058 -30.465 1.00 89.62 354 GLN A C 1
ATOM 2694 O O . GLN A 1 354 ? 10.991 -0.013 -29.952 1.00 89.62 354 GLN A O 1
ATOM 2699 N N . ALA A 1 355 ? 9.476 -1.149 -31.170 1.00 92.69 355 ALA A N 1
ATOM 2700 C CA . ALA A 1 355 ? 8.604 -0.004 -31.417 1.00 92.69 355 ALA A CA 1
ATOM 2701 C C . ALA A 1 355 ? 8.086 0.618 -30.112 1.00 92.69 355 ALA A C 1
ATOM 2703 O O . ALA A 1 355 ? 8.176 1.825 -29.914 1.00 92.69 355 ALA A O 1
ATOM 2704 N N . LEU A 1 356 ? 7.601 -0.213 -29.185 1.00 94.25 356 LEU A N 1
ATOM 2705 C CA . LEU A 1 356 ? 7.097 0.251 -27.895 1.00 94.25 356 LEU A CA 1
ATOM 2706 C C . LEU A 1 356 ? 8.203 0.860 -27.019 1.00 94.25 356 LEU A C 1
ATOM 2708 O O . LEU A 1 356 ? 7.974 1.882 -26.383 1.00 94.25 356 LEU A O 1
ATOM 2712 N N . ALA A 1 357 ? 9.391 0.250 -26.980 1.00 92.19 357 ALA A N 1
ATOM 2713 C CA . ALA A 1 357 ? 10.525 0.780 -26.226 1.00 92.19 357 ALA A CA 1
ATOM 2714 C C . ALA A 1 357 ? 11.011 2.123 -26.789 1.00 92.19 357 ALA A C 1
ATOM 2716 O O . ALA A 1 357 ? 11.353 2.995 -25.997 1.00 92.19 357 ALA A O 1
ATOM 2717 N N . PHE A 1 358 ? 10.998 2.291 -28.116 1.00 91.25 358 PHE A N 1
ATOM 2718 C CA . PHE A 1 358 ? 11.314 3.565 -28.764 1.00 91.25 358 PHE A CA 1
ATOM 2719 C C . PHE A 1 358 ? 10.285 4.638 -28.433 1.00 91.25 358 PHE A C 1
ATOM 2721 O O . PHE A 1 358 ? 10.627 5.700 -27.935 1.00 91.25 358 PHE A O 1
ATOM 2728 N N . TYR A 1 359 ? 9.002 4.332 -28.628 1.00 94.44 359 TYR A N 1
ATOM 2729 C CA . TYR A 1 359 ? 7.931 5.257 -28.283 1.00 94.44 359 TYR A CA 1
ATOM 2730 C C . TYR A 1 359 ? 8.035 5.713 -26.821 1.00 94.44 359 TYR A C 1
ATOM 2732 O O . TYR A 1 359 ? 7.934 6.898 -26.543 1.00 94.44 359 TYR A O 1
ATOM 2740 N N . LEU A 1 360 ? 8.313 4.798 -25.885 1.00 94.25 360 LEU A N 1
ATOM 2741 C CA . LEU A 1 360 ? 8.517 5.154 -24.478 1.00 94.25 360 LEU A CA 1
ATOM 2742 C C . LEU A 1 360 ? 9.788 5.979 -24.225 1.00 94.25 360 LEU A C 1
ATOM 2744 O O . LEU A 1 360 ? 9.790 6.750 -23.269 1.00 94.25 360 LEU A O 1
ATOM 2748 N N . SER A 1 361 ? 10.864 5.810 -25.004 1.00 89.94 361 SER A N 1
ATOM 2749 C CA . SER A 1 361 ? 12.083 6.615 -24.841 1.00 89.94 361 SER A CA 1
ATOM 2750 C C . SER A 1 361 ? 11.910 8.042 -25.344 1.00 89.94 361 SER A C 1
ATOM 2752 O O . SER A 1 361 ? 12.498 8.945 -24.758 1.00 89.94 361 SER A O 1
ATOM 2754 N N . GLU A 1 362 ? 11.088 8.233 -26.377 1.00 90.38 362 GLU A N 1
ATOM 2755 C CA . GLU A 1 362 ? 10.829 9.546 -26.967 1.00 90.38 362 GLU A CA 1
ATOM 2756 C C . GLU A 1 362 ? 9.669 10.266 -26.271 1.00 90.38 362 GLU A C 1
ATOM 2758 O O . GLU A 1 362 ? 9.844 11.369 -25.765 1.00 90.38 362 GLU A O 1
ATOM 2763 N N . GLU A 1 363 ? 8.499 9.630 -26.167 1.00 93.00 363 GLU A N 1
ATOM 2764 C CA . GLU A 1 363 ? 7.282 10.266 -25.642 1.00 93.00 363 GLU A CA 1
ATOM 2765 C C . GLU A 1 363 ? 7.393 10.626 -24.159 1.00 93.00 363 GLU A C 1
ATOM 2767 O O . GLU A 1 363 ? 6.859 11.634 -23.708 1.00 93.00 363 GLU A O 1
ATOM 2772 N N . MET A 1 364 ? 8.071 9.787 -23.373 1.00 91.88 364 MET A N 1
ATOM 2773 C CA . MET A 1 364 ? 8.164 9.967 -21.919 1.00 91.88 364 MET A CA 1
ATOM 2774 C C . MET A 1 364 ? 9.420 10.744 -21.510 1.00 91.88 364 MET A C 1
ATOM 2776 O O . MET A 1 364 ? 9.844 10.677 -20.349 1.00 91.88 364 MET A O 1
ATOM 2780 N N . ARG A 1 365 ? 10.048 11.431 -22.467 1.00 89.31 365 ARG A N 1
ATOM 2781 C CA . ARG A 1 365 ? 11.196 12.299 -22.249 1.00 89.31 365 ARG A CA 1
ATOM 2782 C C . ARG A 1 365 ? 10.709 13.677 -21.803 1.00 89.31 365 ARG A C 1
ATOM 2784 O O . ARG A 1 365 ? 9.965 14.351 -22.499 1.00 89.31 365 ARG A O 1
ATOM 2791 N N . ASP A 1 366 ? 11.136 14.077 -20.614 1.00 88.12 366 ASP A N 1
ATOM 2792 C CA . ASP A 1 366 ? 10.826 15.377 -20.008 1.00 88.12 366 ASP A CA 1
ATOM 2793 C C . ASP A 1 366 ? 12.089 16.249 -20.036 1.00 88.12 366 ASP A C 1
ATOM 2795 O O . ASP A 1 366 ? 13.058 15.932 -19.343 1.00 88.12 366 ASP A O 1
ATOM 2799 N N . THR A 1 367 ? 12.099 17.296 -20.863 1.00 84.75 367 THR A N 1
ATOM 2800 C CA . THR A 1 367 ? 13.268 18.168 -21.066 1.00 84.75 367 THR A CA 1
ATOM 2801 C C . THR A 1 367 ? 13.578 19.030 -19.849 1.00 84.75 367 THR A C 1
ATOM 2803 O O . THR A 1 367 ? 14.746 19.211 -19.517 1.00 84.75 367 THR A O 1
ATOM 2806 N N . ASP A 1 368 ? 12.556 19.505 -19.135 1.00 83.44 368 ASP A N 1
ATOM 2807 C CA . ASP A 1 368 ? 12.747 20.307 -17.921 1.00 83.44 368 ASP A CA 1
ATOM 2808 C C . ASP A 1 368 ? 13.392 19.447 -16.824 1.00 83.44 368 ASP A C 1
ATOM 2810 O O . ASP A 1 368 ? 14.253 19.887 -16.055 1.00 83.44 368 ASP A O 1
ATOM 2814 N N . TRP A 1 369 ? 13.021 18.166 -16.780 1.00 83.81 369 TRP A N 1
ATOM 2815 C CA . TRP A 1 369 ? 13.646 17.207 -15.882 1.00 83.81 369 TRP A CA 1
ATOM 2816 C C . TRP A 1 369 ? 15.088 16.849 -16.262 1.00 83.81 369 TRP A C 1
ATOM 2818 O O . TRP A 1 369 ? 15.866 16.500 -15.374 1.00 83.81 369 TRP A O 1
ATOM 2828 N N . GLU A 1 370 ? 15.485 16.932 -17.534 1.00 85.44 370 GLU A N 1
ATOM 2829 C CA . GLU A 1 370 ? 16.867 16.639 -17.949 1.00 85.44 370 GLU A CA 1
ATOM 2830 C C . GLU A 1 370 ? 17.868 17.578 -17.304 1.00 85.44 370 GLU A C 1
ATOM 2832 O O . GLU A 1 370 ? 18.882 17.120 -16.776 1.00 85.44 370 GLU A O 1
ATOM 2837 N N . GLU A 1 371 ? 17.565 18.874 -17.296 1.00 86.31 371 GLU A N 1
ATOM 2838 C CA . GLU A 1 371 ? 18.415 19.878 -16.663 1.00 86.31 371 GLU A CA 1
ATOM 2839 C C . GLU A 1 371 ? 18.556 19.593 -15.165 1.00 86.31 371 GLU A C 1
ATOM 2841 O O . GLU A 1 371 ? 19.662 19.575 -14.613 1.00 86.31 371 GLU A O 1
ATOM 2846 N N . ARG A 1 372 ? 17.439 19.261 -14.507 1.00 85.75 372 ARG A N 1
ATOM 2847 C CA . ARG A 1 372 ? 17.435 18.919 -13.084 1.00 85.75 372 ARG A CA 1
ATOM 2848 C C . ARG A 1 372 ? 18.208 17.634 -12.791 1.00 85.75 372 ARG A C 1
ATOM 2850 O O . ARG A 1 372 ? 18.952 17.566 -11.810 1.00 85.75 372 ARG A O 1
ATOM 2857 N N . LEU A 1 373 ? 18.042 16.605 -13.617 1.00 86.50 373 LEU A N 1
ATOM 2858 C CA . LEU A 1 373 ? 18.769 15.349 -13.484 1.00 86.50 373 LEU A CA 1
ATOM 2859 C C . LEU A 1 373 ? 20.264 15.550 -13.747 1.00 86.50 373 LEU A C 1
ATOM 2861 O O . LEU A 1 373 ? 21.072 14.922 -13.064 1.00 86.50 373 LEU A O 1
ATOM 2865 N N . ALA A 1 374 ? 20.646 16.432 -14.673 1.00 88.50 374 ALA A N 1
ATOM 2866 C CA . ALA A 1 374 ? 22.038 16.790 -14.924 1.00 88.50 374 ALA A CA 1
ATOM 2867 C C . ALA A 1 374 ? 22.671 17.477 -13.704 1.00 88.50 374 ALA A C 1
ATOM 2869 O O . ALA A 1 374 ? 23.753 17.073 -13.278 1.00 88.50 374 ALA A O 1
ATOM 2870 N N . GLU A 1 375 ? 21.976 18.427 -13.069 1.00 89.88 375 GLU A N 1
ATOM 2871 C CA . GLU A 1 375 ? 22.428 19.064 -11.822 1.00 89.88 375 GLU A CA 1
ATOM 2872 C C . GLU A 1 375 ? 22.624 18.032 -10.697 1.00 89.88 375 GLU A C 1
ATOM 2874 O O . GLU A 1 375 ? 23.663 17.999 -10.033 1.00 89.88 375 GLU A O 1
ATOM 2879 N N . LEU A 1 376 ? 21.644 17.144 -10.499 1.00 88.69 376 LEU A N 1
ATOM 2880 C CA . LEU A 1 376 ? 21.717 16.086 -9.487 1.00 88.69 376 LEU A CA 1
ATOM 2881 C C . LEU A 1 376 ? 22.806 15.056 -9.804 1.00 88.69 376 LEU A C 1
ATOM 2883 O O . LEU A 1 376 ? 23.435 14.532 -8.886 1.00 88.69 376 LEU A O 1
ATOM 2887 N N . THR A 1 377 ? 23.054 14.786 -11.084 1.00 89.19 377 THR A N 1
ATOM 2888 C CA . THR A 1 377 ? 24.141 13.910 -11.534 1.00 89.19 377 THR A CA 1
ATOM 2889 C C . THR A 1 377 ? 25.491 14.537 -11.223 1.00 89.19 377 THR A C 1
ATOM 2891 O O . THR A 1 377 ? 26.300 13.889 -10.565 1.00 89.19 377 THR A O 1
ATOM 2894 N N . ALA A 1 378 ? 25.700 15.807 -11.575 1.00 92.56 378 ALA A N 1
ATOM 2895 C CA . ALA A 1 378 ? 26.922 16.534 -11.240 1.00 92.56 378 ALA A CA 1
ATOM 2896 C C . ALA A 1 378 ? 27.154 16.567 -9.720 1.00 92.56 378 ALA A C 1
ATOM 2898 O O . ALA A 1 378 ? 28.262 16.334 -9.241 1.00 92.56 378 ALA A O 1
ATOM 2899 N N . ARG A 1 379 ? 26.093 16.775 -8.931 1.00 92.44 379 ARG A N 1
ATOM 2900 C CA . ARG A 1 379 ? 26.155 16.718 -7.464 1.00 92.44 379 ARG A CA 1
ATOM 2901 C C . ARG A 1 379 ? 26.498 15.325 -6.933 1.00 92.44 379 ARG A C 1
ATOM 2903 O O . ARG A 1 379 ? 27.283 15.204 -6.000 1.00 92.44 379 ARG A O 1
ATOM 2910 N N . ALA A 1 380 ? 25.944 14.264 -7.511 1.00 91.56 380 ALA A N 1
ATOM 2911 C CA . ALA A 1 380 ? 26.312 12.902 -7.138 1.00 91.56 380 ALA A CA 1
ATOM 2912 C C . ALA A 1 380 ? 27.785 12.615 -7.476 1.00 91.56 380 ALA A C 1
ATOM 2914 O O . ALA A 1 380 ? 28.501 12.035 -6.664 1.00 91.56 380 ALA A O 1
ATOM 2915 N N . GLU A 1 381 ? 28.259 13.052 -8.642 1.00 92.69 381 GLU A N 1
ATOM 2916 C CA . GLU A 1 381 ? 29.640 12.868 -9.100 1.00 92.69 381 GLU A CA 1
ATOM 2917 C C . GLU A 1 381 ? 30.672 13.567 -8.209 1.00 92.69 381 GLU A C 1
ATOM 2919 O O . GLU A 1 381 ? 31.762 13.030 -8.024 1.00 92.69 381 GLU A O 1
ATOM 2924 N N . THR A 1 382 ? 30.339 14.710 -7.602 1.00 95.56 382 THR A N 1
ATOM 2925 C CA . THR A 1 382 ? 31.240 15.379 -6.647 1.00 95.56 382 THR A CA 1
ATOM 2926 C C . THR A 1 382 ? 31.323 14.648 -5.305 1.00 95.56 382 THR A C 1
ATOM 2928 O O . THR A 1 382 ? 32.377 14.654 -4.670 1.00 95.56 382 THR A O 1
ATOM 2931 N N . LEU A 1 383 ? 30.242 13.991 -4.876 1.00 94.94 383 LEU A N 1
ATOM 2932 C CA . LEU A 1 383 ? 30.155 13.304 -3.582 1.00 94.94 383 LEU A CA 1
ATOM 2933 C C . LEU A 1 383 ? 30.666 11.858 -3.629 1.00 94.94 383 LEU A C 1
ATOM 2935 O O . LEU A 1 383 ? 31.258 11.374 -2.663 1.00 94.94 383 LEU A O 1
ATOM 2939 N N . LEU A 1 384 ? 30.454 11.158 -4.746 1.00 93.06 384 LEU A N 1
ATOM 2940 C CA . LEU A 1 384 ? 30.787 9.739 -4.903 1.00 93.06 384 LEU A CA 1
ATOM 2941 C C . LEU A 1 384 ? 32.261 9.385 -4.621 1.00 93.06 384 LEU A C 1
ATOM 2943 O O . LEU A 1 384 ? 32.484 8.341 -4.009 1.00 93.06 384 LEU A O 1
ATOM 2947 N N . PRO A 1 385 ? 33.270 10.204 -4.983 1.00 94.31 385 PRO A N 1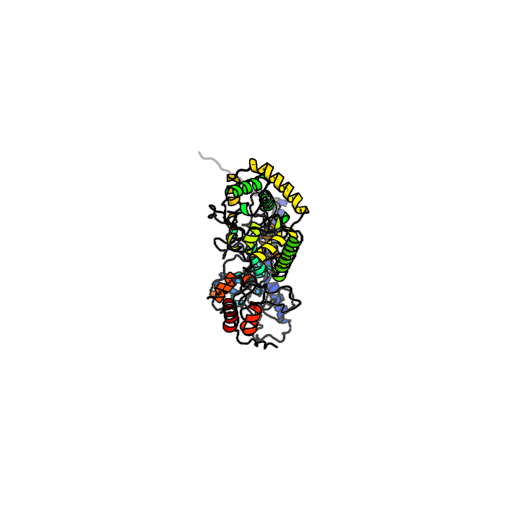
ATOM 2948 C CA . PRO A 1 385 ? 34.667 9.923 -4.644 1.00 94.31 385 PRO A CA 1
ATOM 2949 C C . PRO A 1 385 ? 34.953 9.867 -3.135 1.00 94.31 385 PRO A C 1
ATOM 2951 O O . PRO A 1 385 ? 35.859 9.150 -2.716 1.00 94.31 385 PRO A O 1
ATOM 2954 N N . ALA A 1 386 ? 34.194 10.607 -2.319 1.00 93.00 386 ALA A N 1
ATOM 2955 C CA . ALA A 1 386 ? 34.315 10.623 -0.857 1.00 93.00 386 ALA A CA 1
ATOM 2956 C C . ALA A 1 386 ? 33.323 9.669 -0.152 1.00 93.00 386 ALA A C 1
ATOM 2958 O O . ALA A 1 386 ? 33.395 9.456 1.069 1.00 93.00 386 ALA A O 1
ATOM 2959 N N . ALA A 1 387 ? 32.388 9.090 -0.906 1.00 94.75 387 ALA A N 1
ATOM 2960 C CA . ALA A 1 387 ? 31.410 8.140 -0.403 1.00 94.75 387 ALA A CA 1
ATOM 2961 C C . ALA A 1 387 ? 32.074 6.806 -0.021 1.00 94.75 387 ALA A C 1
ATOM 2963 O O . ALA A 1 387 ? 33.025 6.347 -0.653 1.00 94.75 387 ALA A O 1
ATOM 2964 N N . ALA A 1 388 ? 31.558 6.151 1.018 1.00 96.06 388 ALA A N 1
ATOM 2965 C CA . ALA A 1 388 ? 32.064 4.872 1.496 1.00 96.06 388 ALA A CA 1
ATOM 2966 C C . ALA A 1 388 ? 31.007 3.772 1.312 1.00 96.06 388 ALA A C 1
ATOM 2968 O O . ALA A 1 388 ? 30.013 3.751 2.049 1.00 96.06 388 ALA A O 1
ATOM 2969 N N . PRO A 1 389 ? 31.241 2.793 0.415 1.00 94.38 389 PRO A N 1
ATOM 2970 C CA . PRO A 1 389 ? 30.328 1.671 0.195 1.00 94.38 389 PRO A CA 1
ATOM 2971 C C . PRO A 1 389 ? 29.936 0.917 1.472 1.00 94.38 389 PRO A C 1
ATOM 2973 O O . PRO A 1 389 ? 28.786 0.521 1.629 1.00 94.38 389 PRO A O 1
ATOM 2976 N N . GLU A 1 390 ? 30.849 0.761 2.434 1.00 95.25 390 GLU A N 1
ATOM 2977 C CA . GLU A 1 390 ? 30.538 0.091 3.705 1.00 95.25 390 GLU A CA 1
ATOM 2978 C C . GLU A 1 390 ? 29.580 0.900 4.595 1.00 95.25 390 GLU A C 1
ATOM 2980 O O . GLU A 1 390 ? 28.739 0.318 5.286 1.00 95.25 390 GLU A O 1
ATOM 2985 N N . ARG A 1 391 ? 29.641 2.242 4.561 1.00 96.19 391 ARG A N 1
ATOM 2986 C CA . ARG A 1 391 ? 28.636 3.086 5.233 1.00 96.19 391 ARG A CA 1
ATOM 2987 C C . ARG A 1 391 ? 27.280 2.941 4.547 1.00 96.19 391 ARG A C 1
ATOM 2989 O O . ARG A 1 391 ? 26.274 2.751 5.230 1.00 96.19 391 ARG A O 1
ATOM 2996 N N . GLY A 1 392 ? 27.268 2.926 3.213 1.00 95.62 392 GLY A N 1
ATOM 2997 C CA . GLY A 1 392 ? 26.069 2.680 2.411 1.00 95.62 392 GLY A CA 1
ATOM 2998 C C . GLY A 1 392 ? 25.419 1.339 2.730 1.00 95.62 392 GLY A C 1
ATOM 2999 O O . GLY A 1 392 ? 24.225 1.278 3.017 1.00 95.62 392 GLY A O 1
ATOM 3000 N N . ARG A 1 393 ? 26.216 0.268 2.784 1.00 94.00 393 ARG A N 1
ATOM 3001 C CA . ARG A 1 393 ? 25.760 -1.081 3.142 1.00 94.00 393 ARG A CA 1
ATOM 3002 C C . ARG A 1 393 ? 25.108 -1.125 4.524 1.00 94.00 393 ARG A C 1
ATOM 3004 O O . ARG A 1 393 ? 24.026 -1.692 4.672 1.00 94.00 393 ARG A O 1
ATOM 3011 N N . LYS A 1 394 ? 25.740 -0.518 5.536 1.00 93.69 394 LYS A N 1
ATOM 3012 C CA . LYS A 1 394 ? 25.178 -0.436 6.898 1.00 93.69 394 LYS A CA 1
ATOM 3013 C C . LYS A 1 394 ? 23.846 0.307 6.912 1.00 93.69 394 LYS A C 1
ATOM 3015 O O . LYS A 1 394 ? 22.916 -0.120 7.591 1.00 93.69 394 LYS A O 1
ATOM 3020 N N . ARG A 1 395 ? 23.733 1.380 6.131 1.00 93.38 395 ARG A N 1
ATOM 3021 C CA . ARG A 1 395 ? 22.513 2.182 6.025 1.00 93.38 395 ARG A CA 1
ATOM 3022 C C . ARG A 1 395 ? 21.371 1.430 5.347 1.00 93.38 395 ARG A C 1
ATOM 3024 O O . ARG A 1 395 ? 20.254 1.461 5.848 1.00 93.38 395 ARG A O 1
ATOM 3031 N N . VAL A 1 396 ? 21.660 0.691 4.276 1.00 92.88 396 VAL A N 1
ATOM 3032 C CA . VAL A 1 396 ? 20.696 -0.200 3.604 1.00 92.88 396 VAL A CA 1
ATOM 3033 C C . VAL A 1 396 ? 20.087 -1.209 4.586 1.00 92.88 396 VAL A C 1
ATOM 3035 O O . VAL A 1 396 ? 18.885 -1.464 4.525 1.00 92.88 396 VAL A O 1
ATOM 3038 N N . LEU A 1 397 ? 20.888 -1.755 5.509 1.00 89.94 397 LEU A N 1
ATOM 3039 C CA . LEU A 1 397 ? 20.391 -2.641 6.568 1.00 89.94 397 LEU A CA 1
ATOM 3040 C C . LEU A 1 397 ? 19.580 -1.879 7.621 1.00 89.94 397 LEU A C 1
ATOM 3042 O O . LEU A 1 397 ? 18.477 -2.300 7.950 1.00 89.94 397 LEU A O 1
ATOM 3046 N N . ALA A 1 398 ? 20.100 -0.756 8.123 1.00 90.12 398 ALA A N 1
ATOM 3047 C CA . ALA A 1 398 ? 19.454 0.020 9.182 1.00 90.12 398 ALA A CA 1
ATOM 3048 C C . ALA A 1 398 ? 18.078 0.570 8.769 1.00 90.12 398 ALA A C 1
ATOM 3050 O O . ALA A 1 398 ? 17.160 0.604 9.580 1.00 90.12 398 ALA A O 1
ATOM 3051 N N . LEU A 1 399 ? 17.921 0.964 7.504 1.00 91.12 399 LEU A N 1
ATOM 3052 C CA . LEU A 1 399 ? 16.659 1.471 6.954 1.00 91.12 399 LEU A CA 1
ATOM 3053 C C . LEU A 1 399 ? 15.690 0.358 6.527 1.00 91.12 399 LEU A C 1
ATOM 3055 O O . LEU A 1 399 ? 14.579 0.653 6.095 1.00 91.12 399 LEU A O 1
ATOM 3059 N N . GLY A 1 400 ? 16.094 -0.913 6.618 1.00 89.00 400 GLY A N 1
ATOM 3060 C CA . GLY A 1 400 ? 15.246 -2.044 6.242 1.00 89.00 400 GLY A CA 1
ATOM 3061 C C . GLY A 1 400 ? 15.004 -2.177 4.739 1.00 89.00 400 GLY A C 1
ATOM 3062 O O . GLY A 1 400 ? 14.024 -2.800 4.335 1.00 89.00 400 GLY A O 1
ATOM 3063 N N . CYS A 1 401 ? 15.883 -1.640 3.883 1.00 90.06 401 CYS A N 1
ATOM 3064 C CA . CYS A 1 401 ? 15.705 -1.690 2.426 1.00 90.06 401 CYS A CA 1
ATOM 3065 C C . CYS A 1 401 ? 15.530 -3.130 1.908 1.00 90.06 401 CYS A C 1
ATOM 3067 O O . CYS A 1 401 ? 14.776 -3.364 0.964 1.00 90.06 401 CYS A O 1
ATOM 3069 N N . VAL A 1 402 ? 16.192 -4.101 2.550 1.00 87.94 402 VAL A N 1
ATOM 3070 C CA . VAL A 1 402 ? 16.124 -5.537 2.219 1.00 87.94 402 VAL A CA 1
ATOM 3071 C C . VAL A 1 402 ? 14.763 -6.179 2.512 1.00 87.94 402 VAL A C 1
ATOM 3073 O O . VAL A 1 402 ? 14.457 -7.236 1.968 1.00 87.94 402 VAL A O 1
ATOM 3076 N N . GLY A 1 403 ? 13.923 -5.529 3.322 1.00 83.69 403 GLY A N 1
ATOM 3077 C CA . GLY A 1 403 ? 12.555 -5.969 3.583 1.00 83.69 403 GLY A CA 1
ATOM 3078 C C . GLY A 1 403 ? 11.630 -5.812 2.376 1.00 83.69 403 GLY A C 1
ATOM 3079 O O . GLY A 1 403 ? 10.638 -6.524 2.252 1.00 83.69 403 GLY A O 1
ATOM 3080 N N . CYS A 1 404 ? 11.976 -4.907 1.454 1.00 85.50 404 CYS A N 1
ATOM 3081 C CA . CYS A 1 404 ? 11.252 -4.711 0.197 1.00 85.50 404 CYS A CA 1
ATOM 3082 C C . CYS A 1 404 ? 12.074 -5.146 -1.021 1.00 85.50 404 CYS A C 1
ATOM 3084 O O . CYS A 1 404 ? 11.513 -5.646 -1.997 1.00 85.50 404 CYS A O 1
ATOM 3086 N N . HIS A 1 405 ? 13.390 -4.933 -0.997 1.00 88.50 405 HIS A N 1
ATOM 3087 C CA . HIS A 1 405 ? 14.284 -5.184 -2.119 1.00 88.50 405 HIS A CA 1
ATOM 3088 C C . HIS A 1 405 ? 15.083 -6.467 -1.943 1.00 88.50 405 HIS A C 1
ATOM 3090 O O . HIS A 1 405 ? 15.696 -6.710 -0.907 1.00 88.50 405 HIS A O 1
ATOM 3096 N N . LYS A 1 406 ? 15.197 -7.242 -3.023 1.00 87.06 406 LYS A N 1
ATOM 3097 C CA . LYS A 1 406 ? 16.223 -8.277 -3.097 1.00 87.06 406 LYS A CA 1
ATOM 3098 C C . LYS A 1 406 ? 17.584 -7.621 -3.337 1.00 87.06 406 LYS A C 1
ATOM 3100 O O . LYS A 1 406 ? 17.727 -6.830 -4.271 1.00 87.06 406 LYS A O 1
ATOM 3105 N N . ILE A 1 407 ? 18.562 -7.968 -2.502 1.00 87.69 407 ILE A N 1
ATOM 3106 C CA . ILE A 1 407 ? 19.951 -7.517 -2.616 1.00 87.69 407 ILE A CA 1
ATOM 3107 C C . ILE A 1 407 ? 20.860 -8.719 -2.350 1.00 87.69 407 ILE A C 1
ATOM 3109 O O . ILE A 1 407 ? 20.825 -9.306 -1.268 1.00 87.69 407 ILE A O 1
ATOM 3113 N N . ASP A 1 408 ? 21.632 -9.133 -3.351 1.00 83.56 408 ASP A N 1
ATOM 3114 C CA . ASP A 1 408 ? 22.545 -10.271 -3.248 1.00 83.56 408 ASP A CA 1
ATOM 3115 C C . ASP A 1 408 ? 23.533 -10.113 -2.076 1.00 83.56 408 ASP A C 1
ATOM 3117 O O . ASP A 1 408 ? 24.242 -9.115 -1.970 1.00 83.56 408 ASP A O 1
ATOM 3121 N N . GLY A 1 409 ? 23.571 -11.111 -1.185 1.00 82.69 409 GLY A N 1
ATOM 3122 C CA . GLY A 1 409 ? 24.423 -11.104 0.008 1.00 82.69 409 GLY A CA 1
ATOM 3123 C C . GLY A 1 409 ? 23.839 -10.371 1.225 1.00 82.69 409 GLY A C 1
ATOM 3124 O O . GLY A 1 409 ? 24.582 -10.106 2.171 1.00 82.69 409 GLY A O 1
ATOM 3125 N N . MET A 1 410 ? 22.541 -10.030 1.217 1.00 83.88 410 MET A N 1
ATOM 3126 C CA . MET A 1 410 ? 21.860 -9.301 2.303 1.00 83.88 410 MET A CA 1
ATOM 3127 C C . MET A 1 410 ? 20.463 -9.856 2.664 1.00 83.88 410 MET A C 1
ATOM 3129 O O . MET A 1 410 ? 19.626 -9.137 3.194 1.00 83.88 410 MET A O 1
ATOM 3133 N N . GLN A 1 411 ? 20.192 -11.136 2.388 1.00 67.38 411 GLN A N 1
ATOM 3134 C CA . GLN A 1 411 ? 18.854 -11.753 2.475 1.00 67.38 411 GLN A CA 1
ATOM 3135 C C . GLN A 1 411 ? 18.285 -11.941 3.894 1.00 67.38 411 GLN A C 1
ATOM 3137 O O . GLN A 1 411 ? 17.136 -12.351 4.027 1.00 67.38 411 GLN A O 1
ATOM 3142 N N . GLN A 1 412 ? 19.060 -11.688 4.949 1.00 59.03 412 GLN A N 1
ATOM 3143 C CA . GLN A 1 412 ? 18.617 -11.888 6.328 1.00 59.03 412 GLN A CA 1
ATOM 3144 C C . GLN A 1 412 ? 18.688 -10.575 7.099 1.00 59.03 412 GLN A C 1
ATOM 3146 O O . GLN A 1 412 ? 19.760 -10.155 7.532 1.00 59.03 412 GLN A O 1
ATOM 3151 N N . SER A 1 413 ? 17.536 -9.956 7.327 1.00 59.53 413 SER A N 1
ATOM 3152 C CA . SER A 1 413 ? 17.375 -9.028 8.440 1.00 59.53 413 SER A CA 1
ATOM 3153 C C . SER A 1 413 ? 16.024 -9.257 9.096 1.00 59.53 413 SER A C 1
ATOM 3155 O O . SER A 1 413 ? 15.031 -9.530 8.424 1.00 59.53 413 SER A O 1
ATOM 3157 N N . GLN A 1 414 ? 15.990 -9.144 10.420 1.00 66.69 414 GLN A N 1
ATOM 3158 C CA . GLN A 1 414 ? 14.728 -9.013 11.140 1.00 66.69 414 GLN A CA 1
ATOM 3159 C C . GLN A 1 414 ? 14.007 -7.726 10.689 1.00 66.69 414 GLN A C 1
ATOM 3161 O O . GLN A 1 414 ? 14.670 -6.811 10.181 1.00 66.69 414 GLN A O 1
ATOM 3166 N N . PRO A 1 415 ? 12.676 -7.640 10.859 1.00 76.81 415 PRO A N 1
ATOM 3167 C CA . PRO A 1 415 ? 11.944 -6.396 10.651 1.00 76.81 415 PRO A CA 1
ATOM 3168 C C . PRO A 1 415 ? 12.589 -5.261 11.463 1.00 76.81 415 PRO A C 1
ATOM 3170 O O . PRO A 1 415 ? 12.854 -5.422 12.653 1.00 76.81 415 PRO A O 1
ATOM 3173 N N . VAL A 1 416 ? 12.884 -4.131 10.816 1.00 86.81 416 VAL A N 1
ATOM 3174 C CA . VAL A 1 416 ? 13.515 -2.964 11.470 1.00 86.81 416 VAL A CA 1
ATOM 3175 C C . VAL A 1 416 ? 12.501 -2.046 12.160 1.00 86.81 416 VAL A C 1
ATOM 3177 O O . VAL A 1 416 ? 12.858 -1.211 12.986 1.00 86.81 416 VAL A O 1
ATOM 3180 N N . GLY A 1 417 ? 11.230 -2.168 11.787 1.00 87.38 417 GLY A N 1
ATOM 3181 C CA . GLY A 1 417 ? 10.108 -1.417 12.325 1.00 87.38 417 GLY A CA 1
ATOM 3182 C C . GLY A 1 417 ? 9.490 -2.094 13.545 1.00 87.38 417 GLY A C 1
ATOM 3183 O O . GLY A 1 417 ? 9.722 -3.265 13.834 1.00 87.38 417 GLY A O 1
ATOM 3184 N N . ALA A 1 418 ? 8.658 -1.338 14.261 1.00 88.56 418 ALA A N 1
ATOM 3185 C CA . ALA A 1 418 ? 7.936 -1.850 15.421 1.00 88.56 418 ALA A CA 1
ATOM 3186 C C . ALA A 1 418 ? 7.010 -3.023 15.054 1.00 88.56 418 ALA A C 1
ATOM 3188 O O . ALA A 1 418 ? 6.419 -3.034 13.973 1.00 88.56 418 ALA A O 1
ATOM 3189 N N . ASP A 1 419 ? 6.824 -3.961 15.980 1.00 90.56 419 ASP A N 1
ATOM 3190 C CA . ASP A 1 419 ? 5.818 -5.013 15.841 1.00 90.56 419 ASP A CA 1
ATOM 3191 C C . ASP A 1 419 ? 4.404 -4.413 15.900 1.00 90.56 419 ASP A C 1
ATOM 3193 O O . ASP A 1 419 ? 4.035 -3.741 16.871 1.00 90.56 419 ASP A O 1
ATOM 3197 N N . LEU A 1 420 ? 3.630 -4.637 14.836 1.00 91.69 420 LEU A N 1
ATOM 3198 C CA . LEU A 1 420 ? 2.259 -4.155 14.696 1.00 91.69 420 LEU A CA 1
ATOM 3199 C C . LEU A 1 420 ? 1.219 -5.262 14.897 1.00 91.69 420 LEU A C 1
ATOM 3201 O O . LEU A 1 420 ? 0.030 -4.981 14.794 1.00 91.69 420 LEU A O 1
ATOM 3205 N N . THR A 1 421 ? 1.631 -6.490 15.227 1.00 90.75 421 THR A N 1
ATOM 3206 C CA . THR A 1 421 ? 0.759 -7.672 15.344 1.00 90.75 421 THR A CA 1
ATOM 3207 C C . THR A 1 421 ? -0.469 -7.448 16.216 1.00 90.75 421 THR A C 1
ATOM 3209 O O . THR A 1 421 ? -1.554 -7.909 15.873 1.00 90.75 421 THR A O 1
ATOM 3212 N N . LEU A 1 422 ? -0.305 -6.711 17.314 1.00 92.19 422 LEU A N 1
ATOM 3213 C CA . LEU A 1 422 ? -1.375 -6.353 18.246 1.00 92.19 422 LEU A CA 1
ATOM 3214 C C . LEU A 1 422 ? -1.478 -4.834 18.429 1.00 92.19 422 LEU A C 1
ATOM 3216 O O . LEU A 1 422 ? -1.767 -4.345 19.523 1.00 92.19 422 LEU A O 1
ATOM 3220 N N . PHE A 1 423 ? -1.189 -4.059 17.380 1.00 93.12 423 PHE A N 1
ATOM 3221 C CA . PHE A 1 423 ? -1.213 -2.599 17.469 1.00 93.12 423 PHE A CA 1
ATOM 3222 C C . PHE A 1 423 ? -2.592 -2.060 17.882 1.00 93.12 423 PHE A C 1
ATOM 3224 O O . PHE A 1 423 ? -2.669 -1.143 18.698 1.00 93.12 423 PHE A O 1
ATOM 3231 N N . GLY A 1 424 ? -3.671 -2.688 17.410 1.00 91.69 424 GLY A N 1
ATOM 3232 C CA . GLY A 1 424 ? -5.053 -2.386 17.783 1.00 91.69 424 GLY A CA 1
ATOM 3233 C C . GLY A 1 424 ? -5.416 -2.688 19.241 1.00 91.69 424 GLY A C 1
ATOM 3234 O O . GLY A 1 424 ? -6.451 -2.243 19.724 1.00 91.69 424 GLY A O 1
ATOM 3235 N N . GLU A 1 425 ? -4.559 -3.388 19.986 1.00 88.94 425 GLU A N 1
ATOM 3236 C CA . GLU A 1 425 ? -4.700 -3.596 21.438 1.00 88.94 425 GLU A CA 1
ATOM 3237 C C . GLU A 1 425 ? -3.693 -2.766 22.242 1.00 88.94 425 GLU A C 1
ATOM 3239 O O . GLU A 1 425 ? -3.703 -2.775 23.474 1.00 88.94 425 GLU A O 1
ATOM 3244 N N . LYS A 1 426 ? -2.794 -2.037 21.567 1.00 89.06 426 LYS A N 1
ATOM 3245 C CA . LYS A 1 426 ? -1.740 -1.277 22.232 1.00 89.06 426 LYS A CA 1
ATOM 3246 C C . LYS A 1 426 ? -2.345 -0.068 22.952 1.00 89.06 426 LYS A C 1
ATOM 3248 O O . LYS A 1 426 ? -2.924 0.788 22.279 1.00 89.06 426 LYS A O 1
ATOM 3253 N N . PRO A 1 427 ? -2.199 0.041 24.283 1.00 87.00 427 PRO A N 1
ATOM 3254 C CA . PRO A 1 427 ? -2.728 1.179 25.017 1.00 87.00 427 PRO A CA 1
ATOM 3255 C C . PRO A 1 427 ? -1.918 2.440 24.712 1.00 87.00 427 PRO A C 1
ATOM 3257 O O . PRO A 1 427 ? -0.707 2.363 24.475 1.00 87.00 427 PRO A O 1
ATOM 3260 N N . ALA A 1 428 ? -2.569 3.606 24.767 1.00 85.38 428 ALA A N 1
ATOM 3261 C CA . ALA A 1 428 ? -1.922 4.889 24.483 1.00 85.38 428 ALA A CA 1
ATOM 3262 C C . ALA A 1 428 ? -0.711 5.147 25.397 1.00 85.38 428 ALA A C 1
ATOM 3264 O O . ALA A 1 428 ? 0.299 5.672 24.948 1.00 85.38 428 ALA A O 1
ATOM 3265 N N . SER A 1 429 ? -0.740 4.671 26.645 1.00 85.12 429 SER A N 1
ATOM 3266 C CA . SER A 1 429 ? 0.384 4.769 27.591 1.00 85.12 429 SER A CA 1
ATOM 3267 C C . SER A 1 429 ? 1.669 4.055 27.146 1.00 85.12 429 SER A C 1
ATOM 3269 O O . SER A 1 429 ? 2.733 4.312 27.701 1.00 85.12 429 SER A O 1
ATOM 3271 N N . ARG A 1 430 ? 1.597 3.160 26.150 1.00 87.88 430 ARG A N 1
ATOM 3272 C CA . ARG A 1 430 ? 2.760 2.493 25.536 1.00 87.88 430 ARG A CA 1
ATOM 3273 C C . ARG A 1 430 ? 3.193 3.134 24.215 1.00 87.88 430 ARG A C 1
ATOM 3275 O O . ARG A 1 430 ? 3.988 2.539 23.479 1.00 87.88 430 ARG A O 1
ATOM 3282 N N . LEU A 1 431 ? 2.644 4.296 23.881 1.00 86.75 431 LEU A N 1
ATOM 3283 C CA . LEU A 1 431 ? 3.040 5.106 22.736 1.00 86.75 431 LEU A CA 1
ATOM 3284 C C . LEU A 1 431 ? 3.877 6.289 23.220 1.00 86.75 431 LEU A C 1
ATOM 3286 O O . LEU A 1 431 ? 3.659 6.828 24.302 1.00 86.75 431 LEU A O 1
ATOM 3290 N N . MET A 1 432 ? 4.861 6.671 22.412 1.00 84.06 432 MET A N 1
ATOM 3291 C CA . MET A 1 432 ? 5.727 7.807 22.702 1.00 84.06 432 MET A CA 1
ATOM 3292 C C . MET A 1 432 ? 5.101 9.069 22.116 1.00 84.06 432 MET A C 1
ATOM 3294 O O . MET A 1 432 ? 5.035 9.205 20.895 1.00 84.06 432 MET A O 1
ATOM 3298 N N . PHE A 1 433 ? 4.650 9.973 22.980 1.00 85.31 433 PHE A N 1
ATOM 3299 C CA . PHE A 1 433 ? 4.176 11.300 22.595 1.00 85.31 433 PHE A CA 1
ATOM 3300 C C . PHE A 1 433 ? 5.303 12.320 22.813 1.00 85.31 433 PHE A C 1
ATOM 3302 O O . PHE A 1 433 ? 5.939 12.273 23.870 1.00 85.31 433 PHE A O 1
ATOM 3309 N N . PRO A 1 434 ? 5.585 13.205 21.843 1.00 83.19 434 PRO A N 1
ATOM 3310 C CA . PRO A 1 434 ? 6.592 14.244 22.016 1.00 83.19 434 PRO A CA 1
ATOM 3311 C C . PRO A 1 434 ? 6.152 15.278 23.075 1.00 83.19 434 PRO A C 1
ATOM 3313 O O . PRO A 1 434 ? 4.947 15.451 23.284 1.00 83.19 434 PRO A O 1
ATOM 3316 N N . PRO A 1 435 ? 7.088 15.970 23.754 1.00 83.81 435 PRO A N 1
ATOM 3317 C CA . PRO A 1 435 ? 6.764 16.971 24.780 1.00 83.81 435 PRO A CA 1
ATOM 3318 C C . PRO A 1 435 ? 5.817 18.087 24.310 1.00 83.81 435 PRO A C 1
ATOM 3320 O O . PRO A 1 435 ? 5.006 18.582 25.085 1.00 83.81 435 PRO A O 1
ATOM 3323 N N . GLU A 1 436 ? 5.902 18.463 23.038 1.00 85.44 436 GLU A N 1
ATOM 3324 C CA . GLU A 1 436 ? 5.097 19.484 22.367 1.00 85.44 436 GLU A CA 1
ATOM 3325 C C . GLU A 1 436 ? 3.735 18.975 21.856 1.00 85.44 436 GLU A C 1
ATOM 3327 O O . GLU A 1 436 ? 3.027 19.697 21.153 1.00 85.44 436 GLU A O 1
ATOM 3332 N N . TRP A 1 437 ? 3.347 17.737 22.179 1.00 85.75 437 TRP A N 1
ATOM 3333 C CA . TRP A 1 437 ? 2.076 17.160 21.748 1.00 85.75 437 TRP A CA 1
ATOM 3334 C C . TRP A 1 437 ? 0.869 17.916 22.322 1.00 85.75 437 TRP A C 1
ATOM 3336 O O . TRP A 1 437 ? 0.645 17.935 23.531 1.00 85.75 437 TRP A O 1
ATOM 3346 N N . THR A 1 438 ? 0.038 18.477 21.443 1.00 86.31 438 THR A N 1
ATOM 3347 C CA . THR A 1 438 ? -1.171 19.241 21.814 1.00 86.31 438 THR A CA 1
ATOM 3348 C C . THR A 1 438 ? -2.487 18.511 21.528 1.00 86.31 438 THR A C 1
ATOM 3350 O O . THR A 1 438 ? -3.555 19.002 21.889 1.00 86.31 438 THR A O 1
ATOM 3353 N N . GLY A 1 439 ? -2.438 17.348 20.871 1.00 84.00 439 GLY A N 1
ATOM 3354 C CA . GLY A 1 439 ? -3.625 16.572 20.505 1.00 84.00 439 GLY A CA 1
ATOM 3355 C C . GLY A 1 439 ? -4.137 15.644 21.617 1.00 84.00 439 GLY A C 1
ATOM 3356 O O . GLY A 1 439 ? -3.525 15.524 22.680 1.00 84.00 439 GLY A O 1
ATOM 3357 N N . PRO A 1 440 ? -5.227 14.898 21.367 1.00 84.44 440 PRO A N 1
ATOM 3358 C CA . PRO A 1 440 ? -5.685 13.851 22.278 1.00 84.44 440 PRO A CA 1
ATOM 3359 C C . PRO A 1 440 ? -4.607 12.783 22.514 1.00 84.44 440 PRO A C 1
ATOM 3361 O O . PRO A 1 440 ? -3.920 12.367 21.580 1.00 84.44 440 PRO A O 1
ATOM 3364 N N . LEU A 1 441 ? -4.477 12.299 23.752 1.00 85.19 441 LEU A N 1
ATOM 3365 C CA . LEU A 1 441 ? -3.554 11.216 24.121 1.00 85.19 441 LEU A CA 1
ATOM 3366 C C . LEU A 1 441 ? -4.159 9.843 23.800 1.00 85.19 441 LEU A C 1
ATOM 3368 O O . LEU A 1 441 ? -4.359 9.007 24.681 1.00 85.19 441 LEU A O 1
ATOM 3372 N N . THR A 1 442 ? -4.479 9.624 22.527 1.00 85.12 442 THR A N 1
ATOM 3373 C CA . THR A 1 442 ? -5.091 8.384 22.037 1.00 85.12 442 THR A CA 1
ATOM 3374 C C . THR A 1 442 ? -4.226 7.724 20.973 1.00 85.12 442 THR A C 1
ATOM 3376 O O . THR A 1 442 ? -3.398 8.366 20.319 1.00 85.12 442 THR A O 1
ATOM 3379 N N . ARG A 1 443 ? -4.420 6.418 20.775 1.00 88.88 443 ARG A N 1
ATOM 3380 C CA . ARG A 1 443 ? -3.712 5.664 19.735 1.00 88.88 443 ARG A CA 1
ATOM 3381 C C . ARG A 1 443 ? -4.072 6.165 18.342 1.00 88.88 443 ARG A C 1
ATOM 3383 O O . ARG A 1 443 ? -3.211 6.210 17.470 1.00 88.88 443 ARG A O 1
ATOM 3390 N N . GLU A 1 444 ? -5.319 6.559 18.131 1.00 89.88 444 GLU A N 1
ATOM 3391 C CA . GLU A 1 444 ? -5.829 7.072 16.865 1.00 89.88 444 GLU A CA 1
ATOM 3392 C C . GLU A 1 444 ? -5.147 8.393 16.510 1.00 89.88 444 GLU A C 1
ATOM 3394 O O . GLU A 1 444 ? -4.625 8.539 15.406 1.00 89.88 444 GLU A O 1
ATOM 3399 N N . ALA A 1 445 ? -5.100 9.336 17.458 1.00 89.00 445 ALA A N 1
ATOM 3400 C CA . ALA A 1 445 ? -4.433 10.617 17.264 1.00 89.00 445 ALA A CA 1
ATOM 3401 C C . ALA A 1 445 ? -2.930 10.422 17.024 1.00 89.00 445 ALA A C 1
ATOM 3403 O O . ALA A 1 445 ? -2.387 10.975 16.068 1.00 89.00 445 ALA A O 1
ATOM 3404 N N . TRP A 1 446 ? -2.285 9.559 17.819 1.00 89.69 446 TRP A N 1
ATOM 3405 C CA . TRP A 1 446 ? -0.880 9.191 17.639 1.00 89.69 446 TRP A CA 1
ATOM 3406 C C . TRP A 1 446 ? -0.600 8.619 16.247 1.00 89.69 446 TRP A C 1
ATOM 3408 O O . TRP A 1 446 ? 0.330 9.045 15.566 1.00 89.69 446 TRP A O 1
ATOM 3418 N N . THR A 1 447 ? -1.432 7.680 15.793 1.00 91.75 447 THR A N 1
ATOM 3419 C CA . THR A 1 447 ? -1.263 7.012 14.496 1.00 91.75 447 THR A CA 1
ATOM 3420 C C . THR A 1 447 ? -1.436 7.998 13.345 1.00 91.75 447 THR A C 1
ATOM 3422 O O . THR A 1 447 ? -0.616 7.997 12.432 1.00 91.75 447 THR A O 1
ATOM 3425 N N . ARG A 1 448 ? -2.435 8.892 13.407 1.00 92.06 448 ARG A N 1
ATOM 3426 C CA . ARG A 1 448 ? -2.612 9.964 12.411 1.00 92.06 448 ARG A CA 1
ATOM 3427 C C . ARG A 1 448 ? -1.389 10.864 12.324 1.00 92.06 448 ARG A C 1
ATOM 3429 O O . ARG A 1 448 ? -0.890 11.112 11.231 1.00 92.06 448 ARG A O 1
ATOM 3436 N N . ALA A 1 449 ? -0.886 11.321 13.470 1.00 89.94 449 ALA A N 1
ATOM 3437 C CA . ALA A 1 449 ? 0.305 12.159 13.507 1.00 89.94 449 ALA A CA 1
ATOM 3438 C C . ALA A 1 449 ? 1.522 11.425 12.934 1.00 89.94 449 ALA A C 1
ATOM 3440 O O . ALA A 1 449 ? 2.242 11.999 12.128 1.00 89.94 449 ALA A O 1
ATOM 3441 N N . LYS A 1 450 ? 1.702 10.141 13.266 1.00 89.69 450 LYS A N 1
ATOM 3442 C CA . LYS A 1 450 ? 2.811 9.322 12.764 1.00 89.69 450 LYS A CA 1
ATOM 3443 C C . LYS A 1 450 ? 2.742 9.069 11.254 1.00 89.69 450 LYS A C 1
ATOM 3445 O O . LYS A 1 450 ? 3.782 9.036 10.604 1.00 89.69 450 LYS A O 1
ATOM 3450 N N . LEU A 1 451 ? 1.541 8.883 10.700 1.00 92.06 451 LEU A N 1
ATOM 3451 C CA . LEU A 1 451 ? 1.332 8.746 9.254 1.00 92.06 451 LEU A CA 1
ATOM 3452 C C . LEU A 1 451 ? 1.592 10.065 8.513 1.00 92.06 451 LEU A C 1
ATOM 3454 O O . LEU A 1 451 ? 2.077 10.033 7.387 1.00 92.06 451 LEU A O 1
ATOM 3458 N N . LYS A 1 452 ? 1.297 11.205 9.148 1.00 89.19 452 LYS A N 1
ATOM 3459 C CA . LYS A 1 452 ? 1.518 12.543 8.586 1.00 89.19 452 LYS A CA 1
ATOM 3460 C C . LYS A 1 452 ? 2.983 12.980 8.657 1.00 89.19 452 LYS A C 1
ATOM 3462 O O . LYS A 1 452 ? 3.527 13.470 7.672 1.00 89.19 452 LYS A O 1
ATOM 3467 N N . ASP A 1 453 ? 3.606 12.810 9.817 1.00 88.06 453 ASP A N 1
ATOM 3468 C CA . ASP A 1 453 ? 5.011 13.110 10.062 1.00 88.06 453 ASP A CA 1
ATOM 3469 C C . ASP A 1 453 ? 5.662 11.973 10.872 1.00 88.06 453 ASP A C 1
ATOM 3471 O O . ASP A 1 453 ? 5.545 11.904 12.103 1.00 88.06 453 ASP A O 1
ATOM 3475 N N . PRO A 1 454 ? 6.390 11.062 10.205 1.00 88.69 454 PRO A N 1
ATOM 3476 C CA . PRO A 1 454 ? 7.040 9.954 10.885 1.00 88.69 454 PRO A CA 1
ATOM 3477 C C . PRO A 1 454 ? 8.212 10.393 11.775 1.00 88.69 454 PRO A C 1
ATOM 3479 O O . PRO A 1 454 ? 8.672 9.577 12.581 1.00 88.69 454 PRO A O 1
ATOM 3482 N N . ARG A 1 455 ? 8.698 11.637 11.671 1.00 84.44 455 ARG A N 1
ATOM 3483 C CA . ARG A 1 455 ? 9.822 12.171 12.458 1.00 84.44 455 ARG A CA 1
ATOM 3484 C C . ARG A 1 455 ? 9.395 13.117 13.577 1.00 84.44 455 ARG A C 1
ATOM 3486 O O . ARG A 1 455 ? 10.242 13.478 14.383 1.00 84.44 455 ARG A O 1
ATOM 3493 N N . ALA A 1 456 ? 8.100 13.386 13.739 1.00 75.56 456 ALA A N 1
ATOM 3494 C CA . ALA A 1 456 ? 7.563 14.244 14.803 1.00 75.56 456 ALA A CA 1
ATOM 3495 C C . ALA A 1 456 ? 7.944 13.832 16.244 1.00 75.56 456 ALA A C 1
ATOM 3497 O O . ALA A 1 456 ? 7.790 14.619 17.166 1.00 75.56 456 ALA A O 1
ATOM 3498 N N . GLY A 1 457 ? 8.416 12.600 16.473 1.00 66.81 457 GLY A N 1
ATOM 3499 C CA . GLY A 1 457 ? 8.928 12.154 17.779 1.00 66.81 457 GLY A CA 1
ATOM 3500 C C . GLY A 1 457 ? 10.459 12.162 17.908 1.00 66.81 457 GLY A C 1
ATOM 3501 O O . GLY A 1 457 ? 10.974 11.549 18.841 1.00 66.81 457 GLY A O 1
ATOM 3502 N N . GLY A 1 458 ? 11.179 12.778 16.963 1.00 72.31 458 GLY A N 1
ATOM 3503 C CA . GLY A 1 458 ? 12.637 12.934 16.955 1.00 72.31 458 GLY A CA 1
ATOM 3504 C C . GLY A 1 458 ? 13.350 12.314 15.744 1.00 72.31 458 GLY A C 1
ATOM 3505 O O . GLY A 1 458 ? 12.876 11.361 15.120 1.00 72.31 458 GLY A O 1
ATOM 3506 N N . ASP A 1 459 ? 14.552 12.814 15.447 1.00 74.31 459 ASP A N 1
ATOM 3507 C CA . ASP A 1 459 ? 15.326 12.441 14.250 1.00 74.31 459 ASP A CA 1
ATOM 3508 C C . ASP A 1 459 ? 15.785 10.974 14.225 1.00 74.31 459 ASP A C 1
ATOM 3510 O O . ASP A 1 459 ? 15.990 10.399 13.154 1.00 74.31 459 ASP A O 1
ATOM 3514 N N . SER A 1 460 ? 15.868 10.313 15.384 1.00 79.69 460 SER A N 1
ATOM 3515 C CA . SER A 1 460 ? 16.242 8.894 15.503 1.00 79.69 460 SER A CA 1
ATOM 3516 C C . SER A 1 460 ? 15.233 7.924 14.866 1.00 79.69 460 SER A C 1
ATOM 3518 O O . SER A 1 460 ? 15.514 6.733 14.743 1.00 79.69 460 SER A O 1
ATOM 3520 N N . LEU A 1 461 ? 14.062 8.407 14.440 1.00 84.19 461 LEU A N 1
ATOM 3521 C CA . LEU A 1 461 ? 12.879 7.586 14.210 1.00 84.19 461 LEU A CA 1
ATOM 3522 C C . LEU A 1 461 ? 12.738 6.764 12.920 1.00 84.19 461 LEU A C 1
ATOM 3524 O O . LEU A 1 461 ? 11.639 6.308 12.737 1.00 84.19 461 LEU A O 1
ATOM 3528 N N . LEU A 1 462 ? 13.708 6.511 12.050 1.00 87.62 462 LEU A N 1
ATOM 3529 C CA . LEU A 1 462 ? 13.730 5.586 10.873 1.00 87.62 462 LEU A CA 1
ATOM 3530 C C . LEU A 1 462 ? 12.519 5.358 9.915 1.00 87.62 462 LEU A C 1
ATOM 3532 O O . LEU A 1 462 ? 12.766 5.078 8.744 1.00 87.62 462 LEU A O 1
ATOM 3536 N N . MET A 1 463 ? 11.250 5.429 10.327 1.00 90.12 463 MET A N 1
ATOM 3537 C CA . MET A 1 463 ? 10.074 5.293 9.472 1.00 90.12 463 MET A CA 1
ATOM 3538 C C . MET A 1 463 ? 10.150 6.352 8.362 1.00 90.12 463 MET A C 1
ATOM 3540 O O . MET A 1 463 ? 10.303 7.543 8.661 1.00 90.12 463 MET A O 1
ATOM 3544 N N . PRO A 1 464 ? 10.093 5.935 7.089 1.00 91.00 464 PRO A N 1
ATOM 3545 C CA . PRO A 1 464 ? 10.170 6.857 5.972 1.00 91.00 464 PRO A CA 1
ATOM 3546 C C . PRO A 1 464 ? 8.848 7.617 5.817 1.00 91.00 464 PRO A C 1
ATOM 3548 O O . PRO A 1 464 ? 7.792 7.167 6.272 1.00 91.00 464 PRO A O 1
ATOM 3551 N N . LYS A 1 465 ? 8.901 8.769 5.154 1.00 91.50 465 LYS A N 1
ATOM 3552 C CA . LYS A 1 465 ? 7.724 9.558 4.803 1.00 91.50 465 LYS A CA 1
ATOM 3553 C C . LYS A 1 465 ? 6.985 8.885 3.651 1.00 91.50 465 LYS A C 1
ATOM 3555 O O . LYS A 1 465 ? 7.532 8.686 2.566 1.00 91.50 465 LYS A O 1
ATOM 3560 N N . ILE A 1 466 ? 5.734 8.518 3.904 1.00 89.12 466 ILE A N 1
ATOM 3561 C CA . ILE A 1 466 ? 4.834 7.932 2.913 1.00 89.12 466 ILE A CA 1
ATOM 3562 C C . ILE A 1 466 ? 3.813 9.003 2.543 1.00 89.12 466 ILE A C 1
ATOM 3564 O O . ILE A 1 466 ? 3.041 9.434 3.391 1.00 89.12 466 ILE A O 1
ATOM 3568 N N . GLU A 1 467 ? 3.795 9.414 1.278 1.00 86.69 467 GLU A N 1
ATOM 3569 C CA . GLU A 1 467 ? 2.799 10.366 0.780 1.00 86.69 467 GLU A CA 1
ATOM 3570 C C . GLU A 1 467 ? 1.432 9.674 0.672 1.00 86.69 467 GLU A C 1
ATOM 3572 O O . GLU A 1 467 ? 1.221 8.822 -0.203 1.00 86.69 467 GLU A O 1
ATOM 3577 N N . LEU A 1 468 ? 0.522 10.014 1.586 1.00 89.06 468 LEU A N 1
ATOM 3578 C CA . LEU A 1 468 ? -0.860 9.539 1.637 1.00 89.06 468 LEU A CA 1
ATOM 3579 C C . LEU A 1 468 ? -1.810 10.736 1.557 1.00 89.06 468 LEU A C 1
ATOM 3581 O O . LEU A 1 468 ? -1.554 11.772 2.167 1.00 89.06 468 LEU A O 1
ATOM 3585 N N . SER A 1 469 ? -2.923 10.577 0.837 1.00 91.12 469 SER A N 1
ATOM 3586 C CA . SER A 1 469 ? -4.050 11.504 0.969 1.00 91.12 469 SER A CA 1
ATOM 3587 C C . SER A 1 469 ? -4.682 11.368 2.358 1.00 91.12 469 SER A C 1
ATOM 3589 O O . SER A 1 469 ? -4.544 10.322 2.996 1.00 91.12 469 SER A O 1
ATOM 3591 N N . ASP A 1 470 ? -5.424 12.379 2.816 1.00 93.31 470 ASP A N 1
ATOM 3592 C CA . ASP A 1 470 ? -6.128 12.304 4.105 1.00 93.31 470 ASP A CA 1
ATOM 3593 C C . ASP A 1 470 ? -7.081 11.095 4.165 1.00 93.31 470 ASP A C 1
ATOM 3595 O O . ASP A 1 470 ? -7.167 10.401 5.177 1.00 93.31 470 ASP A O 1
ATOM 3599 N N . GLU A 1 471 ? -7.751 10.777 3.054 1.00 94.19 471 GLU A N 1
ATOM 3600 C CA . GLU A 1 471 ? -8.635 9.613 2.964 1.00 94.19 471 GLU A CA 1
ATOM 3601 C C . GLU A 1 471 ? -7.863 8.288 3.062 1.00 94.19 471 GLU A C 1
ATOM 3603 O O . GLU A 1 471 ? -8.295 7.361 3.750 1.00 94.19 471 GLU A O 1
ATOM 3608 N N . ASP A 1 472 ? -6.709 8.194 2.401 1.00 94.44 472 ASP A N 1
ATOM 3609 C CA . ASP A 1 472 ? -5.847 7.013 2.464 1.00 94.44 472 ASP A CA 1
ATOM 3610 C C . ASP A 1 472 ? -5.226 6.841 3.853 1.00 94.44 472 ASP A C 1
ATOM 3612 O O . ASP A 1 472 ? -5.137 5.717 4.347 1.00 94.44 472 ASP A O 1
ATOM 3616 N N . ALA A 1 473 ? -4.834 7.936 4.507 1.00 95.88 473 ALA A N 1
ATOM 3617 C CA . ALA A 1 473 ? -4.313 7.919 5.868 1.00 95.88 4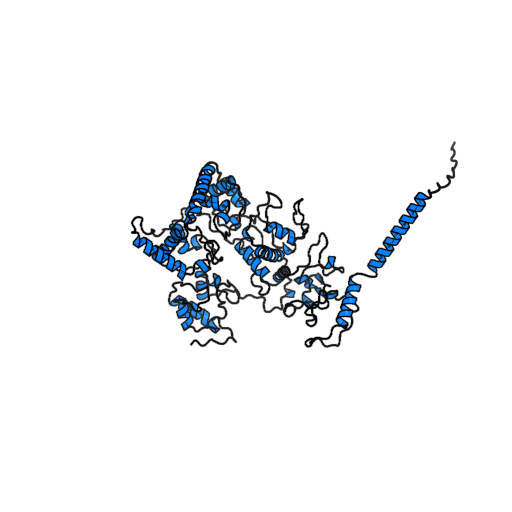73 ALA A CA 1
ATOM 3618 C C . ALA A 1 473 ? -5.369 7.421 6.869 1.00 95.88 473 ALA A C 1
ATOM 3620 O O . ALA A 1 473 ? -5.056 6.590 7.723 1.00 95.88 473 ALA A O 1
ATOM 3621 N N . GLU A 1 474 ? -6.631 7.841 6.730 1.00 96.81 474 GLU A N 1
ATOM 3622 C CA . GLU A 1 474 ? -7.734 7.314 7.544 1.00 96.81 474 GLU A CA 1
ATOM 3623 C C . GLU A 1 474 ? -8.000 5.826 7.276 1.00 96.81 474 GLU A C 1
ATOM 3625 O O . GLU A 1 474 ? -8.203 5.061 8.218 1.00 96.81 474 GLU A O 1
ATOM 3630 N N . ALA A 1 475 ? -7.963 5.380 6.019 1.00 97.31 475 ALA A N 1
ATOM 3631 C CA . ALA A 1 475 ? -8.109 3.960 5.700 1.00 97.31 475 ALA A CA 1
ATOM 3632 C C . ALA A 1 475 ? -6.967 3.130 6.321 1.00 97.31 475 ALA A C 1
ATOM 3634 O O . ALA A 1 475 ? -7.202 2.089 6.941 1.00 97.31 475 ALA A O 1
ATOM 3635 N N . VAL A 1 476 ? -5.723 3.615 6.235 1.00 96.81 476 VAL A N 1
ATOM 3636 C CA . VAL A 1 476 ? -4.559 2.988 6.885 1.00 96.81 476 VAL A CA 1
ATOM 3637 C C . VAL A 1 476 ? -4.695 2.996 8.408 1.00 96.81 476 VAL A C 1
ATOM 3639 O O . VAL A 1 476 ? -4.300 2.019 9.044 1.00 96.81 476 VAL A O 1
ATOM 3642 N N . LEU A 1 477 ? -5.291 4.027 9.012 1.00 96.44 477 LEU A N 1
ATOM 3643 C CA . LEU A 1 477 ? -5.623 4.030 10.438 1.00 96.44 477 LEU A CA 1
ATOM 3644 C C . LEU A 1 477 ? -6.607 2.902 10.781 1.00 96.44 477 LEU A C 1
ATOM 3646 O O . LEU A 1 477 ? -6.312 2.110 11.675 1.00 96.44 477 LEU A O 1
ATOM 3650 N N . VAL A 1 478 ? -7.727 2.778 10.059 1.00 97.38 478 VAL A N 1
ATOM 3651 C CA . VAL A 1 478 ? -8.711 1.690 10.254 1.00 97.38 478 VAL A CA 1
ATOM 3652 C C . VAL A 1 478 ? -8.028 0.323 10.158 1.00 97.38 478 VAL A C 1
ATOM 3654 O O . VAL A 1 478 ? -8.227 -0.553 11.006 1.00 97.38 478 VAL A O 1
ATOM 3657 N N . ALA A 1 479 ? -7.161 0.140 9.160 1.00 96.00 479 ALA A N 1
ATOM 3658 C CA . ALA A 1 479 ? -6.374 -1.075 9.022 1.00 96.00 479 ALA A CA 1
ATOM 3659 C C . ALA A 1 479 ? -5.359 -1.261 10.171 1.00 96.00 479 ALA A C 1
ATOM 3661 O O . ALA A 1 479 ? -5.189 -2.363 10.680 1.00 96.00 479 ALA A O 1
ATOM 3662 N N . SER A 1 480 ? -4.712 -0.210 10.653 1.00 95.12 480 SER A N 1
ATOM 3663 C CA . SER A 1 480 ? -3.745 -0.322 11.752 1.00 95.12 480 SER A CA 1
ATOM 3664 C C . SER A 1 480 ? -4.421 -0.738 13.064 1.00 95.12 480 SER A C 1
ATOM 3666 O O . SER A 1 480 ? -3.922 -1.610 13.774 1.00 95.12 480 SER A O 1
ATOM 3668 N N . LEU A 1 481 ? -5.595 -0.174 13.362 1.00 94.31 481 LEU A N 1
ATOM 3669 C CA . LEU A 1 481 ? -6.365 -0.460 14.581 1.00 94.31 481 LEU A CA 1
ATOM 3670 C C . LEU A 1 481 ? -6.941 -1.873 14.638 1.00 94.31 481 LEU A C 1
ATOM 3672 O O . LEU A 1 481 ? -7.417 -2.309 15.678 1.00 94.31 481 LEU A O 1
ATOM 3676 N N . SER A 1 482 ? -6.918 -2.591 13.529 1.00 94.00 482 SER A N 1
ATOM 3677 C CA . SER A 1 482 ? -7.575 -3.883 13.416 1.00 94.00 482 SER A CA 1
ATOM 3678 C C . SER A 1 482 ? -6.619 -5.064 13.540 1.00 94.00 482 SER A C 1
ATOM 3680 O O . SER A 1 482 ? -7.054 -6.212 13.603 1.00 94.00 482 SER A O 1
ATOM 3682 N N . TYR A 1 483 ? -5.320 -4.791 13.680 1.00 93.19 483 TYR A N 1
ATOM 3683 C CA . TYR A 1 483 ? -4.353 -5.763 14.183 1.00 93.19 483 TYR A CA 1
ATOM 3684 C C . TYR A 1 483 ? -4.596 -6.010 15.675 1.00 93.19 483 TYR A C 1
ATOM 3686 O O . TYR A 1 483 ? -3.983 -5.398 16.549 1.00 93.19 483 TYR A O 1
ATOM 3694 N N . THR A 1 484 ? -5.568 -6.876 15.931 1.00 91.06 484 THR A N 1
ATOM 3695 C CA . THR A 1 484 ? -6.057 -7.322 17.237 1.00 91.06 484 THR A CA 1
ATOM 3696 C C . THR A 1 484 ? -6.090 -8.846 17.242 1.00 91.06 484 THR A C 1
ATOM 3698 O O . THR A 1 484 ? -5.936 -9.483 16.194 1.00 91.06 484 THR A O 1
ATOM 3701 N N . LYS A 1 485 ? -6.270 -9.458 18.409 1.00 88.38 485 LYS A N 1
ATOM 3702 C CA . LYS A 1 485 ? -6.447 -10.903 18.506 1.00 88.38 485 LYS A CA 1
ATOM 3703 C C . LYS A 1 485 ? -7.711 -11.320 17.750 1.00 88.38 485 LYS A C 1
ATOM 3705 O O . LYS A 1 485 ? -8.750 -10.670 17.896 1.00 88.38 485 LYS A O 1
ATOM 3710 N N . PRO A 1 486 ? -7.643 -12.411 16.971 1.00 84.75 486 PRO A N 1
ATOM 3711 C CA . PRO A 1 486 ? -8.825 -12.954 16.328 1.00 84.75 486 PRO A CA 1
ATOM 3712 C C . PRO A 1 486 ? -9.827 -13.449 17.374 1.00 84.75 486 PRO A C 1
ATOM 3714 O O . PRO A 1 486 ? -9.463 -13.826 18.493 1.00 84.75 486 PRO A O 1
ATOM 3717 N N . ALA A 1 487 ? -11.094 -13.476 16.982 1.00 82.38 487 ALA A N 1
ATOM 3718 C CA . ALA A 1 487 ? -12.166 -14.055 17.766 1.00 82.38 487 ALA A CA 1
ATOM 3719 C C . ALA A 1 487 ? -11.922 -15.547 18.006 1.00 82.38 487 ALA A C 1
ATOM 3721 O O . ALA A 1 487 ? -11.497 -16.249 17.077 1.00 82.38 487 ALA A O 1
ATOM 3722 N N . PRO A 1 488 ? -12.237 -16.064 19.210 1.00 81.44 488 PRO A N 1
ATOM 3723 C CA . PRO A 1 488 ? -12.297 -17.497 19.440 1.00 81.44 488 PRO A CA 1
ATOM 3724 C C . PRO A 1 488 ? -13.134 -18.173 18.359 1.00 81.44 488 PRO A C 1
ATOM 3726 O O . PRO A 1 488 ? -14.227 -17.708 18.036 1.00 81.44 488 PRO A O 1
ATOM 3729 N N . GLN A 1 489 ? -12.633 -19.290 17.832 1.00 72.88 489 GLN A N 1
ATOM 3730 C CA . GLN A 1 489 ? -13.291 -20.016 16.746 1.00 72.88 489 GLN A CA 1
ATOM 3731 C C . GLN A 1 489 ? -14.751 -20.356 17.060 1.00 72.88 489 GLN A C 1
ATOM 3733 O O . GLN A 1 489 ? -15.589 -20.298 16.171 1.00 72.88 489 GLN A O 1
ATOM 3738 N N . ALA A 1 490 ? -15.076 -20.626 18.327 1.00 74.12 490 ALA A N 1
ATOM 3739 C CA . ALA A 1 490 ? -16.437 -20.904 18.784 1.00 74.12 490 ALA A CA 1
ATOM 3740 C C . ALA A 1 490 ? -17.463 -19.809 18.420 1.00 74.12 490 ALA A C 1
ATOM 3742 O O . ALA A 1 490 ? -18.635 -20.124 18.251 1.00 74.12 490 ALA A O 1
ATOM 3743 N N . LEU A 1 491 ? -17.042 -18.550 18.251 1.00 70.69 491 LEU A N 1
ATOM 3744 C CA . LEU A 1 491 ? -17.938 -17.445 17.883 1.00 70.69 491 LEU A CA 1
ATOM 3745 C C . LEU A 1 491 ? -18.299 -17.414 16.393 1.00 70.69 491 LEU A C 1
ATOM 3747 O O . LEU A 1 491 ? -19.224 -16.707 16.003 1.00 70.69 491 LEU A O 1
ATOM 3751 N N . TRP A 1 492 ? -17.570 -18.153 15.556 1.00 65.75 492 TRP A N 1
ATOM 3752 C CA . TRP A 1 492 ? -17.769 -18.183 14.106 1.00 65.75 492 TRP A CA 1
ATOM 3753 C C . TRP A 1 492 ? -17.732 -19.600 13.509 1.00 65.75 492 TRP A C 1
ATOM 3755 O O . TRP A 1 492 ? -17.812 -19.749 12.294 1.00 65.75 492 TRP A O 1
ATOM 3765 N N . ALA A 1 493 ? -17.662 -20.645 14.339 1.00 55.91 493 ALA A N 1
ATOM 3766 C CA . ALA A 1 493 ? -17.607 -22.047 13.918 1.00 55.91 493 ALA A CA 1
ATOM 3767 C C . ALA A 1 493 ? -18.863 -22.501 13.154 1.00 55.91 493 ALA A C 1
ATOM 3769 O O . ALA A 1 493 ? -18.755 -23.317 12.243 1.00 55.91 493 ALA A O 1
ATOM 3770 N N . ASP A 1 494 ? -20.025 -21.925 13.477 1.00 52.78 494 ASP A N 1
ATOM 3771 C CA . ASP A 1 494 ? -21.306 -22.216 12.814 1.00 52.78 494 ASP A CA 1
ATOM 3772 C C . ASP A 1 494 ? -21.522 -21.389 11.533 1.00 52.78 494 ASP A C 1
ATOM 3774 O O . ASP A 1 494 ? -22.512 -21.562 10.819 1.00 52.78 494 ASP A O 1
ATOM 3778 N N . SER A 1 495 ? -20.597 -20.481 11.209 1.00 55.41 495 SER A N 1
ATOM 3779 C CA . SER A 1 495 ? -20.641 -19.724 9.964 1.00 55.41 495 SER A CA 1
ATOM 3780 C C . SER A 1 495 ? -20.159 -20.616 8.821 1.00 55.41 495 SER A C 1
ATOM 3782 O O . SER A 1 495 ? -18.961 -20.760 8.571 1.00 55.41 495 SER A O 1
ATOM 3784 N N . ALA A 1 496 ? -21.103 -21.179 8.065 1.00 44.44 496 ALA A N 1
ATOM 3785 C CA . ALA A 1 496 ? -20.860 -21.924 6.824 1.00 44.44 496 ALA A CA 1
ATOM 3786 C C . ALA A 1 496 ? -20.109 -21.119 5.727 1.00 44.44 496 ALA A C 1
ATOM 3788 O O . ALA A 1 496 ? -19.909 -21.613 4.621 1.00 44.44 496 ALA A O 1
ATOM 3789 N N . LEU A 1 497 ? -19.684 -19.882 6.016 1.00 51.50 497 LEU A N 1
ATOM 3790 C CA . LEU A 1 497 ? -19.013 -18.948 5.112 1.00 51.50 497 LEU A CA 1
ATOM 3791 C C . LEU A 1 497 ? -17.483 -18.872 5.314 1.00 51.50 497 LEU A C 1
ATOM 3793 O O . LEU A 1 497 ? -16.827 -18.109 4.608 1.00 51.50 497 LEU A O 1
ATOM 3797 N N . VAL A 1 498 ? -16.892 -19.621 6.259 1.00 45.81 498 VAL A N 1
ATOM 3798 C CA . VAL A 1 498 ? -15.486 -19.417 6.701 1.00 45.81 498 VAL A CA 1
ATOM 3799 C C . VAL A 1 498 ? -14.471 -20.379 6.069 1.00 45.81 498 VAL A C 1
ATOM 3801 O O . VAL A 1 498 ? -13.424 -20.671 6.636 1.00 45.81 498 VAL A O 1
ATOM 3804 N N . GLN A 1 499 ? -14.713 -20.863 4.857 1.00 43.62 499 GLN A N 1
ATOM 3805 C CA . GLN A 1 499 ? -13.618 -21.415 4.056 1.00 43.62 499 GLN A CA 1
ATOM 3806 C C . GLN A 1 499 ? -13.611 -20.690 2.721 1.00 43.62 499 GLN A C 1
ATOM 3808 O O . GLN A 1 499 ? -14.472 -20.984 1.893 1.00 43.62 499 GLN A O 1
ATOM 3813 N N . PRO A 1 500 ? -12.682 -19.750 2.466 1.00 44.03 500 PRO A N 1
ATOM 3814 C CA . PRO A 1 500 ? -12.436 -19.373 1.092 1.00 44.03 500 PRO A CA 1
ATOM 3815 C C . PRO A 1 500 ? -11.872 -20.627 0.402 1.00 44.03 500 PRO A C 1
ATOM 3817 O O . PRO A 1 500 ? -10.777 -21.073 0.767 1.00 44.03 500 PRO A O 1
ATOM 3820 N N . PRO A 1 501 ? -12.580 -21.246 -0.568 1.00 46.78 501 PRO A N 1
ATOM 3821 C CA . PRO A 1 501 ? -11.915 -22.179 -1.464 1.00 46.78 501 PRO A CA 1
ATOM 3822 C C . PRO A 1 501 ? -10.723 -21.434 -2.059 1.00 46.78 501 PRO A C 1
ATOM 3824 O O . PRO A 1 501 ? -10.830 -20.235 -2.318 1.00 46.78 501 PRO A O 1
ATOM 3827 N N . HIS A 1 502 ? -9.584 -22.111 -2.226 1.00 53.16 502 HIS A N 1
ATOM 3828 C CA . HIS A 1 502 ? -8.386 -21.510 -2.810 1.00 53.16 502 HIS A CA 1
ATOM 3829 C C . HIS A 1 502 ? -8.802 -20.673 -4.038 1.00 53.16 502 HIS A C 1
ATOM 3831 O O . HIS A 1 502 ? -9.235 -21.259 -5.032 1.00 53.16 502 HIS A O 1
ATOM 3837 N N . PRO A 1 503 ? -8.736 -19.326 -3.977 1.00 60.69 503 PRO A N 1
ATOM 3838 C CA . PRO A 1 503 ? -9.541 -18.469 -4.856 1.00 60.69 503 PRO A CA 1
ATOM 3839 C C . PRO A 1 503 ? -9.145 -18.590 -6.327 1.00 60.69 503 PRO A C 1
ATOM 3841 O O . PRO A 1 503 ? -9.889 -18.235 -7.240 1.00 60.69 503 PRO A O 1
ATOM 3844 N N . TYR A 1 504 ? -7.945 -19.118 -6.561 1.00 71.88 504 TYR A N 1
ATOM 3845 C CA . TYR A 1 504 ? -7.384 -19.290 -7.883 1.00 71.88 504 TYR A CA 1
ATOM 3846 C C . TYR A 1 504 ? -7.604 -20.712 -8.406 1.00 71.88 504 TYR A C 1
ATOM 3848 O O . TYR A 1 504 ? -7.217 -21.669 -7.724 1.00 71.88 504 TYR A O 1
ATOM 3856 N N . PRO A 1 505 ? -8.134 -20.853 -9.636 1.00 80.88 505 PRO A N 1
ATOM 3857 C CA . PRO A 1 505 ? -8.269 -22.129 -10.323 1.00 80.88 505 PRO A CA 1
ATOM 3858 C C . PRO A 1 505 ? -6.979 -22.961 -10.333 1.00 80.88 505 PRO A C 1
ATOM 3860 O O . PRO A 1 505 ? -5.875 -22.436 -10.505 1.00 80.88 505 PRO A O 1
ATOM 3863 N N . ALA A 1 506 ? -7.124 -24.278 -10.191 1.00 80.88 506 ALA A N 1
ATOM 3864 C CA . ALA A 1 506 ? -6.046 -25.246 -10.388 1.00 80.88 506 ALA A CA 1
ATOM 3865 C C . ALA A 1 506 ? -5.948 -25.697 -11.865 1.00 80.88 506 ALA A C 1
ATOM 3867 O O . ALA A 1 506 ? -6.688 -25.234 -12.734 1.00 80.88 506 ALA A O 1
ATOM 3868 N N . GLY A 1 507 ? -5.020 -26.612 -12.164 1.00 88.69 507 GLY A N 1
ATOM 3869 C CA . GLY A 1 507 ? -4.874 -27.213 -13.495 1.00 88.69 507 GLY A CA 1
ATOM 3870 C C . GLY A 1 507 ? -4.289 -26.280 -14.564 1.00 88.69 507 GLY A C 1
ATOM 3871 O O . GLY A 1 507 ? -3.736 -25.222 -14.258 1.00 88.69 507 GLY A O 1
ATOM 3872 N N . LYS A 1 508 ? -4.394 -26.695 -15.836 1.00 91.81 508 LYS A N 1
ATOM 3873 C CA . LYS A 1 508 ? -3.794 -25.989 -16.985 1.00 91.81 508 LYS A CA 1
ATOM 3874 C C . LYS A 1 508 ? -4.325 -24.560 -17.145 1.00 91.81 508 LYS A C 1
ATOM 3876 O O . LYS A 1 508 ? -3.532 -23.634 -17.276 1.00 91.81 508 LYS A O 1
ATOM 3881 N N . ALA A 1 509 ? -5.645 -24.370 -17.067 1.00 91.38 509 ALA A N 1
ATOM 3882 C CA . ALA A 1 509 ? -6.259 -23.045 -17.165 1.00 91.38 509 ALA A CA 1
ATOM 3883 C C . ALA A 1 509 ? -5.798 -22.121 -16.030 1.00 91.38 509 ALA A C 1
ATOM 3885 O O . ALA A 1 509 ? -5.392 -20.992 -16.284 1.00 91.38 509 ALA A O 1
ATOM 3886 N N . GLY A 1 510 ? -5.766 -22.620 -14.790 1.00 90.12 510 GLY A N 1
ATOM 3887 C CA . GLY A 1 510 ? -5.253 -21.865 -13.649 1.00 90.12 510 GLY A CA 1
ATOM 3888 C C . GLY A 1 510 ? -3.771 -21.502 -13.763 1.00 90.12 510 GLY A C 1
ATOM 3889 O O . GLY A 1 510 ? -3.371 -20.392 -13.413 1.00 90.12 510 GLY A O 1
ATOM 3890 N N . ALA A 1 511 ? -2.939 -22.411 -14.282 1.00 90.94 511 ALA A N 1
ATOM 3891 C CA . ALA A 1 511 ? -1.532 -22.130 -14.566 1.00 90.94 511 ALA A CA 1
ATOM 3892 C C . ALA A 1 511 ? -1.376 -21.010 -15.606 1.00 90.94 511 ALA A C 1
ATOM 3894 O O . ALA A 1 511 ? -0.646 -20.053 -15.353 1.00 90.94 511 ALA A O 1
ATOM 3895 N N . LEU A 1 512 ? -2.128 -21.079 -16.705 1.00 93.06 512 LEU A N 1
ATOM 3896 C CA . LEU A 1 512 ? -2.113 -20.070 -17.761 1.00 93.06 512 LEU A CA 1
ATOM 3897 C C . LEU A 1 512 ? -2.637 -18.709 -17.273 1.00 93.06 512 LEU A C 1
ATOM 3899 O O . LEU A 1 512 ? -2.022 -17.679 -17.533 1.00 93.06 512 LEU A O 1
ATOM 3903 N N . MET A 1 513 ? -3.712 -18.689 -16.478 1.00 91.69 513 MET A N 1
ATOM 3904 C CA . MET A 1 513 ? -4.224 -17.460 -15.858 1.00 91.69 513 MET A CA 1
ATOM 3905 C C . MET A 1 513 ? -3.199 -16.806 -14.923 1.00 91.69 513 MET A C 1
ATOM 3907 O O . MET A 1 513 ? -3.104 -15.580 -14.868 1.00 91.69 513 MET A O 1
ATOM 3911 N N . ARG A 1 514 ? -2.406 -17.602 -14.191 1.00 87.75 514 ARG A N 1
ATOM 3912 C CA . ARG A 1 514 ? -1.307 -17.083 -13.360 1.00 87.75 514 ARG A CA 1
ATOM 3913 C C . ARG A 1 514 ? -0.147 -16.561 -14.198 1.00 87.75 514 ARG A C 1
ATOM 3915 O O . ARG A 1 514 ? 0.400 -15.518 -13.855 1.00 87.75 514 ARG A O 1
ATOM 3922 N N . GLU A 1 515 ? 0.212 -17.248 -15.279 1.00 87.75 515 GLU A N 1
ATOM 3923 C CA . GLU A 1 515 ? 1.275 -16.823 -16.197 1.00 87.75 515 GLU A CA 1
ATOM 3924 C C . GLU A 1 515 ? 0.948 -15.477 -16.859 1.00 87.75 515 GLU A C 1
ATOM 3926 O O . GLU A 1 515 ? 1.776 -14.564 -16.867 1.00 87.75 515 GLU A O 1
ATOM 3931 N N . LEU A 1 516 ? -0.281 -15.338 -17.361 1.00 90.31 516 LEU A N 1
ATOM 3932 C CA . LEU A 1 516 ? -0.775 -14.130 -18.025 1.00 90.31 516 LEU A CA 1
ATOM 3933 C C . LEU A 1 516 ? -1.195 -13.031 -17.041 1.00 90.31 516 LEU A C 1
ATOM 3935 O O . LEU A 1 516 ? -1.504 -11.921 -17.466 1.00 90.31 516 LEU A O 1
ATOM 3939 N N . ARG A 1 517 ? -1.182 -13.322 -15.733 1.00 89.31 517 ARG A N 1
ATOM 3940 C CA . ARG A 1 517 ? -1.603 -12.417 -14.651 1.00 89.31 517 ARG A CA 1
ATOM 3941 C C . ARG A 1 517 ? -3.068 -11.970 -14.766 1.00 89.31 517 ARG A C 1
ATOM 3943 O O . ARG A 1 517 ? -3.396 -10.830 -14.456 1.00 89.31 517 ARG A O 1
ATOM 3950 N N . CYS A 1 518 ? -3.980 -12.870 -15.139 1.00 90.31 518 CYS A N 1
ATOM 3951 C CA . CYS A 1 518 ? -5.410 -12.552 -15.260 1.00 90.31 518 CYS A CA 1
ATOM 3952 C C . CYS A 1 518 ? -5.997 -11.969 -13.963 1.00 90.31 518 CYS A C 1
ATOM 3954 O O . CYS A 1 518 ? -6.800 -11.043 -14.023 1.00 90.31 518 CYS A O 1
ATOM 3956 N N . PHE A 1 519 ? -5.549 -12.453 -12.799 1.00 86.44 519 PHE A N 1
ATOM 3957 C CA . PHE A 1 519 ? -6.028 -12.008 -11.481 1.00 86.44 519 PHE A CA 1
ATOM 3958 C C . PHE A 1 519 ? -5.603 -10.580 -11.101 1.00 86.44 519 PHE A C 1
ATOM 3960 O O . PHE A 1 519 ? -6.116 -10.021 -10.134 1.00 86.44 519 PHE A O 1
ATOM 3967 N N . THR A 1 520 ? -4.676 -9.975 -11.854 1.00 83.94 520 THR A N 1
ATOM 3968 C CA . THR A 1 520 ? -4.314 -8.556 -11.710 1.00 83.94 520 THR A CA 1
ATOM 3969 C C . THR A 1 520 ? -5.404 -7.633 -12.246 1.00 83.94 520 THR A C 1
ATOM 3971 O O . THR A 1 520 ? -5.476 -6.480 -11.828 1.00 83.94 520 THR A O 1
ATOM 3974 N N . CYS A 1 521 ? -6.266 -8.135 -13.132 1.00 86.38 521 CYS A N 1
ATOM 3975 C CA . CYS A 1 521 ? -7.418 -7.389 -13.622 1.00 86.38 521 CYS A CA 1
ATOM 3976 C C . CYS A 1 521 ? -8.731 -7.974 -13.099 1.00 86.38 521 CYS A C 1
ATOM 3978 O O . CYS A 1 521 ? -9.595 -7.223 -12.667 1.00 86.38 521 CYS A O 1
ATOM 3980 N N . HIS A 1 522 ? -8.871 -9.298 -13.136 1.00 89.00 522 HIS A N 1
ATOM 3981 C CA . HIS A 1 522 ? -10.114 -9.999 -12.844 1.00 89.00 522 HIS A CA 1
ATOM 3982 C C . HIS A 1 522 ? -10.172 -10.535 -11.418 1.00 89.00 522 HIS A C 1
ATOM 3984 O O . HIS A 1 522 ? -9.223 -11.156 -10.933 1.00 89.00 522 HIS A O 1
ATOM 3990 N N . ALA A 1 523 ? -11.344 -10.403 -10.808 1.00 85.06 523 ALA A N 1
ATOM 3991 C CA . ALA A 1 523 ? -11.709 -11.184 -9.644 1.00 85.06 523 ALA A CA 1
ATOM 3992 C C . ALA A 1 523 ? -12.188 -12.573 -10.089 1.00 85.06 523 ALA A C 1
ATOM 3994 O O . ALA A 1 523 ? -12.653 -12.772 -11.215 1.00 85.06 523 ALA A O 1
ATOM 3995 N N . PHE A 1 524 ? -12.077 -13.535 -9.190 1.00 82.81 524 PHE A N 1
ATOM 3996 C CA . PHE A 1 524 ? -12.674 -14.851 -9.292 1.00 82.81 524 PHE A CA 1
ATOM 3997 C C . PHE A 1 524 ? -13.356 -15.163 -7.974 1.00 82.81 524 PHE A C 1
ATOM 3999 O O . PHE A 1 524 ? -12.691 -15.315 -6.952 1.00 82.81 524 PHE A O 1
ATOM 4006 N N . ASP A 1 525 ? -14.683 -15.240 -8.011 1.00 75.62 525 ASP A N 1
ATOM 4007 C CA . ASP A 1 525 ? -15.502 -15.468 -6.820 1.00 75.62 525 ASP A CA 1
ATOM 4008 C C . ASP A 1 525 ? -15.205 -14.431 -5.717 1.00 75.62 525 ASP A C 1
ATOM 4010 O O . ASP A 1 525 ? -15.085 -14.755 -4.539 1.00 75.62 525 ASP A O 1
ATOM 4014 N N . GLY A 1 526 ? -15.057 -13.164 -6.116 1.00 71.38 526 GLY A N 1
ATOM 4015 C CA . GLY A 1 526 ? -14.737 -12.040 -5.236 1.00 71.38 526 GLY A CA 1
ATOM 4016 C C . GLY A 1 526 ? -13.255 -11.877 -4.885 1.00 71.38 526 GLY A C 1
ATOM 4017 O O . GLY A 1 526 ? -12.901 -10.881 -4.259 1.00 71.38 526 GLY A O 1
ATOM 4018 N N . ALA A 1 527 ? -12.380 -12.797 -5.299 1.00 70.38 527 ALA A N 1
ATOM 4019 C CA . ALA A 1 527 ? -10.954 -12.748 -4.986 1.00 70.38 527 ALA A CA 1
ATOM 4020 C C . ALA A 1 527 ? -10.091 -12.383 -6.204 1.00 70.38 527 ALA A C 1
ATOM 4022 O O . ALA A 1 527 ? -10.187 -13.000 -7.261 1.00 70.38 527 ALA A O 1
ATOM 4023 N N . GLY A 1 528 ? -9.209 -11.398 -6.049 1.00 74.75 528 GLY A N 1
ATOM 4024 C CA . GLY A 1 528 ? -8.399 -10.832 -7.132 1.00 74.75 528 GLY A CA 1
ATOM 4025 C C . GLY A 1 528 ? -8.651 -9.334 -7.280 1.00 74.75 528 GLY A C 1
ATOM 4026 O O . GLY A 1 528 ? -9.212 -8.701 -6.387 1.00 74.75 528 GLY A O 1
ATOM 4027 N N . ALA A 1 529 ? -8.218 -8.752 -8.395 1.00 77.44 529 ALA A N 1
ATOM 4028 C CA . ALA A 1 529 ? -8.440 -7.336 -8.660 1.00 77.44 529 ALA A CA 1
ATOM 4029 C C . ALA A 1 529 ? -9.853 -7.057 -9.188 1.00 77.44 529 ALA A C 1
ATOM 4031 O O . ALA A 1 529 ? -10.474 -7.889 -9.836 1.00 77.44 529 ALA A O 1
ATOM 4032 N N . THR A 1 530 ? -10.343 -5.844 -8.962 1.00 79.94 530 THR A N 1
ATOM 4033 C CA . THR A 1 530 ? -11.678 -5.392 -9.392 1.00 79.94 530 THR A CA 1
ATOM 4034 C C . THR A 1 530 ? -11.630 -4.480 -10.620 1.00 79.94 530 THR A C 1
ATOM 4036 O O . THR A 1 530 ? -12.611 -3.816 -10.950 1.00 79.94 530 THR A O 1
ATOM 4039 N N . LEU A 1 531 ? -10.484 -4.443 -11.310 1.00 79.69 531 LEU A N 1
ATOM 4040 C CA . LEU A 1 531 ? -10.276 -3.641 -12.518 1.00 79.69 531 LEU A CA 1
ATOM 4041 C C . LEU A 1 531 ? -11.112 -4.166 -13.699 1.00 79.69 531 LEU A C 1
ATOM 4043 O O . LEU A 1 531 ? -11.465 -3.428 -14.609 1.00 79.69 531 LEU A O 1
ATOM 4047 N N . ALA A 1 532 ? -11.434 -5.452 -13.704 1.00 84.50 532 ALA A N 1
ATOM 4048 C CA . ALA A 1 532 ? -12.232 -6.113 -14.720 1.00 84.50 532 ALA A CA 1
ATOM 4049 C C . ALA A 1 532 ? -13.320 -6.980 -14.059 1.00 84.50 532 ALA A C 1
ATOM 4051 O O . ALA A 1 532 ? -13.262 -7.228 -12.851 1.00 84.50 532 ALA A O 1
ATOM 4052 N N . PRO A 1 533 ? -14.334 -7.437 -14.820 1.00 85.81 533 PRO A N 1
ATOM 4053 C CA . PRO A 1 533 ? -15.433 -8.219 -14.264 1.00 85.81 533 PRO A CA 1
ATOM 4054 C C . PRO A 1 533 ? -14.964 -9.491 -13.550 1.00 85.81 533 PRO A C 1
ATOM 4056 O O . PRO A 1 533 ? -13.992 -10.124 -13.969 1.00 85.81 533 PRO A O 1
ATOM 4059 N N . ASP A 1 534 ? -15.704 -9.884 -12.512 1.00 86.31 534 ASP A N 1
ATOM 4060 C CA . ASP A 1 534 ? -15.508 -11.161 -11.825 1.00 86.31 534 ASP A CA 1
ATOM 4061 C C . ASP A 1 534 ? -15.891 -12.330 -12.744 1.00 86.31 534 ASP A C 1
ATOM 4063 O O . ASP A 1 534 ? -17.034 -12.413 -13.214 1.00 86.31 534 ASP A O 1
ATOM 4067 N N . LEU A 1 535 ? -14.932 -13.229 -12.966 1.00 89.50 535 LEU A N 1
ATOM 4068 C CA . LEU A 1 535 ? -15.030 -14.380 -13.861 1.00 89.50 535 LEU A CA 1
ATOM 4069 C C . LEU A 1 535 ? -15.563 -15.655 -13.180 1.00 89.50 535 LEU A C 1
ATOM 4071 O O . LEU A 1 535 ? -15.682 -16.697 -13.827 1.00 89.50 535 LEU A O 1
ATOM 4075 N N . GLY A 1 536 ? -15.912 -15.604 -11.892 1.00 85.50 536 GLY A N 1
ATOM 4076 C CA . GLY A 1 536 ? -16.407 -16.748 -11.114 1.00 85.50 536 GLY A CA 1
ATOM 4077 C C . GLY A 1 536 ? -17.723 -17.355 -11.619 1.00 85.50 536 GLY A C 1
ATOM 4078 O O . GLY A 1 536 ? -18.025 -18.509 -11.323 1.00 85.50 536 GLY A O 1
ATOM 4079 N N . ALA A 1 537 ? -18.486 -16.611 -12.426 1.00 86.81 537 ALA A N 1
ATOM 4080 C CA . ALA A 1 537 ? -19.756 -17.052 -13.014 1.00 86.81 537 ALA A CA 1
ATOM 4081 C C . ALA A 1 537 ? -19.830 -16.828 -14.536 1.00 86.81 537 ALA A C 1
ATOM 4083 O O . ALA A 1 537 ? -20.922 -16.707 -15.096 1.00 86.81 537 ALA A O 1
ATOM 4084 N N . GLU A 1 538 ? -18.684 -16.708 -15.210 1.00 88.12 538 GLU A N 1
ATOM 4085 C CA . GLU A 1 538 ? -18.645 -16.291 -16.615 1.00 88.12 538 GLU A CA 1
ATOM 4086 C C . GLU A 1 538 ? -19.322 -17.297 -17.561 1.00 88.12 538 GLU A C 1
ATOM 4088 O O . GLU A 1 538 ? -20.012 -16.902 -18.500 1.00 88.12 538 GLU A O 1
ATOM 4093 N N . GLY A 1 539 ? -19.241 -18.596 -17.266 1.00 86.31 539 GLY A N 1
ATOM 4094 C CA . GLY A 1 539 ? -19.905 -19.646 -18.043 1.00 86.31 539 GLY A CA 1
ATOM 4095 C C . GLY A 1 539 ? -21.434 -19.607 -17.986 1.00 86.31 539 GLY A C 1
ATOM 4096 O O . GLY A 1 539 ? -22.096 -20.126 -18.887 1.00 86.31 539 GLY A O 1
ATOM 4097 N N . SER A 1 540 ? -22.013 -18.949 -16.974 1.00 86.88 540 SER A N 1
ATOM 4098 C CA . SER A 1 540 ? -23.450 -18.646 -16.940 1.00 86.88 540 SER A CA 1
ATOM 4099 C C . SER A 1 540 ? -23.820 -17.412 -17.763 1.00 86.88 540 SER A C 1
ATOM 4101 O O . SER A 1 540 ? -24.995 -17.229 -18.055 1.00 86.88 540 SER A O 1
ATOM 4103 N N . ARG A 1 541 ? -22.863 -16.551 -18.131 1.00 86.31 541 ARG A N 1
ATOM 4104 C CA . ARG A 1 541 ? -23.138 -15.260 -18.784 1.00 86.31 541 ARG A CA 1
ATOM 4105 C C . ARG A 1 541 ? -22.965 -15.300 -20.295 1.00 86.31 541 ARG A C 1
ATOM 4107 O O . ARG A 1 541 ? -23.722 -14.631 -20.991 1.00 86.31 541 ARG A O 1
ATOM 4114 N N . VAL A 1 542 ? -21.993 -16.064 -20.792 1.00 88.19 542 VAL A N 1
ATOM 4115 C CA . VAL A 1 542 ? -21.591 -16.038 -22.206 1.00 88.19 542 VAL A CA 1
ATOM 4116 C C . VAL A 1 542 ? -21.385 -17.436 -22.799 1.00 88.19 542 VAL A C 1
ATOM 4118 O O . VAL A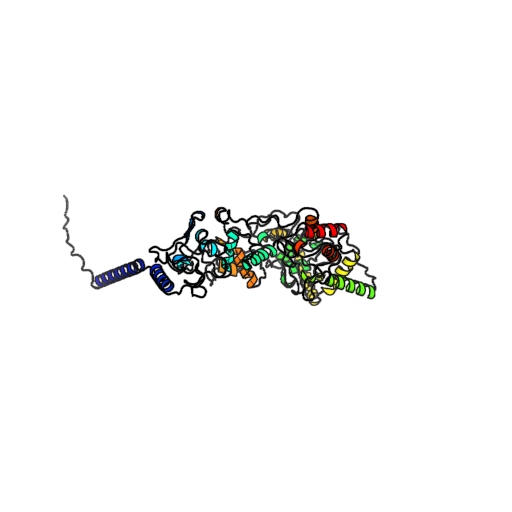 1 542 ? -21.104 -18.416 -22.104 1.00 88.19 542 VAL A O 1
ATOM 4121 N N . GLY A 1 543 ? -21.536 -17.538 -24.122 1.00 91.31 543 GLY A N 1
ATOM 4122 C CA . GLY A 1 543 ? -21.341 -18.783 -24.867 1.00 91.31 543 GLY A CA 1
ATOM 4123 C C . GLY A 1 543 ? -19.866 -19.114 -25.121 1.00 91.31 543 GLY A C 1
ATOM 4124 O O . GLY A 1 543 ? -19.032 -18.221 -25.264 1.00 91.31 543 GLY A O 1
ATOM 4125 N N . LEU A 1 544 ? -19.551 -20.408 -25.257 1.00 92.94 544 LEU A N 1
ATOM 4126 C CA . LEU A 1 544 ? -18.186 -20.888 -25.514 1.00 92.94 544 LEU A CA 1
ATOM 4127 C C . LEU A 1 544 ? -17.565 -20.280 -26.782 1.00 92.94 544 LEU A C 1
ATOM 4129 O O . LEU A 1 544 ? -16.419 -19.843 -26.749 1.00 92.94 544 LEU A O 1
ATOM 4133 N N . LYS A 1 545 ? -18.324 -20.224 -27.885 1.00 94.19 545 LYS A N 1
ATOM 4134 C CA . LYS A 1 545 ? -17.847 -19.662 -29.159 1.00 94.19 545 LYS A CA 1
ATOM 4135 C C . LYS A 1 545 ? -17.462 -18.188 -29.010 1.00 94.19 545 LYS A C 1
ATOM 4137 O O . LYS A 1 545 ? -16.390 -17.791 -29.451 1.00 94.19 545 LYS A O 1
ATOM 4142 N N . TRP A 1 546 ? -18.301 -17.414 -28.321 1.00 93.50 546 TRP A N 1
ATOM 4143 C CA . TRP A 1 546 ? -18.019 -16.010 -28.035 1.00 93.50 546 TRP A CA 1
ATOM 4144 C C . TRP A 1 546 ? -16.749 -15.853 -27.190 1.00 93.50 546 TRP A C 1
ATOM 4146 O O . TRP A 1 546 ? -15.890 -15.052 -27.539 1.00 93.50 546 TRP A O 1
ATOM 4156 N N . LEU A 1 547 ? -16.572 -16.665 -26.138 1.00 93.50 547 LEU A N 1
ATOM 4157 C CA . LEU A 1 547 ? -15.344 -16.651 -25.329 1.00 93.50 547 LEU A CA 1
ATOM 4158 C C . LEU A 1 547 ? -14.099 -16.947 -26.173 1.00 93.50 547 LEU A C 1
ATOM 4160 O O . LEU A 1 547 ? -13.075 -16.291 -26.005 1.00 93.50 547 LEU A O 1
ATOM 4164 N N . GLN A 1 548 ? -14.173 -17.917 -27.086 1.00 95.06 548 GLN A N 1
ATOM 4165 C CA . GLN A 1 548 ? -13.052 -18.262 -27.963 1.00 95.06 548 GLN A CA 1
ATOM 4166 C C . GLN A 1 548 ? -12.693 -17.123 -28.927 1.00 95.06 548 GLN A C 1
ATOM 4168 O O . GLN A 1 548 ? -11.512 -16.845 -29.135 1.00 95.06 548 GLN A O 1
ATOM 4173 N N . GLU A 1 549 ? -13.694 -16.464 -29.510 1.00 93.56 549 GLU A N 1
ATOM 4174 C CA . GLU A 1 549 ? -13.498 -15.313 -30.397 1.00 93.56 549 GLU A CA 1
ATOM 4175 C C . GLU A 1 549 ? -12.941 -14.112 -29.624 1.00 93.56 549 GLU A C 1
ATOM 4177 O O . GLU A 1 549 ? -11.928 -13.537 -30.026 1.00 93.56 549 GLU A O 1
ATOM 4182 N N . TYR A 1 550 ? -13.529 -13.803 -28.467 1.00 92.75 550 TYR A N 1
ATOM 4183 C CA . TYR A 1 550 ? -13.125 -12.679 -27.629 1.00 92.75 550 TYR A CA 1
ATOM 4184 C C . TYR A 1 550 ? -11.709 -12.838 -27.065 1.00 92.75 550 TYR A C 1
ATOM 4186 O O . TYR A 1 550 ? -10.924 -11.900 -27.117 1.00 92.75 550 TYR A O 1
ATOM 4194 N N . LEU A 1 551 ? -11.335 -14.025 -26.572 1.00 93.00 551 LEU A N 1
ATOM 4195 C CA . LEU A 1 551 ? -9.975 -14.278 -26.072 1.00 93.00 551 LEU A CA 1
ATOM 4196 C C . LEU A 1 551 ? -8.914 -14.229 -27.181 1.00 93.00 551 LEU A C 1
ATOM 4198 O O . LEU A 1 551 ? -7.748 -13.948 -26.902 1.00 93.00 551 LEU A O 1
ATOM 4202 N N . ARG A 1 552 ? -9.298 -14.515 -28.431 1.00 91.44 552 ARG A N 1
ATOM 4203 C CA . ARG A 1 552 ? -8.398 -14.449 -29.588 1.00 91.44 552 ARG A CA 1
ATOM 4204 C C . ARG A 1 552 ? -8.150 -13.009 -30.029 1.00 91.44 552 ARG A C 1
ATOM 4206 O O . ARG A 1 552 ? -7.001 -12.640 -30.262 1.00 91.44 552 ARG A O 1
ATOM 4213 N N . GLU A 1 553 ? -9.214 -12.224 -30.158 1.00 88.88 553 GLU A N 1
ATOM 4214 C CA . GLU A 1 553 ? -9.163 -10.830 -30.598 1.00 88.88 553 GLU A CA 1
ATOM 4215 C C . GLU A 1 553 ? -10.159 -10.000 -29.771 1.00 88.88 553 GLU A C 1
ATOM 4217 O O . GLU A 1 553 ? -11.315 -9.827 -30.170 1.00 88.88 553 GLU A O 1
ATOM 4222 N N . PRO A 1 554 ? -9.742 -9.502 -28.593 1.00 88.06 554 PRO A N 1
ATOM 4223 C CA . PRO A 1 554 ? -10.630 -8.726 -27.745 1.00 88.06 554 PRO A CA 1
ATOM 4224 C C . PRO A 1 554 ? -11.032 -7.419 -28.428 1.00 88.06 554 PRO A C 1
ATOM 4226 O O . PRO A 1 554 ? -10.191 -6.579 -28.749 1.00 88.06 554 PRO A O 1
ATOM 4229 N N . TYR A 1 555 ? -12.334 -7.227 -28.618 1.00 83.12 555 TYR A N 1
ATOM 4230 C CA . TYR A 1 555 ? -12.899 -6.008 -29.185 1.00 83.12 555 TYR A CA 1
ATOM 4231 C C . TYR A 1 555 ? -13.631 -5.182 -28.123 1.00 83.12 555 TYR A C 1
ATOM 4233 O O . TYR A 1 555 ? -13.811 -5.576 -26.967 1.00 83.12 555 TYR A O 1
ATOM 4241 N N . GLU A 1 556 ? -14.039 -3.978 -28.504 1.00 75.50 556 GLU A N 1
ATOM 4242 C CA . GLU A 1 556 ? -14.807 -3.101 -27.634 1.00 75.50 556 GLU A CA 1
ATOM 4243 C C . GLU A 1 556 ? -16.234 -3.623 -27.442 1.00 75.50 556 GLU A C 1
ATOM 4245 O O . GLU A 1 556 ? -17.044 -3.589 -28.362 1.00 75.50 556 GLU A O 1
ATOM 4250 N N . ILE A 1 557 ? -16.550 -4.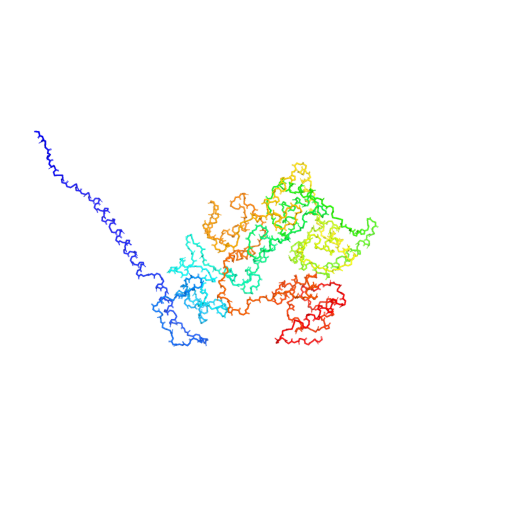083 -26.229 1.00 75.56 557 ILE A N 1
ATOM 4251 C CA . ILE A 1 557 ? -17.908 -4.533 -25.886 1.00 75.56 557 ILE A CA 1
ATOM 4252 C C . ILE A 1 557 ? -18.817 -3.331 -25.577 1.00 75.56 557 ILE A C 1
ATOM 4254 O O . ILE A 1 557 ? -20.011 -3.364 -25.863 1.00 75.56 557 ILE A O 1
ATOM 4258 N N . ARG A 1 558 ? -18.282 -2.264 -24.962 1.00 70.94 558 ARG A N 1
ATOM 4259 C CA . ARG A 1 558 ? -19.058 -1.093 -24.520 1.00 70.94 558 ARG A CA 1
ATOM 4260 C C . ARG A 1 558 ? -18.277 0.213 -24.753 1.00 70.94 558 ARG A C 1
ATOM 4262 O O . ARG A 1 558 ? -17.270 0.401 -24.074 1.00 70.94 558 ARG A O 1
ATOM 4269 N N . PRO A 1 559 ? -18.782 1.134 -25.602 1.00 69.88 559 PRO A N 1
ATOM 4270 C CA . PRO A 1 559 ? -18.137 2.412 -25.934 1.00 69.88 559 PRO A CA 1
ATOM 4271 C C . PRO A 1 559 ? -17.709 3.280 -24.745 1.00 69.88 559 PRO A C 1
ATOM 4273 O O . PRO A 1 559 ? -16.686 3.954 -24.779 1.00 69.88 559 PRO A O 1
ATOM 4276 N N . LEU A 1 560 ? -18.511 3.262 -23.676 1.00 70.56 560 LEU A N 1
ATOM 4277 C CA . LEU A 1 560 ? -18.299 4.087 -22.483 1.00 70.56 560 LEU A CA 1
ATOM 4278 C C . LEU A 1 560 ? -17.365 3.442 -21.449 1.00 70.56 560 LEU A C 1
ATOM 4280 O O . LEU A 1 560 ? -17.013 4.083 -20.460 1.00 70.56 560 LEU A O 1
ATOM 4284 N N . LEU A 1 561 ? -16.972 2.176 -21.630 1.00 65.00 561 LEU A N 1
ATOM 4285 C CA . LEU A 1 561 ? -16.033 1.532 -20.718 1.00 65.00 561 LEU A CA 1
ATOM 4286 C C . LEU A 1 561 ? -14.606 1.945 -21.066 1.00 65.00 561 LEU A C 1
ATOM 4288 O O . LEU A 1 561 ? -14.049 1.580 -22.100 1.00 65.00 561 LEU A O 1
ATOM 4292 N N . VAL A 1 562 ? -14.000 2.677 -20.133 1.00 59.84 562 VAL A N 1
ATOM 4293 C CA . VAL A 1 562 ? -12.606 3.137 -20.204 1.00 59.84 562 VAL A CA 1
ATOM 4294 C C . VAL A 1 562 ? -11.626 1.957 -20.290 1.00 59.84 562 VAL A C 1
ATOM 4296 O O . VAL A 1 562 ? -10.542 2.083 -20.860 1.00 59.84 562 VAL A O 1
ATOM 4299 N N . MET A 1 563 ? -12.015 0.793 -19.760 1.00 66.75 563 MET A N 1
ATOM 4300 C CA . MET A 1 563 ? -11.169 -0.394 -19.657 1.00 66.75 563 MET A CA 1
ATOM 4301 C C . MET A 1 563 ? -11.568 -1.470 -20.663 1.00 66.75 563 MET A C 1
ATOM 4303 O O . MET A 1 563 ? -12.744 -1.808 -20.800 1.00 66.75 563 MET A O 1
ATOM 4307 N N . ARG A 1 564 ? -10.567 -2.014 -21.361 1.00 77.31 564 ARG A N 1
ATOM 4308 C CA . ARG A 1 564 ? -10.720 -3.056 -22.383 1.00 77.31 564 ARG A CA 1
ATOM 4309 C C . ARG A 1 564 ? -9.715 -4.169 -22.131 1.00 77.31 564 ARG A C 1
ATOM 4311 O O . ARG A 1 564 ? -8.608 -3.900 -21.668 1.00 77.31 564 ARG A O 1
ATOM 4318 N N . MET A 1 565 ? -10.100 -5.400 -22.450 1.00 86.31 565 MET A N 1
ATOM 4319 C CA . MET A 1 565 ? -9.194 -6.537 -22.345 1.00 86.31 565 MET A CA 1
ATOM 4320 C C . MET A 1 565 ? -8.058 -6.392 -23.373 1.00 86.31 565 MET A C 1
ATOM 4322 O O . MET A 1 565 ? -8.345 -6.193 -24.553 1.00 86.31 565 MET A O 1
ATOM 4326 N N . PRO A 1 566 ? -6.780 -6.471 -22.959 1.00 85.81 566 PRO A N 1
ATOM 4327 C CA . PRO A 1 566 ? -5.667 -6.437 -23.897 1.00 85.81 566 PRO A CA 1
ATOM 4328 C C . PRO A 1 566 ? -5.555 -7.727 -24.709 1.00 85.81 566 PRO A C 1
ATOM 4330 O O . PRO A 1 566 ? -5.972 -8.800 -24.271 1.00 85.81 566 PRO A O 1
ATOM 4333 N N . ARG A 1 567 ? -4.900 -7.637 -25.867 1.00 86.62 567 ARG A N 1
ATOM 4334 C CA . ARG A 1 567 ? -4.518 -8.806 -26.661 1.00 86.62 567 ARG A CA 1
ATOM 4335 C C . ARG A 1 567 ? -3.287 -9.489 -26.055 1.00 86.62 567 ARG A C 1
ATOM 4337 O O . ARG A 1 567 ? -2.263 -8.846 -25.845 1.00 86.62 567 ARG A O 1
ATOM 4344 N N . PHE A 1 568 ? -3.389 -10.799 -25.825 1.00 88.56 568 PHE A N 1
ATOM 4345 C CA . PHE A 1 568 ? -2.334 -11.638 -25.225 1.00 88.56 568 PHE A CA 1
ATOM 4346 C C . PHE A 1 568 ? -1.646 -12.597 -26.211 1.00 88.56 568 PHE A C 1
ATOM 4348 O O . PHE A 1 568 ? -0.809 -13.397 -25.800 1.00 88.56 568 PHE A O 1
ATOM 4355 N N . TYR A 1 569 ? -2.010 -12.541 -27.499 1.00 88.19 569 TYR A N 1
ATOM 4356 C CA . TYR A 1 569 ? -1.459 -13.396 -28.564 1.00 88.19 569 TYR A CA 1
ATOM 4357 C C . TYR A 1 569 ? -1.496 -14.894 -28.205 1.00 88.19 569 TYR A C 1
ATOM 4359 O O . TYR A 1 569 ? -0.510 -15.619 -28.338 1.00 88.19 569 TYR A O 1
ATOM 4367 N N . LEU A 1 570 ? -2.654 -15.349 -27.720 1.00 91.94 570 LEU A N 1
ATOM 4368 C CA . LEU A 1 570 ? -2.879 -16.732 -27.306 1.00 91.94 570 LEU A CA 1
ATOM 4369 C C . LEU A 1 570 ? -2.886 -17.682 -28.508 1.00 91.94 570 LEU A C 1
ATOM 4371 O O . LEU A 1 570 ? -3.472 -17.388 -29.554 1.00 91.94 570 LEU A O 1
ATOM 4375 N N . SER A 1 571 ? -2.287 -18.857 -28.331 1.00 94.62 571 SER A N 1
ATOM 4376 C CA . SER A 1 571 ? -2.423 -19.964 -29.274 1.00 94.62 571 SER A CA 1
ATOM 4377 C C . SER A 1 571 ? -3.842 -20.539 -29.253 1.00 94.62 571 SER A C 1
ATOM 4379 O O . SER A 1 571 ? -4.625 -20.326 -28.324 1.00 94.62 571 SER A O 1
ATOM 4381 N N . ARG A 1 572 ? -4.184 -21.322 -30.281 1.00 95.25 572 ARG A N 1
ATOM 4382 C CA . ARG A 1 572 ? -5.494 -21.980 -30.367 1.00 95.25 572 ARG A CA 1
ATOM 4383 C C . ARG A 1 572 ? -5.783 -22.871 -29.149 1.00 95.25 572 ARG A C 1
ATOM 4385 O O . ARG A 1 572 ? -6.877 -22.784 -28.604 1.00 95.25 572 ARG A O 1
ATOM 4392 N N . GLU A 1 573 ? -4.814 -23.677 -28.716 1.00 96.69 573 GLU A N 1
ATOM 4393 C CA . GLU A 1 573 ? -4.964 -24.578 -27.562 1.00 96.69 573 GLU A CA 1
ATOM 4394 C C . GLU A 1 573 ? -5.169 -23.799 -26.252 1.00 96.69 573 GLU A C 1
ATOM 4396 O O . GLU A 1 573 ? -5.988 -24.176 -25.414 1.00 96.69 573 GLU A O 1
ATOM 4401 N N . GLU A 1 574 ? -4.464 -22.680 -26.077 1.00 96.31 574 GLU A N 1
ATOM 4402 C CA . GLU A 1 574 ? -4.612 -21.814 -24.902 1.00 96.31 574 GLU A CA 1
ATOM 4403 C C . GLU A 1 574 ? -5.998 -21.165 -24.847 1.00 96.31 574 GLU A C 1
ATOM 4405 O O . GLU A 1 574 ? -6.632 -21.157 -23.790 1.00 96.31 574 GLU A O 1
ATOM 4410 N N . VAL A 1 575 ? -6.503 -20.681 -25.989 1.00 96.62 575 VAL A N 1
ATOM 4411 C CA . VAL A 1 575 ? -7.872 -20.157 -26.106 1.00 96.62 575 VAL A CA 1
ATOM 4412 C C . VAL A 1 575 ? -8.894 -21.238 -25.759 1.00 96.62 575 VAL A C 1
ATOM 4414 O O . VAL A 1 575 ? -9.797 -20.990 -24.963 1.00 96.62 575 VAL A O 1
ATOM 4417 N N . GLU A 1 576 ? -8.748 -22.444 -26.311 1.00 96.12 576 GLU A N 1
ATOM 4418 C CA . GLU A 1 576 ? -9.636 -23.576 -26.021 1.00 96.12 576 GLU A CA 1
ATOM 4419 C C . GLU A 1 576 ? -9.593 -23.961 -24.532 1.00 96.12 576 GLU A C 1
ATOM 4421 O O . GLU A 1 576 ? -10.639 -24.189 -23.924 1.00 96.12 576 GLU A O 1
ATOM 4426 N N . THR A 1 577 ? -8.409 -23.940 -23.917 1.00 96.06 577 THR A N 1
ATOM 4427 C CA . THR A 1 577 ? -8.212 -24.237 -22.491 1.00 96.06 577 THR A CA 1
ATOM 4428 C C . THR A 1 577 ? -8.898 -23.208 -21.588 1.00 96.06 577 THR A C 1
ATOM 4430 O O . THR A 1 577 ? -9.624 -23.586 -20.665 1.00 96.06 577 THR A O 1
ATOM 4433 N N . LEU A 1 578 ? -8.687 -21.910 -21.832 1.00 95.31 578 LEU A N 1
ATOM 4434 C CA . LEU A 1 578 ? -9.282 -20.840 -21.022 1.00 95.31 578 LEU A CA 1
ATOM 4435 C C . LEU A 1 578 ? -10.793 -20.748 -21.229 1.00 95.31 578 LEU A C 1
ATOM 4437 O O . LEU A 1 578 ? -11.537 -20.706 -20.250 1.00 95.31 578 LEU A O 1
ATOM 4441 N N . ALA A 1 579 ? -11.249 -20.750 -22.484 1.00 94.94 579 ALA A N 1
ATOM 4442 C CA . ALA A 1 579 ? -12.667 -20.662 -22.811 1.00 94.94 579 ALA A CA 1
ATOM 4443 C C . ALA A 1 579 ? -13.431 -21.884 -22.289 1.00 94.94 579 ALA A C 1
ATOM 4445 O O . ALA A 1 579 ? -14.498 -21.729 -21.702 1.00 94.94 579 ALA A O 1
ATOM 4446 N N . GLY A 1 580 ? -12.866 -23.087 -22.437 1.00 93.19 580 GLY A N 1
ATOM 4447 C CA . GLY A 1 580 ? -13.444 -24.312 -21.892 1.00 93.19 580 GLY A CA 1
ATOM 4448 C C . GLY A 1 580 ? -13.565 -24.255 -20.370 1.00 93.19 580 GLY A C 1
ATOM 4449 O O . GLY A 1 580 ? -14.632 -24.536 -19.829 1.00 93.19 580 GLY A O 1
ATOM 4450 N N . PHE A 1 581 ? -12.513 -23.821 -19.671 1.00 93.19 581 PHE A N 1
ATOM 4451 C CA . PHE A 1 581 ? -12.571 -23.662 -18.218 1.00 93.19 581 PHE A CA 1
ATOM 4452 C C . PHE A 1 581 ? -13.636 -22.642 -17.786 1.00 93.19 581 PHE A C 1
ATOM 4454 O O . PHE A 1 581 ? -14.477 -22.959 -16.948 1.00 93.19 581 PHE A O 1
ATOM 4461 N N . LEU A 1 582 ? -13.634 -21.440 -18.368 1.00 92.31 582 LEU A N 1
ATOM 4462 C CA . LEU A 1 582 ? -14.601 -20.393 -18.027 1.00 92.31 582 LEU A CA 1
ATOM 4463 C C . LEU A 1 582 ? -16.038 -20.827 -18.333 1.00 92.31 582 LEU A C 1
ATOM 4465 O O . LEU A 1 582 ? -16.931 -20.578 -17.533 1.00 92.31 582 LEU A O 1
ATOM 4469 N N . HIS A 1 583 ? -16.264 -21.514 -19.452 1.00 90.75 583 HIS A N 1
ATOM 4470 C CA . HIS A 1 583 ? -17.603 -21.927 -19.853 1.00 90.75 583 HIS A CA 1
ATOM 4471 C C . HIS A 1 583 ? -18.148 -23.099 -19.028 1.00 90.75 583 HIS A C 1
ATOM 4473 O O . HIS A 1 583 ? -19.304 -23.066 -18.614 1.00 90.75 583 HIS A O 1
ATOM 4479 N N . PHE A 1 584 ? -17.337 -24.136 -18.789 1.00 86.00 584 PHE A N 1
ATOM 4480 C CA . PHE A 1 584 ? -17.813 -25.375 -18.168 1.00 86.00 584 PHE A CA 1
ATOM 4481 C C . PHE A 1 584 ? -17.630 -25.411 -16.649 1.00 86.00 584 PHE A C 1
ATOM 4483 O O . PHE A 1 584 ? -18.472 -25.975 -15.959 1.00 86.00 584 PHE A O 1
ATOM 4490 N N . ALA A 1 585 ? -16.556 -24.823 -16.112 1.00 81.69 585 ALA A N 1
ATOM 4491 C CA . ALA A 1 585 ? -16.249 -24.894 -14.681 1.00 81.69 585 ALA A CA 1
ATOM 4492 C C . ALA A 1 585 ? -16.772 -23.690 -13.880 1.00 81.69 585 ALA A C 1
ATOM 4494 O O . ALA A 1 585 ? -16.787 -23.739 -12.652 1.00 81.69 585 ALA A O 1
ATOM 4495 N N . ARG A 1 586 ? -17.179 -22.599 -14.546 1.00 84.75 586 ARG A N 1
ATOM 4496 C CA . ARG A 1 586 ? -17.650 -21.362 -13.897 1.00 84.75 586 ARG A CA 1
ATOM 4497 C C . ARG A 1 586 ? -19.117 -21.066 -14.205 1.00 84.75 586 ARG A C 1
ATOM 4499 O O . ARG A 1 586 ? -19.465 -19.988 -14.683 1.00 84.75 586 ARG A O 1
ATOM 4506 N N . VAL A 1 587 ? -19.970 -22.047 -13.919 1.00 78.88 587 VAL A N 1
ATOM 4507 C CA . VAL A 1 587 ? -21.433 -21.947 -14.009 1.00 78.88 587 VAL A CA 1
ATOM 4508 C C . VAL A 1 587 ? -22.004 -21.819 -12.597 1.00 78.88 587 VAL A C 1
ATOM 4510 O O . VAL A 1 587 ? -21.666 -22.606 -11.717 1.00 78.88 587 VAL A O 1
ATOM 4513 N N . ARG A 1 588 ? -22.863 -20.823 -12.376 1.00 76.94 588 ARG A N 1
ATOM 4514 C CA . ARG A 1 588 ? -23.710 -20.711 -11.182 1.00 76.94 588 ARG A CA 1
ATOM 4515 C C . ARG A 1 588 ? -25.163 -20.968 -11.558 1.00 76.94 588 ARG A C 1
ATOM 4517 O O . ARG A 1 588 ? -25.679 -20.322 -12.478 1.00 76.94 588 ARG A O 1
ATOM 4524 N N . ASP A 1 589 ? -25.797 -21.875 -10.826 1.00 61.03 589 ASP A N 1
ATOM 4525 C CA . ASP A 1 589 ? -27.219 -22.176 -10.963 1.00 61.03 589 ASP A CA 1
ATOM 4526 C C . ASP A 1 589 ? -28.052 -20.946 -10.561 1.00 61.03 589 ASP A C 1
ATOM 4528 O O . ASP A 1 589 ? -27.781 -20.300 -9.550 1.00 61.03 589 ASP A O 1
ATOM 4532 N N . GLY A 1 590 ? -29.040 -20.583 -11.386 1.00 56.94 590 GLY A N 1
ATOM 4533 C CA . GLY A 1 590 ? -29.966 -19.471 -11.121 1.00 56.94 590 GLY A CA 1
ATOM 4534 C C . GLY A 1 590 ? -29.674 -18.142 -11.835 1.00 56.94 590 GLY A C 1
ATOM 4535 O O . GLY A 1 590 ? -30.502 -17.237 -11.762 1.00 56.94 590 GLY A O 1
ATOM 4536 N N . LEU A 1 591 ? -28.563 -18.005 -12.571 1.00 56.25 591 LEU A N 1
ATOM 4537 C CA . LEU A 1 591 ? -28.352 -16.865 -13.477 1.00 56.25 591 LEU A CA 1
ATOM 4538 C C . LEU A 1 591 ? -28.805 -17.226 -14.906 1.00 56.25 591 LEU A C 1
ATOM 4540 O O . LEU A 1 591 ? -28.345 -18.243 -15.434 1.00 56.25 591 LEU A O 1
ATOM 4544 N N . PRO A 1 592 ? -29.679 -16.432 -15.559 1.00 50.38 592 PRO A N 1
ATOM 4545 C CA . PRO A 1 592 ? -30.093 -16.708 -16.930 1.00 50.38 592 PRO A CA 1
ATOM 4546 C C . PRO A 1 592 ? -28.895 -16.589 -17.878 1.00 50.38 592 PRO A C 1
ATOM 4548 O O . PRO A 1 592 ? -28.188 -15.579 -17.871 1.00 50.38 592 PRO A O 1
ATOM 4551 N N . ARG A 1 593 ? -28.690 -17.607 -18.726 1.00 51.94 593 ARG A N 1
ATOM 4552 C CA . ARG A 1 593 ? -27.757 -17.505 -19.855 1.00 51.94 593 ARG A CA 1
ATOM 4553 C C . ARG A 1 593 ? -28.265 -16.415 -20.781 1.00 51.94 593 ARG A C 1
ATOM 4555 O O . ARG A 1 593 ? -29.356 -16.544 -21.334 1.00 51.94 593 ARG A O 1
ATOM 4562 N N . VAL A 1 594 ? -27.484 -15.349 -20.943 1.00 49.78 594 VAL A N 1
ATOM 4563 C CA . VAL A 1 594 ? -27.784 -14.321 -21.938 1.00 49.78 594 VAL A CA 1
ATOM 4564 C C . VAL A 1 594 ? -27.601 -14.980 -23.301 1.00 49.78 594 VAL A C 1
ATOM 4566 O O . VAL A 1 594 ? -26.483 -15.199 -23.766 1.00 49.78 594 VAL A O 1
ATOM 4569 N N . LEU A 1 595 ? -28.717 -15.392 -23.901 1.00 35.84 595 LEU A N 1
ATOM 4570 C CA . LEU A 1 595 ? -28.764 -15.839 -25.285 1.00 35.84 595 LEU A CA 1
ATOM 4571 C C . LEU A 1 595 ? -28.304 -14.656 -26.140 1.00 35.84 595 LEU A C 1
ATOM 4573 O O . LEU A 1 595 ? -28.895 -13.580 -26.101 1.00 35.84 595 LEU A O 1
ATOM 4577 N N . THR A 1 596 ? -27.182 -14.840 -26.824 1.00 38.22 596 THR A N 1
ATOM 4578 C CA . THR A 1 596 ? -26.577 -13.842 -27.705 1.00 38.22 596 THR A CA 1
ATOM 4579 C C . THR A 1 596 ? -27.482 -13.629 -28.921 1.00 38.22 596 THR A C 1
ATOM 4581 O O . THR A 1 596 ? -27.919 -14.606 -29.531 1.00 38.22 596 THR A O 1
ATOM 4584 N N . LEU A 1 597 ? -27.766 -12.360 -29.235 1.00 29.92 597 LEU A N 1
ATOM 4585 C CA . LEU A 1 597 ? -28.162 -11.904 -30.572 1.00 29.92 597 LEU A CA 1
ATOM 4586 C C . LEU A 1 597 ? -26.907 -11.671 -31.413 1.00 29.92 597 LEU A C 1
ATOM 4588 O O . LEU A 1 597 ? -25.917 -11.166 -30.828 1.00 29.92 597 LEU A O 1
#

Secondary structure (DSSP, 8-state):
----------PPP---HHHHHHHHHHHHHHHHHHHHHHHHHHS-HHHHHHHHHHHHHHHSPPPTT--S-TT-----SS---EEETTTTEEE-HHHH-GGGG-GGGTTPPTTTPPPSSTHHHHS-HHHH-SHHHH-S-TT--SHHHHHT-STT-S-PPP-GGGGGGGGGGTS-TTT-TT-HHHHHHHHHHHHTTHHHHS--TT--S----SPPGGGGGGTS-HHHHHHHHH-HHHH-SS-SS-B----HHHHHHHHHHHHHT-------PPPPSPTT--HHHHHHHHHHHHHHHHHTTGGGTS-BTTBS-SSS---TTHHHH--HHHHHHHHH-GGGT-TT---------HHHHHHHHHHHHHHT--HHHHHHHHHHHHHHHHHGGG--HHHHHHHHHHTTGGGTS--TT-------SPP-TTGGG--GGGS---TT--S-SSHHHHHHHHHH-TTTT-TT--PPB----HHHHHHHHHHHTT--PPPPGGGTTT-TT-----SS--HHHHHHHHHTTGGGTBEETTEE-SSB---TTHHHHS-HHHHHHHHHS---S-TT-S--PPP----HHHHHHHHHHHHHHS--TTSPP----

Foldseek 3Di:
DDDDDDDDPDDPDDDDPVNVVVVVVVVVVVVVVVVVVVVCVVDPPLVVLLVVLLVVVVVQDDDPDDPPDPPPNDSPPDQDWQQQPLVRAIARLCSNQVLQCPPSQDPPDPSNHHNPDCVCVVAPCSNQPPCLQFNAHRPDRDDCRRQVVDPFDQTHTQDDLLSLLSVVLADDQCQPDPNVLSNLLVVLCVLLLVVLQAAAPPDDPADQNDWALLAQVVFFPLLVQLVCQQDVCVQAVADSHFHQNDDSLLSLQLSLLSVVSDDPDPPPQDPQDDPPDDPVRLVVLLVLLVVQCVQQVVQCCEPARNHGRPVDYHLACVLNGGDLSRQLVCLQPVCVTTVNDLDFNLVDDSSNSSSNSSNSNPVNDDPVVVVVSVVSNVSSVVSNVVHHSVSSVVVCQLLSVLSNYNYPPRNDDDNNDYHLLALLSDTLVPDDDAPPDPDDSGSLVSQLVCQCPVQNNHPVRSDGHDDDDPSNSSSSSSNSNNSRNHRDCVSCVPPPPPDDDPQFDDDDLSVVCVNRSVLCQEGEPSHGDVNDYHLLAQLQADDLVVQLVCQQPPDDPDPPDSDTNHHRNDDSVNSNSNSVCSNPVRHDPPRHHPDDD